Protein AF-0000000084510730 (afdb_homodimer)

Structure (mmCIF, N/CA/C/O backbone):
data_AF-0000000084510730-model_v1
#
loop_
_entity.id
_entity.type
_entity.pdbx_description
1 polymer 'Putative mitochondrial nitrilase'
#
loop_
_atom_site.group_PDB
_atom_site.id
_atom_site.type_symbol
_atom_site.label_atom_id
_atom_site.label_alt_id
_atom_site.label_comp_id
_atom_site.label_asym_id
_atom_site.label_entity_id
_atom_site.label_seq_id
_atom_site.pdbx_PDB_ins_code
_atom_site.Cartn_x
_atom_site.Cartn_y
_atom_site.Cartn_z
_atom_site.occupancy
_atom_site.B_iso_or_equiv
_atom_site.auth_seq_id
_atom_site.auth_comp_id
_atom_site.auth_asym_id
_atom_site.auth_atom_id
_atom_site.pdbx_PDB_model_num
ATOM 1 N N . MET A 1 1 ? 28.609 -7.25 -8.336 1 43.44 1 MET A N 1
ATOM 2 C CA . MET A 1 1 ? 28.125 -7.68 -9.648 1 43.44 1 MET A CA 1
ATOM 3 C C . MET A 1 1 ? 26.609 -7.602 -9.719 1 43.44 1 MET A C 1
ATOM 5 O O . MET A 1 1 ? 25.906 -8.07 -8.812 1 43.44 1 MET A O 1
ATOM 9 N N . THR A 1 2 ? 26.078 -6.68 -10.492 1 58.53 2 THR A N 1
ATOM 10 C CA . THR A 1 2 ? 24.641 -6.422 -10.516 1 58.53 2 THR A CA 1
ATOM 11 C C . THR A 1 2 ? 23.891 -7.648 -11.023 1 58.53 2 THR A C 1
ATOM 13 O O . THR A 1 2 ? 24.25 -8.234 -12.047 1 58.53 2 THR A O 1
ATOM 16 N N . SER A 1 3 ? 23.156 -8.383 -10.117 1 87.19 3 SER A N 1
ATOM 17 C CA . SER A 1 3 ? 22.484 -9.625 -10.469 1 87.19 3 SER A CA 1
ATOM 18 C C . SER A 1 3 ? 21.219 -9.359 -11.281 1 87.19 3 SER A C 1
ATOM 20 O O . SER A 1 3 ? 20.359 -8.594 -10.859 1 87.19 3 SER A O 1
ATOM 22 N N . VAL A 1 4 ? 21.391 -9.555 -12.695 1 95.62 4 VAL A N 1
ATOM 23 C CA . VAL A 1 4 ? 20.234 -9.469 -13.594 1 95.62 4 VAL A CA 1
ATOM 24 C C . VAL A 1 4 ? 19.531 -10.828 -13.664 1 95.62 4 VAL A C 1
ATOM 26 O O . VAL A 1 4 ? 20.188 -11.859 -13.844 1 95.62 4 VAL A O 1
ATOM 29 N N . LEU A 1 5 ? 18.297 -10.82 -13.438 1 97.94 5 LEU A N 1
ATOM 30 C CA . LEU A 1 5 ? 17.453 -12.016 -13.508 1 97.94 5 LEU A CA 1
ATOM 31 C C . LEU A 1 5 ? 16.531 -11.969 -14.711 1 97.94 5 LEU A C 1
ATOM 33 O O . LEU A 1 5 ? 15.719 -11.055 -14.844 1 97.94 5 LEU A O 1
ATOM 37 N N . ASN A 1 6 ? 16.703 -12.867 -15.633 1 98.44 6 ASN A N 1
ATOM 38 C CA . ASN A 1 6 ? 15.766 -13 -16.734 1 98.44 6 ASN A CA 1
ATOM 39 C C . ASN A 1 6 ? 14.523 -13.781 -16.328 1 98.44 6 ASN A C 1
ATOM 41 O O . ASN A 1 6 ? 14.609 -14.961 -15.984 1 98.44 6 ASN A O 1
ATOM 45 N N . VAL A 1 7 ? 13.375 -13.125 -16.438 1 98.75 7 VAL A N 1
ATOM 46 C CA . VAL A 1 7 ? 12.133 -13.734 -15.984 1 98.75 7 VAL A CA 1
ATOM 47 C C . VAL A 1 7 ? 11.109 -13.734 -17.109 1 98.75 7 VAL A C 1
ATOM 49 O O . VAL A 1 7 ? 11.141 -12.859 -17.984 1 98.75 7 VAL A O 1
ATOM 52 N N . THR A 1 8 ? 10.281 -14.727 -17.125 1 98.94 8 THR A N 1
ATOM 53 C CA . THR A 1 8 ? 9.141 -14.758 -18.047 1 98.94 8 THR A CA 1
ATOM 54 C C . THR A 1 8 ? 7.844 -15.008 -17.281 1 98.94 8 THR A C 1
ATOM 56 O O . THR A 1 8 ? 7.73 -15.984 -16.547 1 98.94 8 THR A O 1
ATOM 59 N N . LEU A 1 9 ? 6.938 -14.094 -17.391 1 99 9 LEU A N 1
ATOM 60 C CA . LEU A 1 9 ? 5.562 -14.344 -16.953 1 99 9 LEU A CA 1
ATOM 61 C C . LEU A 1 9 ? 4.746 -14.953 -18.094 1 99 9 LEU A C 1
ATOM 63 O O . LEU A 1 9 ? 4.664 -14.375 -19.188 1 99 9 LEU A O 1
ATOM 67 N N . CYS A 1 10 ? 4.203 -16.125 -17.812 1 99 10 CYS A N 1
ATOM 68 C CA . CYS A 1 10 ? 3.396 -16.828 -18.797 1 99 10 CYS A CA 1
ATOM 69 C C . CYS A 1 10 ? 1.914 -16.531 -18.609 1 99 10 CYS A C 1
ATOM 71 O O . CYS A 1 10 ? 1.238 -17.172 -17.812 1 99 10 CYS A O 1
ATOM 73 N N . GLN A 1 11 ? 1.428 -15.539 -19.344 1 98.94 11 GLN A N 1
ATOM 74 C CA . GLN A 1 11 ? -0.011 -15.297 -19.344 1 98.94 11 GLN A CA 1
ATOM 75 C C . GLN A 1 11 ? -0.747 -16.328 -20.188 1 98.94 11 GLN A C 1
ATOM 77 O O . GLN A 1 11 ? -0.931 -16.156 -21.391 1 98.94 11 GLN A O 1
ATOM 82 N N . MET A 1 12 ? -1.243 -17.312 -19.516 1 98.81 12 MET A N 1
ATOM 83 C CA . MET A 1 12 ? -1.745 -18.531 -20.141 1 98.81 12 MET A CA 1
ATOM 84 C C . MET A 1 12 ? -3.268 -18.516 -20.234 1 98.81 12 MET A C 1
ATOM 86 O O . MET A 1 12 ? -3.947 -18.172 -19.266 1 98.81 12 MET A O 1
ATOM 90 N N . ALA A 1 13 ? -3.764 -18.875 -21.422 1 98.62 13 ALA A N 1
ATOM 91 C CA . ALA A 1 13 ? -5.188 -19.188 -21.531 1 98.62 13 ALA A CA 1
ATOM 92 C C . ALA A 1 13 ? -5.504 -20.531 -20.875 1 98.62 13 ALA A C 1
ATOM 94 O O . ALA A 1 13 ? -4.785 -21.516 -21.078 1 98.62 13 ALA A O 1
ATOM 95 N N . VAL A 1 14 ? -6.539 -20.578 -20.109 1 98.38 14 VAL A N 1
ATOM 96 C CA . VAL A 1 14 ? -6.895 -21.781 -19.359 1 98.38 14 VAL A CA 1
ATOM 97 C C . VAL A 1 14 ? -8.195 -22.359 -19.922 1 98.38 14 VAL A C 1
ATOM 99 O O . VAL A 1 14 ? -9.188 -21.641 -20.062 1 98.38 14 VAL A O 1
ATOM 102 N N . ALA A 1 15 ? -8.156 -23.656 -20.234 1 96.38 15 ALA A N 1
ATOM 103 C CA . ALA A 1 15 ? -9.328 -24.359 -20.766 1 96.38 15 ALA A CA 1
ATOM 104 C C . ALA A 1 15 ? -9.93 -25.297 -19.719 1 96.38 15 ALA A C 1
ATOM 106 O O . ALA A 1 15 ? -9.477 -25.328 -18.562 1 96.38 15 ALA A O 1
ATOM 107 N N . ARG A 1 16 ? -10.977 -25.969 -20.125 1 96.62 16 ARG A N 1
ATOM 108 C CA . ARG A 1 16 ? -11.664 -26.891 -19.219 1 96.62 16 ARG A CA 1
ATOM 109 C C . ARG A 1 16 ? -10.852 -28.156 -19.016 1 96.62 16 ARG A C 1
ATOM 111 O O . ARG A 1 16 ? -10.898 -28.781 -17.953 1 96.62 16 ARG A O 1
ATOM 118 N N . GLU A 1 17 ? -10.148 -28.594 -19.984 1 97.5 17 GLU A N 1
ATOM 119 C CA . GLU A 1 17 ? -9.43 -29.859 -19.938 1 97.5 17 GLU A CA 1
ATOM 120 C C . GLU A 1 17 ? -8.102 -29.703 -19.203 1 97.5 17 GLU A C 1
ATOM 122 O O . GLU A 1 17 ? -7.176 -29.062 -19.719 1 97.5 17 GLU A O 1
ATOM 127 N N . LYS A 1 18 ? -7.961 -30.375 -18.109 1 98.31 18 LYS A N 1
ATOM 128 C CA . LYS A 1 18 ? -6.789 -30.266 -17.234 1 98.31 18 LYS A CA 1
ATOM 129 C C . LYS A 1 18 ? -5.52 -30.656 -18 1 98.31 18 LYS A C 1
ATOM 131 O O . LYS A 1 18 ? -4.512 -29.953 -17.922 1 98.31 18 LYS A O 1
ATOM 136 N N . ALA A 1 19 ? -5.582 -31.734 -18.703 1 98.44 19 ALA A N 1
ATOM 137 C CA . ALA A 1 19 ? -4.406 -32.219 -19.406 1 98.44 19 ALA A CA 1
ATOM 138 C C . ALA A 1 19 ? -3.926 -31.219 -20.438 1 98.44 19 ALA A C 1
ATOM 140 O O . ALA A 1 19 ? -2.721 -31.047 -20.641 1 98.44 19 ALA A O 1
ATOM 141 N N . ALA A 1 20 ? -4.863 -30.609 -21.109 1 98.62 20 ALA A N 1
ATOM 142 C CA . ALA A 1 20 ? -4.52 -29.594 -22.109 1 98.62 20 ALA A CA 1
ATOM 143 C C . ALA A 1 20 ? -3.832 -28.391 -21.438 1 98.62 20 ALA A C 1
ATOM 145 O O . ALA A 1 20 ? -2.893 -27.828 -22 1 98.62 20 ALA A O 1
ATOM 146 N N . ASN A 1 21 ? -4.344 -27.984 -20.344 1 98.81 21 ASN A N 1
ATOM 147 C CA . ASN A 1 21 ? -3.746 -26.875 -19.594 1 98.81 21 ASN A CA 1
ATOM 148 C C . ASN A 1 21 ? -2.318 -27.203 -19.172 1 98.81 21 ASN A C 1
ATOM 150 O O . ASN A 1 21 ? -1.423 -26.375 -19.281 1 98.81 21 ASN A O 1
ATOM 154 N N . ILE A 1 22 ? -2.109 -28.406 -18.641 1 98.88 22 ILE A N 1
ATOM 155 C CA . ILE A 1 22 ? -0.785 -28.828 -18.203 1 98.88 22 ILE A CA 1
ATOM 156 C C . ILE A 1 22 ? 0.175 -28.828 -19.391 1 98.88 22 ILE A C 1
ATOM 158 O O . ILE A 1 22 ? 1.295 -28.328 -19.297 1 98.88 22 ILE A O 1
ATOM 162 N N . THR A 1 23 ? -0.277 -29.375 -20.484 1 98.88 23 THR A N 1
ATOM 163 C CA . THR A 1 23 ? 0.538 -29.422 -21.688 1 98.88 23 THR A CA 1
ATOM 164 C C . THR A 1 23 ? 0.933 -28.016 -22.125 1 98.88 23 THR A C 1
ATOM 166 O O . THR A 1 23 ? 2.09 -27.766 -22.484 1 98.88 23 THR A O 1
ATOM 169 N N . LYS A 1 24 ? 0.007 -27.109 -22.172 1 98.88 24 LYS A N 1
ATOM 170 C CA . LYS A 1 24 ? 0.28 -25.734 -22.562 1 98.88 24 LYS A CA 1
ATOM 171 C C . LYS A 1 24 ? 1.272 -25.078 -21.609 1 98.88 24 LYS A C 1
ATOM 173 O O . LYS A 1 24 ? 2.178 -24.359 -22.031 1 98.88 24 LYS A O 1
ATOM 178 N N . ALA A 1 25 ? 1.06 -25.266 -20.312 1 98.94 25 ALA A N 1
ATOM 179 C CA . ALA A 1 25 ? 1.98 -24.719 -19.328 1 98.94 25 ALA A CA 1
ATOM 180 C C . ALA A 1 25 ? 3.412 -25.172 -19.594 1 98.94 25 ALA A C 1
ATOM 182 O O . ALA A 1 25 ? 4.34 -24.359 -19.594 1 98.94 25 ALA A O 1
ATOM 183 N N . ILE A 1 26 ? 3.568 -26.484 -19.812 1 98.94 26 ILE A N 1
ATOM 184 C CA . ILE A 1 26 ? 4.883 -27.062 -20.062 1 98.94 26 ILE A CA 1
ATOM 185 C C . ILE A 1 26 ? 5.488 -26.438 -21.312 1 98.94 26 ILE A C 1
ATOM 187 O O . ILE A 1 26 ? 6.676 -26.094 -21.344 1 98.94 26 ILE A O 1
ATOM 191 N N . ARG A 1 27 ? 4.668 -26.344 -22.297 1 98.88 27 ARG A N 1
ATOM 192 C CA . ARG A 1 27 ? 5.133 -25.703 -23.516 1 98.88 27 ARG A CA 1
ATOM 193 C C . ARG A 1 27 ? 5.605 -24.281 -23.25 1 98.88 27 ARG A C 1
ATOM 195 O O . ARG A 1 27 ? 6.656 -23.859 -23.75 1 98.88 27 ARG A O 1
ATOM 202 N N . MET A 1 28 ? 4.887 -23.5 -22.547 1 98.94 28 MET A N 1
ATOM 203 C CA . MET A 1 28 ? 5.219 -22.094 -22.297 1 98.94 28 MET A CA 1
ATOM 204 C C . MET A 1 28 ? 6.48 -21.984 -21.453 1 98.94 28 MET A C 1
ATOM 206 O O . MET A 1 28 ? 7.336 -21.141 -21.719 1 98.94 28 MET A O 1
ATOM 210 N N . ILE A 1 29 ? 6.629 -22.828 -20.453 1 98.94 29 ILE A N 1
ATOM 211 C CA . ILE A 1 29 ? 7.84 -22.828 -19.641 1 98.94 29 ILE A CA 1
ATOM 212 C C . ILE A 1 29 ? 9.047 -23.172 -20.516 1 98.94 29 ILE A C 1
ATOM 214 O O . ILE A 1 29 ? 10.086 -22.516 -20.422 1 98.94 29 ILE A O 1
ATOM 218 N N . THR A 1 30 ? 8.859 -24.188 -21.281 1 98.94 30 THR A N 1
ATOM 219 C CA . THR A 1 30 ? 9.945 -24.625 -22.156 1 98.94 30 THR A CA 1
ATOM 220 C C . THR A 1 30 ? 10.367 -23.516 -23.094 1 98.94 30 THR A C 1
ATOM 222 O O . THR A 1 30 ? 11.562 -23.281 -23.297 1 98.94 30 THR A O 1
ATOM 225 N N . GLU A 1 31 ? 9.375 -22.859 -23.703 1 98.88 31 GLU A N 1
ATOM 226 C CA . GLU A 1 31 ? 9.664 -21.734 -24.609 1 98.88 31 GLU A CA 1
ATOM 227 C C . GLU A 1 31 ? 10.391 -20.609 -23.875 1 98.88 31 GLU A C 1
ATOM 229 O O . GLU A 1 31 ? 11.297 -19.984 -24.422 1 98.88 31 GLU A O 1
ATOM 234 N N . ALA A 1 32 ? 9.953 -20.297 -22.688 1 98.88 32 ALA A N 1
ATOM 235 C CA . ALA A 1 32 ? 10.617 -19.281 -21.875 1 98.88 32 ALA A CA 1
ATOM 236 C C . ALA A 1 32 ? 12.086 -19.625 -21.641 1 98.88 32 ALA A C 1
ATOM 238 O O . ALA A 1 32 ? 12.969 -18.781 -21.797 1 98.88 32 ALA A O 1
ATOM 239 N N . ALA A 1 33 ? 12.352 -20.859 -21.281 1 98.81 33 ALA A N 1
ATOM 240 C CA . ALA A 1 33 ? 13.719 -21.328 -21.031 1 98.81 33 ALA A CA 1
ATOM 241 C C . ALA A 1 33 ? 14.57 -21.188 -22.297 1 98.81 33 ALA A C 1
ATOM 243 O O . ALA A 1 33 ? 15.734 -20.781 -22.219 1 98.81 33 ALA A O 1
ATOM 244 N N . LYS A 1 34 ? 13.977 -21.531 -23.359 1 98.62 34 LYS A N 1
ATOM 245 C CA . LYS A 1 34 ? 14.695 -21.438 -24.641 1 98.62 34 LYS A CA 1
ATOM 246 C C . LYS A 1 34 ? 15.094 -20 -24.938 1 98.62 34 LYS A C 1
ATOM 248 O O . LYS A 1 34 ? 16.109 -19.75 -25.594 1 98.62 34 LYS A O 1
ATOM 253 N N . ARG A 1 35 ? 14.312 -19.078 -24.438 1 98.25 35 ARG A N 1
ATOM 254 C CA . ARG A 1 35 ? 14.594 -17.656 -24.672 1 98.25 35 ARG A CA 1
ATOM 255 C C . ARG A 1 35 ? 15.508 -17.094 -23.594 1 98.25 35 ARG A C 1
ATOM 257 O O . ARG A 1 35 ? 15.742 -15.883 -23.547 1 98.25 35 ARG A O 1
ATOM 264 N N . GLY A 1 36 ? 15.898 -17.938 -22.719 1 98.12 36 GLY A N 1
ATOM 265 C CA . GLY A 1 36 ? 16.938 -17.547 -21.797 1 98.12 36 GLY A CA 1
ATOM 266 C C . GLY A 1 36 ? 16.422 -17.203 -20.406 1 98.12 36 GLY A C 1
ATOM 267 O O . GLY A 1 36 ? 17.172 -16.75 -19.547 1 98.12 36 GLY A O 1
ATOM 268 N N . SER A 1 37 ? 15.188 -17.406 -20.188 1 98.69 37 SER A N 1
ATOM 269 C CA . SER A 1 37 ? 14.617 -17.109 -18.875 1 98.69 37 SER A CA 1
ATOM 270 C C . SER A 1 37 ? 15.195 -18.047 -17.797 1 98.69 37 SER A C 1
ATOM 272 O O . SER A 1 37 ? 15.422 -19.219 -18.062 1 98.69 37 SER A O 1
ATOM 274 N N . LYS A 1 38 ? 15.398 -17.5 -16.625 1 98.38 38 LYS A N 1
ATOM 275 C CA . LYS A 1 38 ? 15.875 -18.281 -15.477 1 98.38 38 LYS A CA 1
ATOM 276 C C . LYS A 1 38 ? 14.734 -18.562 -14.5 1 98.38 38 LYS A C 1
ATOM 278 O O . LYS A 1 38 ? 14.859 -19.422 -13.625 1 98.38 38 LYS A O 1
ATOM 283 N N . LEU A 1 39 ? 13.633 -17.891 -14.664 1 98.88 39 LEU A N 1
ATOM 284 C CA . LEU A 1 39 ? 12.422 -18.047 -13.859 1 98.88 39 LEU A CA 1
ATOM 285 C C . LEU A 1 39 ? 11.172 -17.922 -14.727 1 98.88 39 LEU A C 1
ATOM 287 O O . LEU A 1 39 ? 11.008 -16.922 -15.43 1 98.88 39 LEU A O 1
ATOM 291 N N . ALA A 1 40 ? 10.375 -18.891 -14.75 1 98.94 40 ALA A N 1
ATOM 292 C CA . ALA A 1 40 ? 9.062 -18.828 -15.391 1 98.94 40 ALA A CA 1
ATOM 293 C C . ALA A 1 40 ? 7.945 -18.828 -14.344 1 98.94 40 ALA A C 1
ATOM 295 O O . ALA A 1 40 ? 8.016 -19.547 -13.352 1 98.94 40 ALA A O 1
ATOM 296 N N . VAL A 1 41 ? 6.961 -18.016 -14.547 1 99 41 VAL A N 1
ATOM 297 C CA . VAL A 1 41 ? 5.832 -17.891 -13.633 1 99 41 VAL A CA 1
ATOM 298 C C . VAL A 1 41 ? 4.535 -18.219 -14.367 1 99 41 VAL A C 1
ATOM 300 O O . VAL A 1 41 ? 4.293 -17.703 -15.469 1 99 41 VAL A O 1
ATOM 303 N N . LEU A 1 42 ? 3.76 -19.109 -13.82 1 99 42 LEU A N 1
ATOM 304 C CA . LEU A 1 42 ? 2.436 -19.422 -14.344 1 99 42 LEU A CA 1
ATOM 305 C C . LEU A 1 42 ? 1.353 -18.688 -13.562 1 99 42 LEU A C 1
ATOM 307 O O . LEU A 1 42 ? 1.611 -18.172 -12.477 1 99 42 LEU A O 1
ATOM 311 N N . PRO A 1 43 ? 0.133 -18.578 -14.109 1 98.94 43 PRO A N 1
ATOM 312 C CA . PRO A 1 43 ? -0.926 -17.812 -13.445 1 98.94 43 PRO A CA 1
ATOM 313 C C . PRO A 1 43 ? -1.677 -18.641 -12.398 1 98.94 43 PRO A C 1
ATOM 315 O O . PRO A 1 43 ? -1.407 -19.828 -12.234 1 98.94 43 PRO A O 1
ATOM 318 N N . GLU A 1 44 ? -2.576 -17.953 -11.68 1 98.88 44 GLU A N 1
ATOM 319 C CA . GLU A 1 44 ? -3.447 -18.609 -10.711 1 98.88 44 GLU A CA 1
ATOM 320 C C . GLU A 1 44 ? -4.355 -19.625 -11.375 1 98.88 44 GLU A C 1
ATOM 322 O O . GLU A 1 44 ? -4.969 -19.344 -12.406 1 98.88 44 GLU A O 1
ATOM 327 N N . CYS A 1 45 ? -4.422 -20.828 -10.75 1 98.62 45 CYS A N 1
ATOM 328 C CA . CYS A 1 45 ? -5.285 -21.922 -11.211 1 98.62 45 CYS A CA 1
ATOM 329 C C . CYS A 1 45 ? -5.051 -22.219 -12.688 1 98.62 45 CYS A C 1
ATOM 331 O O . CYS A 1 45 ? -5.996 -22.25 -13.477 1 98.62 45 CYS A O 1
ATOM 333 N N . PHE A 1 46 ? -3.824 -22.438 -12.977 1 98.81 46 PHE A N 1
ATOM 334 C CA . PHE A 1 46 ? -3.461 -22.562 -14.383 1 98.81 46 PHE A CA 1
ATOM 335 C C . PHE A 1 46 ? -3.93 -23.906 -14.945 1 98.81 46 PHE A C 1
ATOM 337 O O . PHE A 1 46 ? -3.969 -24.094 -16.156 1 98.81 46 PHE A O 1
ATOM 344 N N . ASN A 1 47 ? -4.312 -24.891 -14.07 1 98.44 47 ASN A N 1
ATOM 345 C CA . ASN A 1 47 ? -4.652 -26.203 -14.578 1 98.44 47 ASN A CA 1
ATOM 346 C C . ASN A 1 47 ? -6.16 -26.453 -14.562 1 98.44 47 ASN A C 1
ATOM 348 O O . ASN A 1 47 ? -6.617 -27.578 -14.719 1 98.44 47 ASN A O 1
ATOM 352 N N . CYS A 1 48 ? -6.941 -25.422 -14.266 1 97.81 48 CYS A N 1
ATOM 353 C CA . CYS A 1 48 ? -8.391 -25.594 -14.219 1 97.81 48 CYS A CA 1
ATOM 354 C C . CYS A 1 48 ? -9.102 -24.266 -14.406 1 97.81 48 CYS A C 1
ATOM 356 O O . CYS A 1 48 ? -8.508 -23.203 -14.195 1 97.81 48 CYS A O 1
ATOM 358 N N . PRO A 1 49 ? -10.406 -24.359 -14.812 1 96 49 PRO A N 1
ATOM 359 C CA . PRO A 1 49 ? -11.188 -23.125 -14.742 1 96 49 PRO A CA 1
ATOM 360 C C . PRO A 1 49 ? -11.297 -22.562 -13.328 1 96 49 PRO A C 1
ATOM 362 O O . PRO A 1 49 ? -11.227 -23.312 -12.359 1 96 49 PRO A O 1
ATOM 365 N N . TYR A 1 50 ? -11.453 -21.297 -13.273 1 94.81 50 TYR A N 1
ATOM 366 C CA . TYR A 1 50 ? -11.562 -20.656 -11.969 1 94.81 50 TYR A CA 1
ATOM 367 C C . TYR A 1 50 ? -13.016 -20.609 -11.508 1 94.81 50 TYR A C 1
ATOM 369 O O . TYR A 1 50 ? -13.883 -20.078 -12.211 1 94.81 50 TYR A O 1
ATOM 377 N N . GLY A 1 51 ? -13.281 -21.172 -10.398 1 93.06 51 GLY A N 1
ATOM 378 C CA . GLY A 1 51 ? -14.609 -21.219 -9.805 1 93.06 51 GLY A CA 1
ATOM 379 C C . GLY A 1 51 ? -14.734 -22.266 -8.711 1 93.06 51 GLY A C 1
ATOM 380 O O . GLY A 1 51 ? -14.086 -23.312 -8.773 1 93.06 51 GLY A O 1
ATOM 381 N N . THR A 1 52 ? -15.625 -22.031 -7.781 1 93.12 52 THR A N 1
ATOM 382 C CA . THR A 1 52 ? -15.758 -22.891 -6.609 1 93.12 52 THR A CA 1
ATOM 383 C C . THR A 1 52 ? -16.219 -24.281 -7.012 1 93.12 52 THR A C 1
ATOM 385 O O . THR A 1 52 ? -15.875 -25.266 -6.359 1 93.12 52 THR A O 1
ATOM 388 N N . LYS A 1 53 ? -16.906 -24.375 -8.062 1 93.81 53 LYS A N 1
ATOM 389 C CA . LYS A 1 53 ? -17.438 -25.672 -8.469 1 93.81 53 LYS A CA 1
ATOM 390 C C . LYS A 1 53 ? -16.359 -26.547 -9.102 1 93.81 53 LYS A C 1
ATOM 392 O O . LYS A 1 53 ? -16.531 -27.75 -9.273 1 93.81 53 LYS A O 1
ATOM 397 N N . TYR A 1 54 ? -15.273 -25.922 -9.422 1 95.12 54 TYR A N 1
ATOM 398 C CA . TYR A 1 54 ? -14.234 -26.641 -10.156 1 95.12 54 TYR A CA 1
ATOM 399 C C . TYR A 1 54 ? -13.133 -27.109 -9.219 1 95.12 54 TYR A C 1
ATOM 401 O O . TYR A 1 54 ? -12.406 -28.062 -9.531 1 95.12 54 TYR A O 1
ATOM 409 N N . PHE A 1 55 ? -12.945 -26.578 -8.07 1 96.75 55 PHE A N 1
ATOM 410 C CA . PHE A 1 55 ? -11.758 -26.75 -7.25 1 96.75 55 PHE A CA 1
ATOM 411 C C . PHE A 1 55 ? -11.617 -28.203 -6.801 1 96.75 55 PHE A C 1
ATOM 413 O O . PHE A 1 55 ? -10.539 -28.781 -6.898 1 96.75 55 PHE A O 1
ATOM 420 N N . ASP A 1 56 ? -12.664 -28.719 -6.367 1 97 56 ASP A N 1
ATOM 421 C CA . ASP A 1 56 ? -12.586 -30.094 -5.895 1 97 56 ASP A CA 1
ATOM 422 C C . ASP A 1 56 ? -12.281 -31.062 -7.043 1 97 56 ASP A C 1
ATOM 424 O O . ASP A 1 56 ? -11.375 -31.891 -6.945 1 97 56 ASP A O 1
ATOM 428 N N . GLU A 1 57 ? -12.984 -30.891 -8.117 1 97.06 57 GLU A N 1
ATOM 429 C CA . GLU A 1 57 ? -12.867 -31.766 -9.281 1 97.06 57 GLU A CA 1
ATOM 430 C C . GLU A 1 57 ? -11.445 -31.75 -9.844 1 97.06 57 GLU A C 1
ATOM 432 O O . GLU A 1 57 ? -10.93 -32.781 -10.281 1 97.06 57 GLU A O 1
ATOM 437 N N . TYR A 1 58 ? -10.781 -30.672 -9.82 1 98.12 58 TYR A N 1
ATOM 438 C CA . TYR A 1 58 ? -9.5 -30.516 -10.5 1 98.12 58 TYR A CA 1
ATOM 439 C C . TYR A 1 58 ? -8.344 -30.609 -9.508 1 98.12 58 TYR A C 1
ATOM 441 O O . TYR A 1 58 ? -7.18 -30.547 -9.906 1 98.12 58 TYR A O 1
ATOM 449 N N . SER A 1 59 ? -8.625 -30.766 -8.266 1 98.56 59 SER A N 1
ATOM 450 C CA . SER A 1 59 ? -7.594 -30.75 -7.238 1 98.56 59 SER A CA 1
ATOM 451 C C . SER A 1 59 ? -6.656 -31.938 -7.367 1 98.56 59 SER A C 1
ATOM 453 O O . SER A 1 59 ? -7.039 -32.969 -7.902 1 98.56 59 SER A O 1
ATOM 455 N N . GLU A 1 60 ? -5.453 -31.703 -7 1 98.56 60 GLU A N 1
ATOM 456 C CA . GLU A 1 60 ? -4.418 -32.75 -6.922 1 98.56 60 GLU A CA 1
ATOM 457 C C . GLU A 1 60 ? -3.662 -32.656 -5.598 1 98.56 60 GLU A C 1
ATOM 459 O O . GLU A 1 60 ? -3.562 -31.594 -4.996 1 98.56 60 GLU A O 1
ATOM 464 N N . SER A 1 61 ? -3.145 -33.812 -5.164 1 98.5 61 SER A N 1
ATOM 465 C CA . SER A 1 61 ? -2.115 -33.75 -4.129 1 98.5 61 SER A CA 1
ATOM 466 C C . SER A 1 61 ? -0.82 -33.156 -4.676 1 98.5 61 SER A C 1
ATOM 468 O O . SER A 1 61 ? -0.495 -33.344 -5.852 1 98.5 61 SER A O 1
ATOM 470 N N . LEU A 1 62 ? -0.081 -32.469 -3.875 1 98.62 62 LEU A N 1
ATOM 471 C CA . LEU A 1 62 ? 1.17 -31.844 -4.312 1 98.62 62 LEU A CA 1
ATOM 472 C C . LEU A 1 62 ? 2.352 -32.781 -4.031 1 98.62 62 LEU A C 1
ATOM 474 O O . LEU A 1 62 ? 3.207 -32.469 -3.201 1 98.62 62 LEU A O 1
ATOM 478 N N . ALA A 1 63 ? 2.379 -33.844 -4.75 1 98.19 63 ALA A N 1
ATOM 479 C CA . ALA A 1 63 ? 3.41 -34.844 -4.559 1 98.19 63 ALA A CA 1
ATOM 480 C C . ALA A 1 63 ? 3.676 -35.625 -5.852 1 98.19 63 ALA A C 1
ATOM 482 O O . ALA A 1 63 ? 2.844 -35.625 -6.762 1 98.19 63 ALA A O 1
ATOM 483 N N . PRO A 1 64 ? 4.883 -36.219 -5.867 1 98.31 64 PRO A N 1
ATOM 484 C CA . PRO A 1 64 ? 5.141 -37.062 -7.027 1 98.31 64 PRO A CA 1
ATOM 485 C C . PRO A 1 64 ? 4.023 -38.062 -7.281 1 98.31 64 PRO A C 1
ATOM 487 O O . PRO A 1 64 ? 3.453 -38.625 -6.332 1 98.31 64 PRO A O 1
ATOM 490 N N . GLY A 1 65 ? 3.779 -38.344 -8.461 1 98.25 65 GLY A N 1
ATOM 491 C CA . GLY A 1 65 ? 2.711 -39.25 -8.828 1 98.25 65 GLY A CA 1
ATOM 492 C C . GLY A 1 65 ? 1.459 -38.531 -9.312 1 98.25 65 GLY A C 1
ATOM 493 O O . GLY A 1 65 ? 0.549 -39.188 -9.852 1 98.25 65 GLY A O 1
ATOM 494 N N . ASN A 1 66 ? 1.415 -37.312 -9.172 1 98.5 66 ASN A N 1
ATOM 495 C CA . ASN A 1 66 ? 0.297 -36.5 -9.656 1 98.5 66 ASN A CA 1
ATOM 496 C C . ASN A 1 66 ? 0.664 -35.75 -10.93 1 98.5 66 ASN A C 1
ATOM 498 O O . ASN A 1 66 ? 1.792 -35.281 -11.062 1 98.5 66 ASN A O 1
ATOM 502 N N . PRO A 1 67 ? -0.247 -35.594 -11.844 1 98.56 67 PRO A N 1
ATOM 503 C CA . PRO A 1 67 ? 0.067 -35.125 -13.195 1 98.56 67 PRO A CA 1
ATOM 504 C C . PRO A 1 67 ? 0.712 -33.75 -13.203 1 98.56 67 PRO A C 1
ATOM 506 O O . PRO A 1 67 ? 1.737 -33.531 -13.852 1 98.56 67 PRO A O 1
ATOM 509 N N . THR A 1 68 ? 0.129 -32.781 -12.523 1 98.88 68 THR A N 1
ATOM 510 C CA . THR A 1 68 ? 0.654 -31.422 -12.57 1 98.88 68 THR A CA 1
ATOM 511 C C . THR A 1 68 ? 2.029 -31.359 -11.906 1 98.88 68 THR A C 1
ATOM 513 O O . THR A 1 68 ? 2.949 -30.734 -12.445 1 98.88 68 THR A O 1
ATOM 516 N N . TYR A 1 69 ? 2.193 -31.969 -10.719 1 98.88 69 TYR A N 1
ATOM 517 C CA . TYR A 1 69 ? 3.473 -32 -10.016 1 98.88 69 TYR A CA 1
ATOM 518 C C . TYR A 1 69 ? 4.57 -32.562 -10.914 1 98.88 69 TYR A C 1
ATOM 520 O O . TYR A 1 69 ? 5.598 -31.922 -11.125 1 98.88 69 TYR A O 1
ATOM 528 N N . ASP A 1 70 ? 4.289 -33.75 -11.438 1 98.94 70 ASP A N 1
ATOM 529 C CA . ASP A 1 70 ? 5.297 -34.469 -12.234 1 98.94 70 ASP A CA 1
ATOM 530 C C . ASP A 1 70 ? 5.66 -33.656 -13.484 1 98.94 70 ASP A C 1
ATOM 532 O O . ASP A 1 70 ? 6.836 -33.531 -13.836 1 98.94 70 ASP A O 1
ATOM 536 N N . ALA A 1 71 ? 4.641 -33.125 -14.141 1 98.94 71 ALA A N 1
ATOM 537 C CA . ALA A 1 71 ? 4.875 -32.406 -15.383 1 98.94 71 ALA A CA 1
ATOM 538 C C . ALA A 1 71 ? 5.75 -31.172 -15.133 1 98.94 71 ALA A C 1
ATOM 540 O O . ALA A 1 71 ? 6.73 -30.938 -15.852 1 98.94 71 ALA A O 1
ATOM 541 N N . VAL A 1 72 ? 5.449 -30.391 -14.164 1 98.94 72 VAL A N 1
ATOM 542 C CA . VAL A 1 72 ? 6.168 -29.141 -13.922 1 98.94 72 VAL A CA 1
ATOM 543 C C . VAL A 1 72 ? 7.559 -29.438 -13.367 1 98.94 72 VAL A C 1
ATOM 545 O O . VAL A 1 72 ? 8.539 -28.797 -13.75 1 98.94 72 VAL A O 1
ATOM 548 N N . SER A 1 73 ? 7.664 -30.375 -12.414 1 98.94 73 SER A N 1
ATOM 549 C CA . SER A 1 73 ? 8.953 -30.781 -11.867 1 98.94 73 SER A CA 1
ATOM 550 C C . SER A 1 73 ? 9.906 -31.219 -12.969 1 98.94 73 SER A C 1
ATOM 552 O O . SER A 1 73 ? 11.039 -30.734 -13.047 1 98.94 73 SER A O 1
ATOM 554 N N . ASN A 1 74 ? 9.422 -32.125 -13.805 1 98.94 74 ASN A N 1
ATOM 555 C CA . ASN A 1 74 ? 10.242 -32.625 -14.906 1 98.94 74 ASN A CA 1
ATOM 556 C C . ASN A 1 74 ? 10.625 -31.5 -15.867 1 98.94 74 ASN A C 1
ATOM 558 O O . ASN A 1 74 ? 11.75 -31.453 -16.359 1 98.94 74 ASN A O 1
ATOM 562 N N . CYS A 1 75 ? 9.672 -30.656 -16.141 1 98.94 75 CYS A N 1
ATOM 563 C CA . CYS A 1 75 ? 9.914 -29.547 -17.047 1 98.94 75 CYS A CA 1
ATOM 564 C C . CYS A 1 75 ? 10.992 -28.609 -16.5 1 98.94 75 CYS A C 1
ATOM 566 O O . CYS A 1 75 ? 11.883 -28.188 -17.234 1 98.94 75 CYS A O 1
ATOM 568 N N . ALA A 1 76 ? 10.867 -28.266 -15.203 1 98.94 76 ALA A N 1
ATOM 569 C CA . ALA A 1 76 ? 11.875 -27.422 -14.555 1 98.94 76 ALA A CA 1
ATOM 570 C C . ALA A 1 76 ? 13.266 -28.031 -14.68 1 98.94 76 ALA A C 1
ATOM 572 O O . ALA A 1 76 ? 14.219 -27.344 -15.062 1 98.94 76 ALA A O 1
ATOM 573 N N . LYS A 1 77 ? 13.367 -29.297 -14.406 1 98.88 77 LYS A N 1
ATOM 574 C CA . LYS A 1 77 ? 14.641 -30.016 -14.445 1 98.88 77 LYS A CA 1
ATOM 575 C C . LYS A 1 77 ? 15.203 -30.047 -15.859 1 98.88 77 LYS A C 1
ATOM 577 O O . LYS A 1 77 ? 16.375 -29.734 -16.078 1 98.88 77 LYS A O 1
ATOM 582 N N . SER A 1 78 ? 14.383 -30.438 -16.766 1 98.81 78 SER A N 1
ATOM 583 C CA . SER A 1 78 ? 14.82 -30.609 -18.141 1 98.81 78 SER A CA 1
ATOM 584 C C . SER A 1 78 ? 15.32 -29.297 -18.734 1 98.81 78 SER A C 1
ATOM 586 O O . SER A 1 78 ? 16.219 -29.297 -19.578 1 98.81 78 SER A O 1
ATOM 588 N N . ASN A 1 79 ? 14.734 -28.172 -18.297 1 98.88 79 ASN A N 1
ATOM 589 C CA . ASN A 1 79 ? 15.07 -26.875 -18.875 1 98.88 79 ASN A CA 1
ATOM 590 C C . ASN A 1 79 ? 16 -26.078 -17.953 1 98.88 79 ASN A C 1
ATOM 592 O O . ASN A 1 79 ? 16.391 -24.953 -18.281 1 98.88 79 ASN A O 1
ATOM 596 N N . ASN A 1 80 ? 16.391 -26.656 -16.781 1 98.75 80 ASN A N 1
ATOM 597 C CA . ASN A 1 80 ? 17.25 -25.984 -15.82 1 98.75 80 ASN A CA 1
ATOM 598 C C . ASN A 1 80 ? 16.734 -24.578 -15.492 1 98.75 80 ASN A C 1
ATOM 600 O O . ASN A 1 80 ? 17.453 -23.594 -15.641 1 98.75 80 ASN A O 1
ATOM 604 N N . ILE A 1 81 ? 15.531 -24.516 -15.109 1 98.88 81 ILE A N 1
ATOM 605 C CA . ILE A 1 81 ? 14.859 -23.234 -14.891 1 98.88 81 ILE A CA 1
ATOM 606 C C . ILE A 1 81 ? 14.062 -23.281 -13.586 1 98.88 81 ILE A C 1
ATOM 608 O O . ILE A 1 81 ? 13.523 -24.328 -13.219 1 98.88 81 ILE A O 1
ATOM 612 N N . TRP A 1 82 ? 14.008 -22.156 -12.812 1 98.94 82 TRP A N 1
ATOM 613 C CA . TRP A 1 82 ? 13.055 -22 -11.719 1 98.94 82 TRP A CA 1
ATOM 614 C C . TRP A 1 82 ? 11.633 -21.875 -12.25 1 98.94 82 TRP A C 1
ATOM 616 O O . TRP A 1 82 ? 11.398 -21.188 -13.258 1 98.94 82 TRP A O 1
ATOM 626 N N . VAL A 1 83 ? 10.664 -22.516 -11.578 1 99 83 VAL A N 1
ATOM 627 C CA . VAL A 1 83 ? 9.266 -22.375 -11.969 1 99 83 VAL A CA 1
ATOM 628 C C . VAL A 1 83 ? 8.414 -22.047 -10.742 1 99 83 VAL A C 1
ATOM 630 O O . VAL A 1 83 ? 8.422 -22.797 -9.766 1 99 83 VAL A O 1
ATOM 633 N N . ILE A 1 84 ? 7.797 -20.938 -10.711 1 98.94 84 ILE A N 1
ATOM 634 C CA . ILE A 1 84 ? 6.648 -20.703 -9.844 1 98.94 84 ILE A CA 1
ATOM 635 C C . ILE A 1 84 ? 5.367 -21.109 -10.562 1 98.94 84 ILE A C 1
ATOM 637 O O . ILE A 1 84 ? 4.902 -20.406 -11.469 1 98.94 84 ILE A O 1
ATOM 641 N N . ALA A 1 85 ? 4.867 -22.188 -10.18 1 98.88 85 ALA A N 1
ATOM 642 C CA . ALA A 1 85 ? 3.779 -22.844 -10.906 1 98.88 85 ALA A CA 1
ATOM 643 C C . ALA A 1 85 ? 2.43 -22.219 -10.547 1 98.88 85 ALA A C 1
ATOM 645 O O . ALA A 1 85 ? 1.505 -22.938 -10.148 1 98.88 85 ALA A O 1
ATOM 646 N N . GLY A 1 86 ? 2.359 -20.844 -10.773 1 98.81 86 GLY A N 1
ATOM 647 C CA . GLY A 1 86 ? 1.085 -20.234 -10.438 1 98.81 86 GLY A CA 1
ATOM 648 C C . GLY A 1 86 ? 0.445 -20.828 -9.195 1 98.81 86 GLY A C 1
ATOM 649 O O . GLY A 1 86 ? 0.994 -20.734 -8.102 1 98.81 86 GLY A O 1
ATOM 650 N N . SER A 1 87 ? -0.731 -21.359 -9.516 1 98.88 87 SER A N 1
ATOM 651 C CA . SER A 1 87 ? -1.337 -22.156 -8.453 1 98.88 87 SER A CA 1
ATOM 652 C C . SER A 1 87 ? -2.289 -23.203 -9.031 1 98.88 87 SER A C 1
ATOM 654 O O . SER A 1 87 ? -2.605 -23.188 -10.219 1 98.88 87 SER A O 1
ATOM 656 N N . ILE A 1 88 ? -2.621 -24.188 -8.258 1 98.88 88 ILE A N 1
ATOM 657 C CA . ILE A 1 88 ? -3.645 -25.188 -8.57 1 98.88 88 ILE A CA 1
ATOM 658 C C . ILE A 1 88 ? -4.48 -25.469 -7.328 1 98.88 88 ILE A C 1
ATOM 660 O O . ILE A 1 88 ? -4.039 -25.234 -6.203 1 98.88 88 ILE A O 1
ATOM 664 N N . PRO A 1 89 ? -5.715 -26 -7.57 1 98.81 89 PRO A N 1
ATOM 665 C CA . PRO A 1 89 ? -6.391 -26.578 -6.41 1 98.81 89 PRO A CA 1
ATOM 666 C C . PRO A 1 89 ? -5.66 -27.812 -5.859 1 98.81 89 PRO A C 1
ATOM 668 O O . PRO A 1 89 ? -5.34 -28.734 -6.609 1 98.81 89 PRO A O 1
ATOM 671 N N . GLU A 1 90 ? -5.336 -27.75 -4.633 1 98.88 90 GLU A N 1
ATOM 672 C CA . GLU A 1 90 ? -4.664 -28.812 -3.91 1 98.88 90 GLU A CA 1
ATOM 673 C C . GLU A 1 90 ? -5.652 -29.625 -3.072 1 98.88 90 GLU A C 1
ATOM 675 O O . GLU A 1 90 ? -6.488 -29.047 -2.371 1 98.88 90 GLU A O 1
ATOM 680 N N . LYS A 1 91 ? -5.535 -30.875 -3.131 1 98.56 91 LYS A N 1
ATOM 681 C CA . LYS A 1 91 ? -6.191 -31.75 -2.168 1 98.56 91 LYS A CA 1
ATOM 682 C C . LYS A 1 91 ? -5.195 -32.312 -1.152 1 98.56 91 LYS A C 1
ATOM 684 O O . LYS A 1 91 ? -4.418 -33.219 -1.465 1 98.56 91 LYS A O 1
ATOM 689 N N . ALA A 1 92 ? -5.328 -31.844 0.053 1 97.81 92 ALA A N 1
ATOM 690 C CA . ALA A 1 92 ? -4.418 -32.281 1.109 1 97.81 92 ALA A CA 1
ATOM 691 C C . ALA A 1 92 ? -4.793 -33.688 1.608 1 97.81 92 ALA A C 1
ATOM 693 O O . ALA A 1 92 ? -5.852 -34.219 1.26 1 97.81 92 ALA A O 1
ATOM 694 N N . ALA A 1 93 ? -3.926 -34.219 2.408 1 96 93 ALA A N 1
ATOM 695 C CA . ALA A 1 93 ? -4.094 -35.594 2.887 1 96 93 ALA A CA 1
ATOM 696 C C . ALA A 1 93 ? -5.355 -35.719 3.734 1 96 93 ALA A C 1
ATOM 698 O O . ALA A 1 93 ? -6.016 -36.75 3.721 1 96 93 ALA A O 1
ATOM 699 N N . ASP A 1 94 ? -5.707 -34.656 4.438 1 96.81 94 ASP A N 1
ATOM 700 C CA . ASP A 1 94 ? -6.867 -34.719 5.32 1 96.81 94 ASP A CA 1
ATOM 701 C C . ASP A 1 94 ? -8.148 -34.375 4.566 1 96.81 94 ASP A C 1
ATOM 703 O O . ASP A 1 94 ? -9.219 -34.25 5.168 1 96.81 94 ASP A O 1
ATOM 707 N N . GLY A 1 95 ? -8 -34.094 3.303 1 96.62 95 GLY A N 1
ATOM 708 C CA . GLY A 1 95 ? -9.172 -33.844 2.479 1 96.62 95 GLY A CA 1
ATOM 709 C C . GLY A 1 95 ? -9.453 -32.375 2.252 1 96.62 95 GLY A C 1
ATOM 710 O O . GLY A 1 95 ? -10.258 -32.031 1.395 1 96.62 95 GLY A O 1
ATOM 711 N N . LYS A 1 96 ? -8.75 -31.547 2.939 1 98.12 96 LYS A N 1
ATOM 712 C CA . LYS A 1 96 ? -8.938 -30.109 2.758 1 98.12 96 LYS A CA 1
ATOM 713 C C . LYS A 1 96 ? -8.43 -29.656 1.394 1 98.12 96 LYS A C 1
ATOM 715 O O . LYS A 1 96 ? -7.445 -30.203 0.88 1 98.12 96 LYS A O 1
ATOM 720 N N . LEU A 1 97 ? -9.117 -28.688 0.883 1 98.75 97 LEU A N 1
ATOM 721 C CA . LEU A 1 97 ? -8.719 -28.094 -0.39 1 98.75 97 LEU A CA 1
ATOM 722 C C . LEU A 1 97 ? -8.047 -26.75 -0.175 1 98.75 97 LEU A C 1
ATOM 724 O O . LEU A 1 97 ? -8.477 -25.953 0.668 1 98.75 97 LEU A O 1
ATOM 728 N N . PHE A 1 98 ? -7 -26.5 -0.866 1 98.81 98 PHE A N 1
ATOM 729 C CA . PHE A 1 98 ? -6.277 -25.234 -0.846 1 98.81 98 PHE A CA 1
ATOM 730 C C . PHE A 1 98 ? -6.043 -24.719 -2.262 1 98.81 98 PHE A C 1
ATOM 732 O O . PHE A 1 98 ? -6.16 -25.484 -3.229 1 98.81 98 PHE A O 1
ATOM 739 N N . ASN A 1 99 ? -5.902 -23.453 -2.447 1 98.81 99 ASN A N 1
ATOM 740 C CA . ASN A 1 99 ? -5.238 -22.859 -3.604 1 98.81 99 ASN A CA 1
ATOM 741 C C . ASN A 1 99 ? -3.74 -22.688 -3.367 1 98.81 99 ASN A C 1
ATOM 743 O O . ASN A 1 99 ? -3.322 -21.828 -2.578 1 98.81 99 ASN A O 1
ATOM 747 N N . SER A 1 100 ? -2.955 -23.5 -4.062 1 98.88 100 SER A N 1
ATOM 748 C CA . SER A 1 100 ? -1.556 -23.625 -3.662 1 98.88 100 SER A CA 1
ATOM 749 C C . SER A 1 100 ? -0.624 -23.406 -4.852 1 98.88 100 SER A C 1
ATOM 751 O O . SER A 1 100 ? -0.916 -23.844 -5.965 1 98.88 100 SER A O 1
ATOM 753 N N . SER A 1 101 ? 0.403 -22.734 -4.59 1 98.94 101 SER A N 1
ATOM 754 C CA . SER A 1 101 ? 1.469 -22.484 -5.555 1 98.94 101 SER A CA 1
ATOM 755 C C . SER A 1 101 ? 2.697 -23.344 -5.25 1 98.94 101 SER A C 1
ATOM 757 O O . SER A 1 101 ? 3.275 -23.234 -4.164 1 98.94 101 SER A O 1
ATOM 759 N N . MET A 1 102 ? 3.127 -24.141 -6.168 1 98.88 102 MET A N 1
ATOM 760 C CA . MET A 1 102 ? 4.367 -24.891 -6.051 1 98.88 102 MET A CA 1
ATOM 761 C C . MET A 1 102 ? 5.527 -24.141 -6.699 1 98.88 102 MET A C 1
ATOM 763 O O . MET A 1 102 ? 5.379 -23.594 -7.789 1 98.88 102 MET A O 1
ATOM 767 N N . THR A 1 103 ? 6.594 -24.094 -6.004 1 98.94 103 THR A N 1
ATOM 768 C CA . THR A 1 103 ? 7.84 -23.578 -6.559 1 98.94 103 THR A CA 1
ATOM 769 C C . THR A 1 103 ? 8.852 -24.703 -6.766 1 98.94 103 THR A C 1
ATOM 771 O O . THR A 1 103 ? 9.188 -25.422 -5.82 1 98.94 103 THR A O 1
ATOM 774 N N . PHE A 1 104 ? 9.328 -24.828 -8.023 1 98.94 104 PHE A N 1
ATOM 775 C CA . PHE A 1 104 ? 10.336 -25.828 -8.344 1 98.94 104 PHE A CA 1
ATOM 776 C C . PHE A 1 104 ? 11.664 -25.172 -8.695 1 98.94 104 PHE A C 1
ATOM 778 O O . PHE A 1 104 ? 11.703 -24.156 -9.383 1 98.94 104 PHE A O 1
ATOM 785 N N . GLY A 1 105 ? 12.742 -25.766 -8.195 1 98.81 105 GLY A N 1
ATOM 786 C CA . GLY A 1 105 ? 14.062 -25.328 -8.609 1 98.81 105 GLY A CA 1
ATOM 787 C C . GLY A 1 105 ? 14.5 -25.938 -9.938 1 98.81 105 GLY A C 1
ATOM 788 O O . GLY A 1 105 ? 13.812 -26.797 -10.484 1 98.81 105 GLY A O 1
ATOM 789 N N . PRO A 1 106 ? 15.672 -25.453 -10.414 1 98.69 106 PRO A N 1
ATOM 790 C CA . PRO A 1 106 ? 16.172 -25.969 -11.688 1 98.69 106 PRO A CA 1
ATOM 791 C C . PRO A 1 106 ? 16.516 -27.453 -11.633 1 98.69 106 PRO A C 1
ATOM 793 O O . PRO A 1 106 ? 16.672 -28.094 -12.672 1 98.69 106 PRO A O 1
ATOM 796 N N . ASP A 1 107 ? 16.609 -28.016 -10.461 1 98.69 107 ASP A N 1
ATOM 797 C CA . ASP A 1 107 ? 16.875 -29.453 -10.297 1 98.69 107 ASP A CA 1
ATOM 798 C C . ASP A 1 107 ? 15.57 -30.25 -10.305 1 98.69 107 ASP A C 1
ATOM 800 O O . ASP A 1 107 ? 15.594 -31.469 -10.172 1 98.69 107 ASP A O 1
ATOM 804 N N . GLY A 1 108 ? 14.43 -29.547 -10.406 1 98.75 108 GLY A N 1
ATOM 805 C CA . GLY A 1 108 ? 13.133 -30.203 -10.43 1 98.75 108 GLY A CA 1
ATOM 806 C C . GLY A 1 108 ? 12.562 -30.453 -9.047 1 98.75 108 GLY A C 1
ATOM 807 O O . GLY A 1 108 ? 11.438 -30.938 -8.914 1 98.75 108 GLY A O 1
ATOM 808 N N . ALA A 1 109 ? 13.352 -30.141 -7.996 1 98.75 109 ALA A N 1
ATOM 809 C CA . ALA A 1 109 ? 12.875 -30.359 -6.633 1 98.75 109 ALA A CA 1
ATOM 810 C C . ALA A 1 109 ? 11.844 -29.312 -6.227 1 98.75 109 ALA A C 1
ATOM 812 O O . ALA A 1 109 ? 11.977 -28.141 -6.578 1 98.75 109 ALA A O 1
ATOM 813 N N . LEU A 1 110 ? 10.852 -29.734 -5.48 1 98.81 110 LEU A N 1
ATOM 814 C CA . LEU A 1 110 ? 9.906 -28.812 -4.855 1 98.81 110 LEU A CA 1
ATOM 815 C C . LEU A 1 110 ? 10.57 -28.031 -3.729 1 98.81 110 LEU A C 1
ATOM 817 O O . LEU A 1 110 ? 10.969 -28.609 -2.715 1 98.81 110 LEU A O 1
ATOM 821 N N . LYS A 1 111 ? 10.68 -26.75 -3.914 1 98.69 111 LYS A N 1
ATOM 822 C CA . LYS A 1 111 ? 11.414 -25.922 -2.961 1 98.69 111 LYS A CA 1
ATOM 823 C C . LYS A 1 111 ? 10.477 -25.297 -1.939 1 98.69 111 LYS A C 1
ATOM 825 O O . LYS A 1 111 ? 10.891 -24.953 -0.83 1 98.69 111 LYS A O 1
ATOM 830 N N . HIS A 1 112 ? 9.219 -25.094 -2.326 1 98.56 112 HIS A N 1
ATOM 831 C CA . HIS A 1 112 ? 8.266 -24.422 -1.448 1 98.56 112 HIS A CA 1
ATOM 832 C C . HIS A 1 112 ? 6.836 -24.594 -1.944 1 98.56 112 HIS A C 1
ATOM 834 O O . HIS A 1 112 ? 6.605 -24.734 -3.146 1 98.56 112 HIS A O 1
ATOM 840 N N . VAL A 1 113 ? 5.945 -24.672 -1.039 1 98.75 113 VAL A N 1
ATOM 841 C CA . VAL A 1 113 ? 4.516 -24.562 -1.324 1 98.75 113 VAL A CA 1
ATOM 842 C C . VAL A 1 113 ? 3.922 -23.375 -0.578 1 98.75 113 VAL A C 1
ATOM 844 O O . VAL A 1 113 ? 4.047 -23.281 0.646 1 98.75 113 VAL A O 1
ATOM 847 N N . HIS A 1 114 ? 3.355 -22.484 -1.288 1 98.75 114 HIS A N 1
ATOM 848 C CA . HIS A 1 114 ? 2.566 -21.406 -0.687 1 98.75 114 HIS A CA 1
ATOM 849 C C . HIS A 1 114 ? 1.072 -21.672 -0.852 1 98.75 114 HIS A C 1
ATOM 851 O O . HIS A 1 114 ? 0.577 -21.781 -1.977 1 98.75 114 HIS A O 1
ATOM 857 N N . ARG A 1 115 ? 0.367 -21.828 0.203 1 98.81 115 ARG A N 1
ATOM 858 C CA . ARG A 1 115 ? -1.091 -21.906 0.194 1 98.81 115 ARG A CA 1
ATOM 859 C C . ARG A 1 115 ? -1.702 -20.516 0.395 1 98.81 115 ARG A C 1
ATOM 861 O O . ARG A 1 115 ? -1.299 -19.781 1.295 1 98.81 115 ARG A O 1
ATOM 868 N N . LYS A 1 116 ? -2.654 -20.188 -0.462 1 98.75 116 LYS A N 1
ATOM 869 C CA . LYS A 1 116 ? -3.305 -18.891 -0.384 1 98.75 116 LYS A CA 1
ATOM 870 C C . LYS A 1 116 ? -3.75 -18.578 1.043 1 98.75 116 LYS A C 1
ATOM 872 O O . LYS A 1 116 ? -4.5 -19.359 1.645 1 98.75 116 LYS A O 1
ATOM 877 N N . VAL A 1 117 ? -3.275 -17.438 1.491 1 98.5 117 VAL A N 1
ATOM 878 C CA . VAL A 1 117 ? -3.494 -17.109 2.896 1 98.5 117 VAL A CA 1
ATOM 879 C C . VAL A 1 117 ? -4.832 -16.391 3.059 1 98.5 117 VAL A C 1
ATOM 881 O O . VAL A 1 117 ? -5.578 -16.672 4 1 98.5 117 VAL A O 1
ATOM 884 N N . HIS A 1 118 ? -5.082 -15.438 2.238 1 98.69 118 HIS A N 1
ATOM 885 C CA . HIS A 1 118 ? -6.309 -14.648 2.258 1 98.69 118 HIS A CA 1
ATOM 886 C C . HIS A 1 118 ? -7.254 -15.07 1.135 1 98.69 118 HIS A C 1
ATOM 888 O O . HIS A 1 118 ? -6.996 -14.781 -0.037 1 98.69 118 HIS A O 1
ATOM 894 N N . LEU A 1 119 ? -8.328 -15.609 1.521 1 98.38 119 LEU A N 1
ATOM 895 C CA . LEU A 1 119 ? -9.258 -16.141 0.53 1 98.38 119 LEU A CA 1
ATOM 896 C C . LEU A 1 119 ? -10.117 -15.031 -0.07 1 98.38 119 LEU A C 1
ATOM 898 O O . LEU A 1 119 ? -10.516 -14.109 0.634 1 98.38 119 LEU A O 1
ATOM 902 N N . PHE A 1 120 ? -10.328 -15.172 -1.314 1 97.12 120 PHE A N 1
ATOM 903 C CA . PHE A 1 120 ? -11.023 -14.164 -2.105 1 97.12 120 PHE A CA 1
ATOM 904 C C . PHE A 1 120 ? -12.523 -14.219 -1.857 1 97.12 120 PHE A C 1
ATOM 906 O O . PHE A 1 120 ? -13.125 -15.289 -1.898 1 97.12 120 PHE A O 1
ATOM 913 N N . ARG A 1 121 ? -13.078 -13.117 -1.569 1 95.38 121 ARG A N 1
ATOM 914 C CA . ARG A 1 121 ? -14.523 -12.898 -1.48 1 95.38 121 ARG A CA 1
ATOM 915 C C . ARG A 1 121 ? -14.914 -11.586 -2.139 1 95.38 121 ARG A C 1
ATOM 917 O O . ARG A 1 121 ? -14.242 -10.57 -1.966 1 95.38 121 ARG A O 1
ATOM 924 N N . ILE A 1 122 ? -15.914 -11.617 -2.928 1 94.62 122 ILE A N 1
ATOM 925 C CA . ILE A 1 122 ? -16.469 -10.414 -3.529 1 94.62 122 ILE A CA 1
ATOM 926 C C . ILE A 1 122 ? -18 -10.531 -3.605 1 94.62 122 ILE A C 1
ATOM 928 O O . ILE A 1 122 ? -18.531 -11.609 -3.867 1 94.62 122 ILE A O 1
ATOM 932 N N . ASN A 1 123 ? -18.641 -9.523 -3.252 1 94.19 123 ASN A N 1
ATOM 933 C CA . ASN A 1 123 ? -20.094 -9.438 -3.281 1 94.19 123 ASN A CA 1
ATOM 934 C C . ASN A 1 123 ? -20.562 -8.148 -3.932 1 94.19 123 ASN A C 1
ATOM 936 O O . ASN A 1 123 ? -20.844 -7.16 -3.24 1 94.19 123 ASN A O 1
ATOM 940 N N . THR A 1 124 ? -20.609 -8.164 -5.199 1 91.06 124 THR A N 1
ATOM 941 C CA . THR A 1 124 ? -21.156 -7.043 -5.957 1 91.06 124 THR A CA 1
ATOM 942 C C . THR A 1 124 ? -22.453 -7.449 -6.664 1 91.06 124 THR A C 1
ATOM 944 O O . THR A 1 124 ? -22.844 -8.617 -6.621 1 91.06 124 THR A O 1
ATOM 947 N N . LYS A 1 125 ? -23.156 -6.48 -7.297 1 85.62 125 LYS A N 1
ATOM 948 C CA . LYS A 1 125 ? -24.391 -6.75 -8.023 1 85.62 125 LYS A CA 1
ATOM 949 C C . LYS A 1 125 ? -24.141 -7.707 -9.188 1 85.62 125 LYS A C 1
ATOM 951 O O . LYS A 1 125 ? -25 -8.516 -9.531 1 85.62 125 LYS A O 1
ATOM 956 N N . THR A 1 126 ? -22.859 -7.73 -9.68 1 81.12 126 THR A N 1
ATOM 957 C CA . THR A 1 126 ? -22.578 -8.461 -10.906 1 81.12 126 THR A CA 1
ATOM 958 C C . THR A 1 126 ? -21.766 -9.727 -10.609 1 81.12 126 THR A C 1
ATOM 960 O O . THR A 1 126 ? -21.781 -10.68 -11.391 1 81.12 126 THR A O 1
ATOM 963 N N . VAL A 1 127 ? -21.062 -9.688 -9.555 1 84.12 127 VAL A N 1
ATOM 964 C CA . VAL A 1 127 ? -20.172 -10.812 -9.273 1 84.12 127 VAL A CA 1
ATOM 965 C C . VAL A 1 127 ? -20.266 -11.203 -7.805 1 84.12 127 VAL A C 1
ATOM 967 O O . VAL A 1 127 ? -20.141 -10.359 -6.918 1 84.12 127 VAL A O 1
ATOM 970 N N . ARG A 1 128 ? -20.594 -12.383 -7.535 1 89.19 128 ARG A N 1
ATOM 971 C CA . ARG A 1 128 ? -20.516 -12.977 -6.203 1 89.19 128 ARG A CA 1
ATOM 972 C C . ARG A 1 128 ? -19.609 -14.211 -6.207 1 89.19 128 ARG A C 1
ATOM 974 O O . ARG A 1 128 ? -19.797 -15.117 -7.02 1 89.19 128 ARG A O 1
ATOM 981 N N . PHE A 1 129 ? -18.672 -14.18 -5.438 1 91.94 129 PHE A N 1
ATOM 982 C CA . PHE A 1 129 ? -17.703 -15.25 -5.336 1 91.94 129 PHE A CA 1
ATOM 983 C C . PHE A 1 129 ? -17.141 -15.336 -3.922 1 91.94 129 PHE A C 1
ATOM 985 O O . PHE A 1 129 ? -16.844 -14.312 -3.301 1 91.94 129 PHE A O 1
ATOM 992 N N . ASP A 1 130 ? -17.109 -16.5 -3.365 1 95.62 130 ASP A N 1
ATOM 993 C CA . ASP A 1 130 ? -16.547 -16.75 -2.037 1 95.62 130 ASP A CA 1
ATOM 994 C C . ASP A 1 130 ? -15.734 -18.031 -2.008 1 95.62 130 ASP A C 1
ATOM 996 O O . ASP A 1 130 ? -16.297 -19.125 -1.879 1 95.62 130 ASP A O 1
ATOM 1000 N N . GLU A 1 131 ? -14.383 -17.922 -2.004 1 96.62 131 GLU A N 1
ATOM 1001 C CA . GLU A 1 131 ? -13.477 -19.062 -2.031 1 96.62 131 GLU A CA 1
ATOM 1002 C C . GLU A 1 131 ? -13.625 -19.922 -0.775 1 96.62 131 GLU A C 1
ATOM 1004 O O . GLU A 1 131 ? -13.406 -21.125 -0.811 1 96.62 131 GLU A O 1
ATOM 1009 N N . SER A 1 132 ? -14.008 -19.297 0.313 1 95.75 132 SER A N 1
ATOM 1010 C CA . SER A 1 132 ? -14.039 -19.984 1.601 1 95.75 132 SER A CA 1
ATOM 1011 C C . SER A 1 132 ? -15.148 -21.031 1.637 1 95.75 132 SER A C 1
ATOM 1013 O O . SER A 1 132 ? -15.172 -21.875 2.531 1 95.75 132 SER A O 1
ATOM 1015 N N . GLU A 1 133 ? -15.992 -20.984 0.686 1 95.62 133 GLU A N 1
ATOM 1016 C CA . GLU A 1 133 ? -17.031 -22.016 0.579 1 95.62 133 GLU A CA 1
ATOM 1017 C C . GLU A 1 133 ? -16.406 -23.391 0.327 1 95.62 133 GLU A C 1
ATOM 1019 O O . GLU A 1 133 ? -17 -24.422 0.664 1 95.62 133 GLU A O 1
ATOM 1024 N N . VAL A 1 134 ? -15.172 -23.391 -0.258 1 97.62 134 VAL A N 1
ATOM 1025 C CA . VAL A 1 134 ? -14.617 -24.672 -0.69 1 97.62 134 VAL A CA 1
ATOM 1026 C C . VAL A 1 134 ? -13.156 -24.766 -0.257 1 97.62 134 VAL A C 1
ATOM 1028 O O . VAL A 1 134 ? -12.688 -25.844 0.134 1 97.62 134 VAL A O 1
ATOM 1031 N N . LEU A 1 135 ? -12.469 -23.688 -0.288 1 98.62 135 LEU A N 1
ATOM 1032 C CA . LEU A 1 135 ? -11.031 -23.703 -0.036 1 98.62 135 LEU A CA 1
ATOM 1033 C C . LEU A 1 135 ? -10.727 -23.391 1.426 1 98.62 135 LEU A C 1
ATOM 1035 O O . LEU A 1 135 ? -11.477 -22.656 2.074 1 98.62 135 LEU A O 1
ATOM 1039 N N . SER A 1 136 ? -9.656 -23.969 1.861 1 98.44 136 SER A N 1
ATOM 1040 C CA . SER A 1 136 ? -9.07 -23.609 3.15 1 98.44 136 SER A CA 1
ATOM 1041 C C . SER A 1 136 ? -7.941 -22.594 2.982 1 98.44 136 SER A C 1
ATOM 1043 O O . SER A 1 136 ? -7.312 -22.531 1.924 1 98.44 136 SER A O 1
ATOM 1045 N N . ALA A 1 137 ? -7.738 -21.812 4 1 98.25 137 ALA A N 1
ATOM 1046 C CA . ALA A 1 137 ? -6.699 -20.797 3.959 1 98.25 137 ALA A CA 1
ATOM 1047 C C . ALA A 1 137 ? -5.348 -21.359 4.379 1 98.25 137 ALA A C 1
ATOM 1049 O O . ALA A 1 137 ? -5.27 -22.188 5.289 1 98.25 137 ALA A O 1
ATOM 1050 N N . GLY A 1 138 ? -4.332 -20.922 3.678 1 97.94 138 GLY A N 1
ATOM 1051 C CA . GLY A 1 138 ? -2.98 -21.219 4.129 1 97.94 138 GLY A CA 1
ATOM 1052 C C . GLY A 1 138 ? -2.568 -20.406 5.344 1 97.94 138 GLY A C 1
ATOM 1053 O O . GLY A 1 138 ? -3.309 -19.531 5.797 1 97.94 138 GLY A O 1
ATOM 1054 N N . ASP A 1 139 ? -1.36 -20.703 5.867 1 96.25 139 ASP A N 1
ATOM 1055 C CA . ASP A 1 139 ? -0.924 -20.047 7.098 1 96.25 139 ASP A CA 1
ATOM 1056 C C . ASP A 1 139 ? 0.568 -19.734 7.051 1 96.25 139 ASP A C 1
ATOM 1058 O O . ASP A 1 139 ? 1.183 -19.453 8.078 1 96.25 139 ASP A O 1
ATOM 1062 N N . ASP A 1 140 ? 1.088 -19.797 5.867 1 92.12 140 ASP A N 1
ATOM 1063 C CA . ASP A 1 140 ? 2.529 -19.609 5.719 1 92.12 140 ASP A CA 1
ATOM 1064 C C . ASP A 1 140 ? 2.85 -18.391 4.863 1 92.12 140 ASP A C 1
ATOM 1066 O O . ASP A 1 140 ? 2.098 -18.062 3.943 1 92.12 140 ASP A O 1
ATOM 1070 N N . ALA A 1 141 ? 3.893 -17.656 5.234 1 92.5 141 ALA A N 1
ATOM 1071 C CA . ALA A 1 141 ? 4.445 -16.531 4.488 1 92.5 141 ALA A CA 1
ATOM 1072 C C . ALA A 1 141 ? 5.973 -16.547 4.527 1 92.5 141 ALA A C 1
ATOM 1074 O O . ALA A 1 141 ? 6.594 -15.602 5.008 1 92.5 141 ALA A O 1
ATOM 1075 N N . THR A 1 142 ? 6.547 -17.547 3.986 1 96.56 142 THR A N 1
ATOM 1076 C CA . THR A 1 142 ? 7.988 -17.75 4.043 1 96.56 142 THR A CA 1
ATOM 1077 C C . THR A 1 142 ? 8.633 -17.422 2.701 1 96.56 142 THR A C 1
ATOM 1079 O O . THR A 1 142 ? 8.133 -17.828 1.648 1 96.56 142 THR A O 1
ATOM 1082 N N . ALA A 1 143 ? 9.742 -16.703 2.836 1 98.31 143 ALA A N 1
ATOM 1083 C CA . ALA A 1 143 ? 10.508 -16.406 1.633 1 98.31 143 ALA A CA 1
ATOM 1084 C C . ALA A 1 143 ? 11.266 -17.625 1.139 1 98.31 143 ALA A C 1
ATOM 1086 O O . ALA A 1 143 ? 11.688 -18.469 1.938 1 98.31 143 ALA A O 1
ATOM 1087 N N . VAL A 1 144 ? 11.43 -17.734 -0.146 1 98.62 144 VAL A N 1
ATOM 1088 C CA . VAL A 1 144 ? 12.18 -18.812 -0.787 1 98.62 144 VAL A CA 1
ATOM 1089 C C . VAL A 1 144 ? 13.562 -18.312 -1.186 1 98.62 144 VAL A C 1
ATOM 1091 O O . VAL A 1 144 ? 13.703 -17.234 -1.771 1 98.62 144 VAL A O 1
ATOM 1094 N N . THR A 1 145 ? 14.609 -19.094 -0.89 1 98.5 145 THR A N 1
ATOM 1095 C CA . THR A 1 145 ? 15.969 -18.75 -1.282 1 98.5 145 THR A CA 1
ATOM 1096 C C . THR A 1 145 ? 16.281 -19.266 -2.682 1 98.5 145 THR A C 1
ATOM 1098 O O . THR A 1 145 ? 16.25 -20.469 -2.918 1 98.5 145 THR A O 1
ATOM 1101 N N . MET A 1 146 ? 16.5 -18.406 -3.566 1 97.88 146 MET A N 1
ATOM 1102 C CA . MET A 1 146 ? 16.844 -18.781 -4.938 1 97.88 146 MET A CA 1
ATOM 1103 C C . MET A 1 146 ? 18.344 -19.016 -5.07 1 97.88 146 MET A C 1
ATOM 1105 O O . MET A 1 146 ? 18.766 -20 -5.688 1 97.88 146 MET A O 1
ATOM 1109 N N . ASP A 1 147 ? 19.125 -18.172 -4.512 1 95.5 147 ASP A N 1
ATOM 1110 C CA . ASP A 1 147 ? 20.578 -18.281 -4.398 1 95.5 147 ASP A CA 1
ATOM 1111 C C . ASP A 1 147 ? 21.094 -17.438 -3.238 1 95.5 147 ASP A C 1
ATOM 1113 O O . ASP A 1 147 ? 20.328 -16.969 -2.398 1 95.5 147 ASP A O 1
ATOM 1117 N N . GLU A 1 148 ? 22.328 -17.281 -3.129 1 93.75 148 GLU A N 1
ATOM 1118 C CA . GLU A 1 148 ? 22.969 -16.625 -1.989 1 93.75 148 GLU A CA 1
ATOM 1119 C C . GLU A 1 148 ? 22.5 -15.18 -1.845 1 93.75 148 GLU A C 1
ATOM 1121 O O . GLU A 1 148 ? 22.469 -14.641 -0.737 1 93.75 148 GLU A O 1
ATOM 1126 N N . HIS A 1 149 ? 22.031 -14.586 -2.898 1 93.81 149 HIS A N 1
ATOM 1127 C CA . HIS A 1 149 ? 21.766 -13.156 -2.855 1 93.81 149 HIS A CA 1
ATOM 1128 C C . HIS A 1 149 ? 20.312 -12.844 -3.195 1 93.81 149 HIS A C 1
ATOM 1130 O O . HIS A 1 149 ? 19.891 -11.688 -3.158 1 93.81 149 HIS A O 1
ATOM 1136 N N . THR A 1 150 ? 19.578 -13.859 -3.543 1 97.56 150 THR A N 1
ATOM 1137 C CA . THR A 1 150 ? 18.234 -13.609 -4.059 1 97.56 150 THR A CA 1
ATOM 1138 C C . THR A 1 150 ? 17.203 -14.469 -3.336 1 97.56 150 THR A C 1
ATOM 1140 O O . THR A 1 150 ? 17.312 -15.695 -3.32 1 97.56 150 THR A O 1
ATOM 1143 N N . LYS A 1 151 ? 16.312 -13.82 -2.682 1 98.5 151 LYS A N 1
ATOM 1144 C CA . LYS A 1 151 ? 15.125 -14.453 -2.111 1 98.5 151 LYS A CA 1
ATOM 1145 C C . LYS A 1 151 ? 13.844 -13.883 -2.717 1 98.5 151 LYS A C 1
ATOM 1147 O O . LYS A 1 151 ? 13.844 -12.766 -3.236 1 98.5 151 LYS A O 1
ATOM 1152 N N . PHE A 1 152 ? 12.812 -14.648 -2.697 1 98.81 152 PHE A N 1
ATOM 1153 C CA . PHE A 1 152 ? 11.539 -14.133 -3.193 1 98.81 152 PHE A CA 1
ATOM 1154 C C . PHE A 1 152 ? 10.375 -14.695 -2.385 1 98.81 152 PHE A C 1
ATOM 1156 O O . PHE A 1 152 ? 10.531 -15.68 -1.66 1 98.81 152 PHE A O 1
ATOM 1163 N N . GLY A 1 153 ? 9.281 -13.945 -2.383 1 98.81 153 GLY A N 1
ATOM 1164 C CA . GLY A 1 153 ? 8.023 -14.398 -1.8 1 98.81 153 GLY A CA 1
ATOM 1165 C C . GLY A 1 153 ? 6.965 -14.711 -2.838 1 98.81 153 GLY A C 1
ATOM 1166 O O . GLY A 1 153 ? 7.074 -14.289 -3.99 1 98.81 153 GLY A O 1
ATOM 1167 N N . VAL A 1 154 ? 6.008 -15.492 -2.43 1 98.88 154 VAL A N 1
ATOM 1168 C CA . VAL A 1 154 ? 4.852 -15.797 -3.264 1 98.88 154 VAL A CA 1
ATOM 1169 C C . VAL A 1 154 ? 3.566 -15.445 -2.516 1 98.88 154 VAL A C 1
ATOM 1171 O O . VAL A 1 154 ? 3.434 -15.734 -1.325 1 98.88 154 VAL A O 1
ATOM 1174 N N . GLY A 1 155 ? 2.695 -14.719 -3.057 1 98.88 155 GLY A N 1
ATOM 1175 C CA . GLY A 1 155 ? 1.303 -14.516 -2.691 1 98.88 155 GLY A CA 1
ATOM 1176 C C . GLY A 1 155 ? 0.342 -14.789 -3.832 1 98.88 155 GLY A C 1
ATOM 1177 O O . GLY A 1 155 ? 0.637 -14.484 -4.988 1 98.88 155 GLY A O 1
ATOM 1178 N N . ILE A 1 156 ? -0.795 -15.328 -3.531 1 98.88 156 ILE A N 1
ATOM 1179 C CA . ILE A 1 156 ? -1.716 -15.688 -4.602 1 98.88 156 ILE A CA 1
ATOM 1180 C C . ILE A 1 156 ? -2.887 -14.711 -4.633 1 98.88 156 ILE A C 1
ATOM 1182 O O . ILE A 1 156 ? -3.652 -14.617 -3.668 1 98.88 156 ILE A O 1
ATOM 1186 N N . CYS A 1 157 ? -3.025 -13.992 -5.688 1 98.69 157 CYS A N 1
ATOM 1187 C CA . CYS A 1 157 ? -4.188 -13.195 -6.059 1 98.69 157 CYS A CA 1
ATOM 1188 C C . CYS A 1 157 ? -4.598 -12.266 -4.918 1 98.69 157 CYS A C 1
ATOM 1190 O O . CYS A 1 157 ? -3.902 -11.297 -4.617 1 98.69 157 CYS A O 1
ATOM 1192 N N . PHE A 1 158 ? -5.609 -12.664 -4.117 1 98.75 158 PHE A N 1
ATOM 1193 C CA . PHE A 1 158 ? -6.18 -11.82 -3.07 1 98.75 158 PHE A CA 1
ATOM 1194 C C . PHE A 1 158 ? -5.137 -11.508 -2.004 1 98.75 158 PHE A C 1
ATOM 1196 O O . PHE A 1 158 ? -5.27 -10.523 -1.273 1 98.75 158 PHE A O 1
ATOM 1203 N N . ASP A 1 159 ? -4.062 -12.258 -1.89 1 98.81 159 ASP A N 1
ATOM 1204 C CA . ASP A 1 159 ? -2.971 -12.023 -0.951 1 98.81 159 ASP A CA 1
ATOM 1205 C C . ASP A 1 159 ? -2.348 -10.648 -1.162 1 98.81 159 ASP A C 1
ATOM 1207 O O . ASP A 1 159 ? -1.842 -10.039 -0.217 1 98.81 159 ASP A O 1
ATOM 1211 N N . ILE A 1 160 ? -2.449 -10.125 -2.406 1 98.88 160 ILE A N 1
ATOM 1212 C CA . ILE A 1 160 ? -1.757 -8.883 -2.723 1 98.88 160 ILE A CA 1
ATOM 1213 C C . ILE A 1 160 ? -2.439 -7.715 -2.012 1 98.88 160 ILE A C 1
ATOM 1215 O O . ILE A 1 160 ? -1.852 -6.641 -1.859 1 98.88 160 ILE A O 1
ATOM 1219 N N . ARG A 1 161 ? -3.684 -7.926 -1.604 1 98.81 161 ARG A N 1
ATOM 1220 C CA . ARG A 1 161 ? -4.453 -6.859 -0.972 1 98.81 161 ARG A CA 1
ATOM 1221 C C . ARG A 1 161 ? -4.031 -6.668 0.481 1 98.81 161 ARG A C 1
ATOM 1223 O O . ARG A 1 161 ? -4.504 -5.75 1.152 1 98.81 161 ARG A O 1
ATOM 1230 N N . TYR A 1 162 ? -3.141 -7.438 0.975 1 98.5 162 TYR A N 1
ATOM 1231 C CA . TYR A 1 162 ? -2.746 -7.383 2.377 1 98.5 162 TYR A CA 1
ATOM 1232 C C . TYR A 1 162 ? -1.288 -6.961 2.518 1 98.5 162 TYR A C 1
ATOM 1234 O O . TYR A 1 162 ? -0.387 -7.805 2.5 1 98.5 162 TYR A O 1
ATOM 1242 N N . PRO A 1 163 ? -1.064 -5.648 2.773 1 98.06 163 PRO A N 1
ATOM 1243 C CA . PRO A 1 163 ? 0.296 -5.109 2.842 1 98.06 163 PRO A CA 1
ATOM 1244 C C . PRO A 1 163 ? 1.135 -5.766 3.936 1 98.06 163 PRO A C 1
ATOM 1246 O O . PRO A 1 163 ? 2.359 -5.848 3.814 1 98.06 163 PRO A O 1
ATOM 1249 N N . LEU A 1 164 ? 0.551 -6.312 4.992 1 97.12 164 LEU A N 1
ATOM 1250 C CA . LEU A 1 164 ? 1.295 -6.922 6.09 1 97.12 164 LEU A CA 1
ATOM 1251 C C . LEU A 1 164 ? 1.969 -8.211 5.641 1 97.12 164 LEU A C 1
ATOM 1253 O O . LEU A 1 164 ? 3.049 -8.555 6.125 1 97.12 164 LEU A O 1
ATOM 1257 N N . LEU A 1 165 ? 1.282 -8.922 4.742 1 97.88 165 LEU A N 1
ATOM 1258 C CA . LEU A 1 165 ? 1.906 -10.117 4.188 1 97.88 165 LEU A CA 1
ATOM 1259 C C . LEU A 1 165 ? 3.146 -9.758 3.377 1 97.88 165 LEU A C 1
ATOM 1261 O O . LEU A 1 165 ? 4.195 -10.383 3.529 1 97.88 165 LEU A O 1
ATOM 1265 N N . ALA A 1 166 ? 3.025 -8.75 2.52 1 98.25 166 ALA A N 1
ATOM 1266 C CA . ALA A 1 166 ? 4.156 -8.297 1.712 1 98.25 166 ALA A CA 1
ATOM 1267 C C . ALA A 1 166 ? 5.293 -7.797 2.594 1 98.25 166 ALA A C 1
ATOM 1269 O O . ALA A 1 166 ? 6.465 -8.086 2.332 1 98.25 166 ALA A O 1
ATOM 1270 N N . TRP A 1 167 ? 4.922 -7.043 3.594 1 97.19 167 TRP A N 1
ATOM 1271 C CA . TRP A 1 167 ? 5.918 -6.508 4.52 1 97.19 167 TRP A CA 1
ATOM 1272 C C . TRP A 1 167 ? 6.668 -7.637 5.215 1 97.19 167 TRP A C 1
ATOM 1274 O O . TRP A 1 167 ? 7.895 -7.59 5.344 1 97.19 167 TRP A O 1
ATOM 1284 N N . ASN A 1 168 ? 5.934 -8.625 5.684 1 96.88 168 ASN A N 1
ATOM 1285 C CA . ASN A 1 168 ? 6.555 -9.766 6.336 1 96.88 168 ASN A CA 1
ATOM 1286 C C . ASN A 1 168 ? 7.578 -10.445 5.426 1 96.88 168 ASN A C 1
ATOM 1288 O O . ASN A 1 168 ? 8.68 -10.773 5.863 1 96.88 168 ASN A O 1
ATOM 1292 N N . LEU A 1 169 ? 7.246 -10.648 4.195 1 97.88 169 LEU A N 1
ATOM 1293 C CA . LEU A 1 169 ? 8.148 -11.242 3.223 1 97.88 169 LEU A CA 1
ATOM 1294 C C . LEU A 1 169 ? 9.359 -10.352 2.984 1 97.88 169 LEU A C 1
ATOM 1296 O O . LEU A 1 169 ? 10.5 -10.828 2.955 1 97.88 169 LEU A O 1
ATOM 1300 N N . ALA A 1 170 ? 9.125 -9.07 2.869 1 97.19 170 ALA A N 1
ATOM 1301 C CA . ALA A 1 170 ? 10.211 -8.125 2.621 1 97.19 170 ALA A CA 1
ATOM 1302 C C . ALA A 1 170 ? 11.219 -8.133 3.768 1 97.19 170 ALA A C 1
ATOM 1304 O O . ALA A 1 170 ? 12.43 -8.023 3.543 1 97.19 170 ALA A O 1
ATOM 1305 N N . THR A 1 171 ? 10.75 -8.258 4.992 1 95.69 171 THR A N 1
ATOM 1306 C CA . THR A 1 171 ? 11.617 -8.242 6.16 1 95.69 171 THR A CA 1
ATOM 1307 C C . THR A 1 171 ? 12.508 -9.484 6.184 1 95.69 171 THR A C 1
ATOM 1309 O O . THR A 1 171 ? 13.492 -9.531 6.922 1 95.69 171 THR A O 1
ATOM 1312 N N . GLN A 1 172 ? 12.141 -10.492 5.41 1 96.94 172 GLN A N 1
ATOM 1313 C CA . GLN A 1 172 ? 12.953 -11.703 5.305 1 96.94 172 GLN A CA 1
ATOM 1314 C C . GLN A 1 172 ? 14.031 -11.547 4.238 1 96.94 172 GLN A C 1
ATOM 1316 O O . GLN A 1 172 ? 14.805 -12.469 3.986 1 96.94 172 GLN A O 1
ATOM 1321 N N . GLY A 1 173 ? 14.016 -10.414 3.52 1 97.5 173 GLY A N 1
ATOM 1322 C CA . GLY A 1 173 ? 15.102 -10.109 2.598 1 97.5 173 GLY A CA 1
ATOM 1323 C C . GLY A 1 173 ? 14.758 -10.422 1.153 1 97.5 173 GLY A C 1
ATOM 1324 O O . GLY A 1 173 ? 15.648 -10.656 0.335 1 97.5 173 GLY A O 1
ATOM 1325 N N . THR A 1 174 ? 13.508 -10.391 0.847 1 98.56 174 THR A N 1
ATOM 1326 C CA . THR A 1 174 ? 13.117 -10.727 -0.52 1 98.56 174 THR A CA 1
ATOM 1327 C C . THR A 1 174 ? 13.539 -9.625 -1.486 1 98.56 174 THR A C 1
ATOM 1329 O O . THR A 1 174 ? 13.5 -8.438 -1.142 1 98.56 174 THR A O 1
ATOM 1332 N N . SER A 1 175 ? 13.883 -10.086 -2.697 1 98.69 175 SER A N 1
ATOM 1333 C CA . SER A 1 175 ? 14.195 -9.188 -3.803 1 98.69 175 SER A CA 1
ATOM 1334 C C . SER A 1 175 ? 12.953 -8.906 -4.648 1 98.69 175 SER A C 1
ATOM 1336 O O . SER A 1 175 ? 12.891 -7.883 -5.34 1 98.69 175 SER A O 1
ATOM 1338 N N . PHE A 1 176 ? 12.023 -9.82 -4.676 1 98.88 176 PHE A N 1
ATOM 1339 C CA . PHE A 1 176 ? 10.766 -9.641 -5.387 1 98.88 176 PHE A CA 1
ATOM 1340 C C . PHE A 1 176 ? 9.68 -10.523 -4.785 1 98.88 176 PHE A C 1
ATOM 1342 O O . PHE A 1 176 ? 9.969 -11.484 -4.074 1 98.88 176 PHE A O 1
ATOM 1349 N N . ILE A 1 177 ? 8.492 -10.133 -4.949 1 98.94 177 ILE A N 1
ATOM 1350 C CA . ILE A 1 177 ? 7.324 -10.945 -4.633 1 98.94 177 ILE A CA 1
ATOM 1351 C C . ILE A 1 177 ? 6.543 -11.25 -5.906 1 98.94 177 ILE A C 1
ATOM 1353 O O . ILE A 1 177 ? 6.367 -10.375 -6.758 1 98.94 177 ILE A O 1
ATOM 1357 N N . VAL A 1 178 ? 6.148 -12.453 -6.078 1 98.94 178 VAL A N 1
ATOM 1358 C CA . VAL A 1 178 ? 5.375 -12.898 -7.23 1 98.94 178 VAL A CA 1
ATOM 1359 C C . VAL A 1 178 ? 3.922 -13.141 -6.82 1 98.94 178 VAL A C 1
ATOM 1361 O O . VAL A 1 178 ? 3.658 -13.766 -5.789 1 98.94 178 VAL A O 1
ATOM 1364 N N . TYR A 1 179 ? 3.016 -12.594 -7.641 1 98.94 179 TYR A N 1
ATOM 1365 C CA . TYR A 1 179 ? 1.592 -12.797 -7.402 1 98.94 179 TYR A CA 1
ATOM 1366 C C . TYR A 1 179 ? 0.921 -13.422 -8.617 1 98.94 179 TYR A C 1
ATOM 1368 O O . TYR A 1 179 ? 0.443 -12.711 -9.508 1 98.94 179 TYR A O 1
ATOM 1376 N N . PRO A 1 180 ? 0.879 -14.773 -8.695 1 98.94 180 PRO A N 1
ATOM 1377 C CA . PRO A 1 180 ? -0.141 -15.312 -9.594 1 98.94 180 PRO A CA 1
ATOM 1378 C C . PRO A 1 180 ? -1.557 -14.906 -9.203 1 98.94 180 PRO A C 1
ATOM 1380 O O . PRO A 1 180 ? -1.953 -15.07 -8.047 1 98.94 180 PRO A O 1
ATOM 1383 N N . GLY A 1 181 ? -2.25 -14.258 -10.117 1 98.81 181 GLY A N 1
ATOM 1384 C CA . GLY A 1 181 ? -3.561 -13.766 -9.727 1 98.81 181 GLY A CA 1
ATOM 1385 C C . GLY A 1 181 ? -4.516 -13.617 -10.891 1 98.81 181 GLY A C 1
ATOM 1386 O O . GLY A 1 181 ? -4.133 -13.117 -11.953 1 98.81 181 GLY A O 1
ATOM 1387 N N . ALA A 1 182 ? -5.727 -14 -10.703 1 98.25 182 ALA A N 1
ATOM 1388 C CA . ALA A 1 182 ? -6.809 -13.836 -11.672 1 98.25 182 ALA A CA 1
ATOM 1389 C C . ALA A 1 182 ? -7.805 -12.781 -11.211 1 98.25 182 ALA A C 1
ATOM 1391 O O . ALA A 1 182 ? -8.961 -13.094 -10.914 1 98.25 182 ALA A O 1
ATOM 1392 N N . PHE A 1 183 ? -7.383 -11.516 -11.25 1 98.12 183 PHE A N 1
ATOM 1393 C CA . PHE A 1 183 ? -8.336 -10.453 -10.961 1 98.12 183 PHE A CA 1
ATOM 1394 C C . PHE A 1 183 ? -9.453 -10.422 -12 1 98.12 183 PHE A C 1
ATOM 1396 O O . PHE A 1 183 ? -9.203 -10.641 -13.188 1 98.12 183 PHE A O 1
ATOM 1403 N N . ASN A 1 184 ? -10.617 -10.133 -11.555 1 96.31 184 ASN A N 1
ATOM 1404 C CA . ASN A 1 184 ? -11.758 -10.07 -12.469 1 96.31 184 ASN A CA 1
ATOM 1405 C C . ASN A 1 184 ? -11.883 -8.688 -13.109 1 96.31 184 ASN A C 1
ATOM 1407 O O . ASN A 1 184 ? -11.039 -7.82 -12.891 1 96.31 184 ASN A O 1
ATOM 1411 N N . MET A 1 185 ? -12.961 -8.508 -13.82 1 96 185 MET A N 1
ATOM 1412 C CA . MET A 1 185 ? -13.141 -7.305 -14.625 1 96 185 MET A CA 1
ATOM 1413 C C . MET A 1 185 ? -13.617 -6.141 -13.758 1 96 185 MET A C 1
ATOM 1415 O O . MET A 1 185 ? -13.602 -4.992 -14.203 1 96 185 MET A O 1
ATOM 1419 N N . VAL A 1 186 ? -13.992 -6.434 -12.555 1 94.31 186 VAL A N 1
ATOM 1420 C CA . VAL A 1 186 ? -14.422 -5.371 -11.648 1 94.31 186 VAL A CA 1
ATOM 1421 C C . VAL A 1 186 ? -13.195 -4.738 -10.992 1 94.31 186 VAL A C 1
ATOM 1423 O O . VAL A 1 186 ? -13.008 -3.521 -11.062 1 94.31 186 VAL A O 1
ATOM 1426 N N . THR A 1 187 ? -12.344 -5.531 -10.414 1 96.38 187 THR A N 1
ATOM 1427 C CA . THR A 1 187 ? -11.227 -4.996 -9.648 1 96.38 187 THR A CA 1
ATOM 1428 C C . THR A 1 187 ? -9.953 -4.953 -10.5 1 96.38 187 THR A C 1
ATOM 1430 O O . THR A 1 187 ? -9.023 -4.207 -10.195 1 96.38 187 THR A O 1
ATOM 1433 N N . GLY A 1 188 ? -9.922 -5.727 -11.531 1 97.69 188 GLY A N 1
ATOM 1434 C CA . GLY A 1 188 ? -8.766 -5.719 -12.414 1 97.69 188 GLY A CA 1
ATOM 1435 C C . GLY A 1 188 ? -8.398 -4.328 -12.898 1 97.69 188 GLY A C 1
ATOM 1436 O O . GLY A 1 188 ? -7.305 -3.832 -12.602 1 97.69 188 GLY A O 1
ATOM 1437 N N . PRO A 1 189 ? -9.328 -3.631 -13.531 1 97.56 189 PRO A N 1
ATOM 1438 C CA . PRO A 1 189 ? -9.016 -2.318 -14.102 1 97.56 189 PRO A CA 1
ATOM 1439 C C . PRO A 1 189 ? -8.594 -1.3 -13.047 1 97.56 189 PRO A C 1
ATOM 1441 O O . PRO A 1 189 ? -7.773 -0.423 -13.32 1 97.56 189 PRO A O 1
ATOM 1444 N N . THR A 1 190 ? -9.07 -1.428 -11.82 1 97.06 190 THR A N 1
ATOM 1445 C CA . THR A 1 190 ? -8.883 -0.355 -10.852 1 97.06 190 THR A CA 1
ATOM 1446 C C . THR A 1 190 ? -7.77 -0.707 -9.867 1 97.06 190 THR A C 1
ATOM 1448 O O . THR A 1 190 ? -7.062 0.178 -9.375 1 97.06 190 THR A O 1
ATOM 1451 N N . HIS A 1 191 ? -7.559 -2.051 -9.633 1 98.75 191 HIS A N 1
ATOM 1452 C CA . HIS A 1 191 ? -6.727 -2.352 -8.469 1 98.75 191 HIS A CA 1
ATOM 1453 C C . HIS A 1 191 ? -5.531 -3.213 -8.859 1 98.75 191 HIS A C 1
ATOM 1455 O O . HIS A 1 191 ? -4.559 -3.312 -8.109 1 98.75 191 HIS A O 1
ATOM 1461 N N . TRP A 1 192 ? -5.543 -3.869 -10.047 1 98.88 192 TRP A N 1
ATOM 1462 C CA . TRP A 1 192 ? -4.473 -4.785 -10.43 1 98.88 192 TRP A CA 1
ATOM 1463 C C . TRP A 1 192 ? -3.129 -4.066 -10.461 1 98.88 192 TRP A C 1
ATOM 1465 O O . TRP A 1 192 ? -2.24 -4.371 -9.656 1 98.88 192 TRP A O 1
ATOM 1475 N N . GLU A 1 193 ? -3.045 -3.053 -11.234 1 98.94 193 GLU A N 1
ATOM 1476 C CA . GLU A 1 193 ? -1.815 -2.271 -11.336 1 98.94 193 GLU A CA 1
ATOM 1477 C C . GLU A 1 193 ? -1.533 -1.507 -10.047 1 98.94 193 GLU A C 1
ATOM 1479 O O . GLU A 1 193 ? -0.394 -1.472 -9.578 1 98.94 193 GLU A O 1
ATOM 1484 N N . LEU A 1 194 ? -2.531 -0.902 -9.469 1 98.94 194 LEU A N 1
ATOM 1485 C CA . LEU A 1 194 ? -2.387 -0.118 -8.242 1 98.94 194 LEU A CA 1
ATOM 1486 C C . LEU A 1 194 ? -1.764 -0.956 -7.133 1 98.94 194 LEU A C 1
ATOM 1488 O O . LEU A 1 194 ? -0.808 -0.523 -6.484 1 98.94 194 LEU A O 1
ATOM 1492 N N . ASN A 1 195 ? -2.312 -2.156 -6.945 1 98.94 195 ASN A N 1
ATOM 1493 C CA . ASN A 1 195 ? -1.804 -3.021 -5.887 1 98.94 195 ASN A CA 1
ATOM 1494 C C . ASN A 1 195 ? -0.349 -3.412 -6.133 1 98.94 195 ASN A C 1
ATOM 1496 O O . ASN A 1 195 ? 0.467 -3.395 -5.207 1 98.94 195 ASN A O 1
ATOM 1500 N N . GLY A 1 196 ? -0.073 -3.795 -7.367 1 98.94 196 GLY A N 1
ATOM 1501 C CA . GLY A 1 196 ? 1.296 -4.168 -7.688 1 98.94 196 GLY A CA 1
ATOM 1502 C C . GLY A 1 196 ? 2.293 -3.053 -7.438 1 98.94 196 GLY A C 1
ATOM 1503 O O . GLY A 1 196 ? 3.328 -3.271 -6.801 1 98.94 196 GLY A O 1
ATOM 1504 N N . ARG A 1 197 ? 1.951 -1.873 -7.91 1 98.94 197 ARG A N 1
ATOM 1505 C CA . ARG A 1 197 ? 2.838 -0.727 -7.734 1 98.94 197 ARG A CA 1
ATOM 1506 C C . ARG A 1 197 ? 2.986 -0.373 -6.258 1 98.94 197 ARG A C 1
ATOM 1508 O O . ARG A 1 197 ? 4.082 -0.045 -5.801 1 98.94 197 ARG A O 1
ATOM 1515 N N . ALA A 1 198 ? 1.917 -0.418 -5.535 1 98.94 198 ALA A N 1
ATOM 1516 C CA . ALA A 1 198 ? 1.951 -0.105 -4.109 1 98.94 198 ALA A CA 1
ATOM 1517 C C . ALA A 1 198 ? 2.863 -1.069 -3.355 1 98.94 198 ALA A C 1
ATOM 1519 O O . ALA A 1 198 ? 3.67 -0.65 -2.523 1 98.94 198 ALA A O 1
ATOM 1520 N N . ARG A 1 199 ? 2.711 -2.398 -3.662 1 98.94 199 ARG A N 1
ATOM 1521 C CA . ARG A 1 199 ? 3.547 -3.389 -2.992 1 98.94 199 ARG A CA 1
ATOM 1522 C C . ARG A 1 199 ? 5.02 -3.182 -3.33 1 98.94 199 ARG A C 1
ATOM 1524 O O . ARG A 1 199 ? 5.891 -3.357 -2.473 1 98.94 199 ARG A O 1
ATOM 1531 N N . ALA A 1 200 ? 5.277 -2.82 -4.555 1 98.94 200 ALA A N 1
ATOM 1532 C CA . ALA A 1 200 ? 6.66 -2.58 -4.965 1 98.94 200 ALA A CA 1
ATOM 1533 C C . ALA A 1 200 ? 7.258 -1.392 -4.219 1 98.94 200 ALA A C 1
ATOM 1535 O O . ALA A 1 200 ? 8.367 -1.479 -3.684 1 98.94 200 ALA A O 1
ATOM 1536 N N . VAL A 1 201 ? 6.523 -0.314 -4.117 1 98.81 201 VAL A N 1
ATOM 1537 C CA . VAL A 1 201 ? 7.012 0.932 -3.535 1 98.81 201 VAL A CA 1
ATOM 1538 C C . VAL A 1 201 ? 7.113 0.789 -2.018 1 98.81 201 VAL A C 1
ATOM 1540 O O . VAL A 1 201 ? 8.117 1.176 -1.419 1 98.81 201 VAL A O 1
ATOM 1543 N N . ASP A 1 202 ? 6.133 0.168 -1.372 1 98.69 202 ASP A N 1
ATOM 1544 C CA . ASP A 1 202 ? 6.098 0.033 0.081 1 98.69 202 ASP A CA 1
ATOM 1545 C C . ASP A 1 202 ? 7.293 -0.773 0.588 1 98.69 202 ASP A C 1
ATOM 1547 O O . ASP A 1 202 ? 7.801 -0.517 1.681 1 98.69 202 ASP A O 1
ATOM 1551 N N . ASN A 1 203 ? 7.668 -1.722 -0.249 1 98.38 203 ASN A N 1
ATOM 1552 C CA . ASN A 1 203 ? 8.711 -2.637 0.214 1 98.38 203 ASN A CA 1
ATOM 1553 C C . ASN A 1 203 ? 9.992 -2.477 -0.591 1 98.38 203 ASN A C 1
ATOM 1555 O O . ASN A 1 203 ? 10.953 -3.227 -0.394 1 98.38 203 ASN A O 1
ATOM 1559 N N . GLN A 1 204 ? 9.992 -1.558 -1.525 1 98.56 204 GLN A N 1
ATOM 1560 C CA . GLN A 1 204 ? 11.125 -1.204 -2.377 1 98.56 204 GLN A CA 1
ATOM 1561 C C . GLN A 1 204 ? 11.789 -2.449 -2.949 1 98.56 204 GLN A C 1
ATOM 1563 O O . GLN A 1 204 ? 13.008 -2.627 -2.818 1 98.56 204 GLN A O 1
ATOM 1568 N N . GLN A 1 205 ? 11.016 -3.252 -3.617 1 98.81 205 GLN A N 1
ATOM 1569 C CA . GLN A 1 205 ? 11.43 -4.473 -4.305 1 98.81 205 GLN A CA 1
ATOM 1570 C C . GLN A 1 205 ? 10.578 -4.723 -5.543 1 98.81 205 GLN A C 1
ATOM 1572 O O . GLN A 1 205 ? 9.586 -4.027 -5.77 1 98.81 205 GLN A O 1
ATOM 1577 N N . PHE A 1 206 ? 10.992 -5.652 -6.406 1 98.94 206 PHE A N 1
ATOM 1578 C CA . PHE A 1 206 ? 10.227 -5.949 -7.613 1 98.94 206 PHE A CA 1
ATOM 1579 C C . PHE A 1 206 ? 8.945 -6.707 -7.27 1 98.94 206 PHE A C 1
ATOM 1581 O O . PHE A 1 206 ? 8.891 -7.422 -6.27 1 98.94 206 PHE A O 1
ATOM 1588 N N . VAL A 1 207 ? 7.969 -6.527 -8.102 1 98.94 207 VAL A N 1
ATOM 1589 C CA . VAL A 1 207 ? 6.723 -7.285 -8.016 1 98.94 207 VAL A CA 1
ATOM 1590 C C . VAL A 1 207 ? 6.363 -7.844 -9.391 1 98.94 207 VAL A C 1
ATOM 1592 O O . VAL A 1 207 ? 6.43 -7.129 -10.398 1 98.94 207 VAL A O 1
ATOM 1595 N N . PHE A 1 208 ? 6.102 -9.141 -9.453 1 99 208 PHE A N 1
ATOM 1596 C CA . PHE A 1 208 ? 5.629 -9.812 -10.656 1 99 208 PHE A CA 1
ATOM 1597 C C . PHE A 1 208 ? 4.164 -10.211 -10.516 1 99 208 PHE A C 1
ATOM 1599 O O . PHE A 1 208 ? 3.797 -10.938 -9.594 1 99 208 PHE A O 1
ATOM 1606 N N . LEU A 1 209 ? 3.348 -9.68 -11.375 1 99 209 LEU A N 1
ATOM 1607 C CA . LEU A 1 209 ? 1.944 -10.07 -11.438 1 99 209 LEU A CA 1
ATOM 1608 C C . LEU A 1 209 ? 1.678 -10.953 -12.656 1 99 209 LEU A C 1
ATOM 1610 O O . LEU A 1 209 ? 1.864 -10.516 -13.789 1 99 209 LEU A O 1
ATOM 1614 N N . CYS A 1 210 ? 1.25 -12.172 -12.43 1 99 210 CYS A N 1
ATOM 1615 C CA . CYS A 1 210 ? 1.012 -13.094 -13.531 1 99 210 CYS A CA 1
ATOM 1616 C C . CYS A 1 210 ? -0.446 -13.539 -13.57 1 99 210 CYS A C 1
ATOM 1618 O O . CYS A 1 210 ? -0.901 -14.273 -12.695 1 99 210 CYS A O 1
ATOM 1620 N N . SER A 1 211 ? -1.139 -13.102 -14.555 1 98.94 211 SER A N 1
ATOM 1621 C CA . SER A 1 211 ? -2.557 -13.391 -14.734 1 98.94 211 SER A CA 1
ATOM 1622 C C . SER A 1 211 ? -2.777 -14.422 -15.844 1 98.94 211 SER A C 1
ATOM 1624 O O . SER A 1 211 ? -1.953 -14.547 -16.75 1 98.94 211 SER A O 1
ATOM 1626 N N . PRO A 1 212 ? -3.863 -15.211 -15.742 1 98.88 212 PRO A N 1
ATOM 1627 C CA . PRO A 1 212 ? -4.289 -15.898 -16.969 1 98.88 212 PRO A CA 1
ATOM 1628 C C . PRO A 1 212 ? -4.727 -14.922 -18.062 1 98.88 212 PRO A C 1
ATOM 1630 O O . PRO A 1 212 ? -4.992 -13.75 -17.781 1 98.88 212 PRO A O 1
ATOM 1633 N N . ALA A 1 213 ? -4.688 -15.453 -19.266 1 98.88 213 ALA A N 1
ATOM 1634 C CA . ALA A 1 213 ? -5.262 -14.672 -20.359 1 98.88 213 ALA A CA 1
ATOM 1635 C C . ALA A 1 213 ? -6.77 -14.531 -20.188 1 98.88 213 ALA A C 1
ATOM 1637 O O . ALA A 1 213 ? -7.418 -15.367 -19.562 1 98.88 213 ALA A O 1
ATOM 1638 N N . ARG A 1 214 ? -7.328 -13.461 -20.719 1 98.62 214 ARG A N 1
ATOM 1639 C CA . ARG A 1 214 ? -8.766 -13.227 -20.609 1 98.62 214 ARG A CA 1
ATOM 1640 C C . ARG A 1 214 ? -9.539 -14.148 -21.547 1 98.62 214 ARG A C 1
ATOM 1642 O O . ARG A 1 214 ? -9.156 -14.336 -22.703 1 98.62 214 ARG A O 1
ATOM 1649 N N . ASP A 1 215 ? -10.484 -14.781 -21.047 1 98 215 ASP A N 1
ATOM 1650 C CA . ASP A 1 215 ? -11.484 -15.531 -21.797 1 98 215 ASP A CA 1
ATOM 1651 C C . ASP A 1 215 ? -12.891 -15.016 -21.5 1 98 215 ASP A C 1
ATOM 1653 O O . ASP A 1 215 ? -13.477 -15.344 -20.469 1 98 215 ASP A O 1
ATOM 1657 N N . THR A 1 216 ? -13.477 -14.328 -22.453 1 96.62 216 THR A N 1
ATOM 1658 C CA . THR A 1 216 ? -14.766 -13.68 -22.234 1 96.62 216 THR A CA 1
ATOM 1659 C C . THR A 1 216 ? -15.891 -14.711 -22.219 1 96.62 216 THR A C 1
ATOM 1661 O O . THR A 1 216 ? -17.016 -14.398 -21.812 1 96.62 216 THR A O 1
ATOM 1664 N N . SER A 1 217 ? -15.578 -15.914 -22.609 1 95.75 217 SER A N 1
ATOM 1665 C CA . SER A 1 217 ? -16.594 -16.969 -22.609 1 95.75 217 SER A CA 1
ATOM 1666 C C . SER A 1 217 ? -16.594 -17.734 -21.297 1 95.75 217 SER A C 1
ATOM 1668 O O . SER A 1 217 ? -17.484 -18.547 -21.047 1 95.75 217 SER A O 1
ATOM 1670 N N . ALA A 1 218 ? -15.586 -17.531 -20.484 1 93.88 218 ALA A N 1
ATOM 1671 C CA . ALA A 1 218 ? -15.484 -18.219 -19.203 1 93.88 218 ALA A CA 1
ATOM 1672 C C . ALA A 1 218 ? -16.484 -17.656 -18.203 1 93.88 218 ALA A C 1
ATOM 1674 O O . ALA A 1 218 ? -16.938 -16.516 -18.328 1 93.88 218 ALA A O 1
ATOM 1675 N N . GLU A 1 219 ? -16.859 -18.453 -17.234 1 90.62 219 GLU A N 1
ATOM 1676 C CA . GLU A 1 219 ? -17.719 -18 -16.156 1 90.62 219 GLU A CA 1
ATOM 1677 C C . GLU A 1 219 ? -17.047 -16.922 -15.312 1 90.62 219 GLU A C 1
ATOM 1679 O O . GLU A 1 219 ? -17.703 -15.969 -14.867 1 90.62 219 GLU A O 1
ATOM 1684 N N . TYR A 1 220 ? -15.844 -17.172 -15.062 1 93.19 220 TYR A N 1
ATOM 1685 C CA . TYR A 1 220 ? -14.992 -16.188 -14.43 1 93.19 220 TYR A CA 1
ATOM 1686 C C . TYR A 1 220 ? -14.055 -15.547 -15.453 1 93.19 220 TYR A C 1
ATOM 1688 O O . TYR A 1 220 ? -13.195 -16.219 -16.016 1 93.19 220 TYR A O 1
ATOM 1696 N N . VAL A 1 221 ? -14.211 -14.234 -15.656 1 96.25 221 VAL A N 1
ATOM 1697 C CA . VAL A 1 221 ? -13.438 -13.547 -16.688 1 96.25 221 VAL A CA 1
ATOM 1698 C C . VAL A 1 221 ? -12.289 -12.773 -16.047 1 96.25 221 VAL A C 1
ATOM 1700 O O . VAL A 1 221 ? -12.516 -11.836 -15.273 1 96.25 221 VAL A O 1
ATOM 1703 N N . ALA A 1 222 ? -11.086 -13.109 -16.359 1 97.38 222 ALA A N 1
ATOM 1704 C CA . ALA A 1 222 ? -9.883 -12.5 -15.789 1 97.38 222 ALA A CA 1
ATOM 1705 C C . ALA A 1 222 ? -9.531 -11.203 -16.516 1 97.38 222 ALA A C 1
ATOM 1707 O O . ALA A 1 222 ? -9.844 -11.039 -17.703 1 97.38 222 ALA A O 1
ATOM 1708 N N . TRP A 1 223 ? -8.867 -10.367 -15.891 1 98.38 223 TRP A N 1
ATOM 1709 C CA . TRP A 1 223 ? -8.43 -9.055 -16.375 1 98.38 223 TRP A CA 1
ATOM 1710 C C . TRP A 1 223 ? -7.289 -9.195 -17.375 1 98.38 223 TRP A C 1
ATOM 1712 O O . TRP A 1 223 ? -7.301 -8.562 -18.438 1 98.38 223 TRP A O 1
ATOM 1722 N N . GLY A 1 224 ? -6.344 -10.148 -17.094 1 98.75 224 GLY A N 1
ATOM 1723 C CA . GLY A 1 224 ? -5.098 -10.227 -17.844 1 98.75 224 GLY A CA 1
ATOM 1724 C C . GLY A 1 224 ? -4.043 -9.25 -17.344 1 98.75 224 GLY A C 1
ATOM 1725 O O . GLY A 1 224 ? -3.816 -9.141 -16.141 1 98.75 224 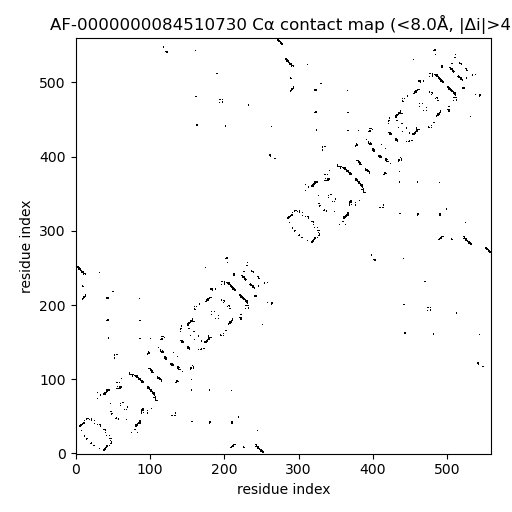GLY A O 1
ATOM 1726 N N . HIS A 1 225 ? -3.223 -8.789 -18.219 1 98.94 225 HIS A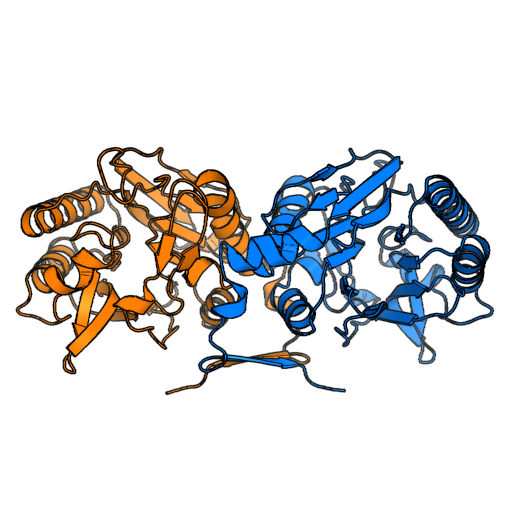 N 1
ATOM 1727 C CA . HIS A 1 225 ? -2.289 -7.695 -17.969 1 98.94 225 HIS A CA 1
ATOM 1728 C C . HIS A 1 225 ? -1.193 -8.117 -17 1 98.94 225 HIS A C 1
ATOM 1730 O O . HIS A 1 225 ? -0.868 -7.379 -16.062 1 98.94 225 HIS A O 1
ATOM 1736 N N . SER A 1 226 ? -0.638 -9.273 -17.172 1 98.94 226 SER A N 1
ATOM 1737 C CA . SER A 1 226 ? 0.568 -9.602 -16.406 1 98.94 226 SER A CA 1
ATOM 1738 C C . SER A 1 226 ? 1.601 -8.477 -16.516 1 98.94 226 SER A C 1
ATOM 1740 O O . SER A 1 226 ? 1.749 -7.859 -17.562 1 98.94 226 SER A O 1
ATOM 1742 N N . MET A 1 227 ? 2.291 -8.219 -15.406 1 98.94 227 MET A N 1
ATOM 1743 C CA . MET A 1 227 ? 3.207 -7.086 -15.453 1 98.94 227 MET A CA 1
ATOM 1744 C C . MET A 1 227 ? 4.359 -7.273 -14.469 1 98.94 227 MET A C 1
ATOM 1746 O O . MET A 1 227 ? 4.258 -8.078 -13.539 1 98.94 227 MET A O 1
ATOM 1750 N N . VAL A 1 228 ? 5.449 -6.602 -14.719 1 98.94 228 VAL A N 1
ATOM 1751 C CA . VAL A 1 228 ? 6.621 -6.504 -13.852 1 98.94 228 VAL A CA 1
ATOM 1752 C C . VAL A 1 228 ? 6.805 -5.062 -13.391 1 98.94 228 VAL A C 1
ATOM 1754 O O . VAL A 1 228 ? 6.777 -4.133 -14.203 1 98.94 228 VAL A O 1
ATOM 1757 N N . ILE A 1 229 ? 6.953 -4.863 -12.117 1 98.94 229 ILE A N 1
ATOM 1758 C CA . ILE A 1 229 ? 7.039 -3.535 -11.523 1 98.94 229 ILE A CA 1
ATOM 1759 C C . ILE A 1 229 ? 8.352 -3.398 -10.758 1 98.94 229 ILE A C 1
ATOM 1761 O O . ILE A 1 229 ? 8.742 -4.305 -10.016 1 98.94 229 ILE A O 1
ATOM 1765 N N . ASP A 1 230 ? 9.031 -2.293 -10.922 1 98.88 230 ASP A N 1
ATOM 1766 C CA . ASP A 1 230 ? 10.32 -2.105 -10.258 1 98.88 230 ASP A CA 1
ATOM 1767 C C . ASP A 1 230 ? 10.133 -1.48 -8.875 1 98.88 230 ASP A C 1
ATOM 1769 O O . ASP A 1 230 ? 9.016 -1.172 -8.469 1 98.88 230 ASP A O 1
ATOM 1773 N N . PRO A 1 231 ? 11.211 -1.317 -8.109 1 98.75 231 PRO A N 1
ATOM 1774 C CA . PRO A 1 231 ? 11.117 -0.873 -6.715 1 98.75 231 PRO A CA 1
ATOM 1775 C C . PRO A 1 231 ? 10.602 0.561 -6.59 1 98.75 231 PRO A C 1
ATOM 1777 O O . PRO A 1 231 ? 10.227 0.99 -5.496 1 98.75 231 PRO A O 1
ATOM 1780 N N . MET A 1 232 ? 10.547 1.33 -7.648 1 98.38 232 MET A N 1
ATOM 1781 C CA . MET A 1 232 ? 10.047 2.701 -7.625 1 98.38 232 MET A CA 1
ATOM 1782 C C . MET A 1 232 ? 8.586 2.754 -8.07 1 98.38 232 MET A C 1
ATOM 1784 O O . MET A 1 232 ? 7.992 3.83 -8.125 1 98.38 232 MET A O 1
ATOM 1788 N N . GLY A 1 233 ? 8.078 1.57 -8.398 1 98.75 233 GLY A N 1
ATOM 1789 C CA . GLY A 1 233 ? 6.676 1.498 -8.781 1 98.75 233 GLY A CA 1
ATOM 1790 C C . GLY A 1 233 ? 6.457 1.652 -10.273 1 98.75 233 GLY A C 1
ATOM 1791 O O . GLY A 1 233 ? 5.316 1.749 -10.734 1 98.75 233 GLY A O 1
ATOM 1792 N N . ASN A 1 234 ? 7.523 1.703 -11.062 1 98.62 234 ASN A N 1
ATOM 1793 C CA . ASN A 1 234 ? 7.363 1.767 -12.508 1 98.62 234 ASN A CA 1
ATOM 1794 C C . ASN A 1 234 ? 7.004 0.404 -13.094 1 98.62 234 ASN A C 1
ATOM 1796 O O . ASN A 1 234 ? 7.629 -0.604 -12.758 1 98.62 234 ASN A O 1
ATOM 1800 N N . VAL A 1 235 ? 5.977 0.399 -13.938 1 98.81 235 VAL A N 1
ATOM 1801 C CA . VAL A 1 235 ? 5.699 -0.794 -14.727 1 98.81 235 VAL A CA 1
ATOM 1802 C C . VAL A 1 235 ? 6.715 -0.908 -15.859 1 98.81 235 VAL A C 1
ATOM 1804 O O . VAL A 1 235 ? 6.676 -0.129 -16.812 1 98.81 235 VAL A O 1
ATOM 1807 N N . ILE A 1 236 ? 7.59 -1.89 -15.773 1 98.56 236 ILE A N 1
ATOM 1808 C CA . ILE A 1 236 ? 8.68 -1.943 -16.734 1 98.56 236 ILE A CA 1
ATOM 1809 C C . ILE A 1 236 ? 8.359 -2.975 -17.828 1 98.56 236 ILE A C 1
ATOM 1811 O O . ILE A 1 236 ? 9.109 -3.121 -18.797 1 98.56 236 ILE A O 1
ATOM 1815 N N . GLY A 1 237 ? 7.246 -3.744 -17.734 1 98.81 237 GLY A N 1
ATOM 1816 C CA . GLY A 1 237 ? 6.676 -4.66 -18.703 1 98.81 237 GLY A CA 1
ATOM 1817 C C . GLY A 1 237 ? 5.219 -4.992 -18.422 1 98.81 237 GLY A C 1
ATOM 1818 O O . GLY A 1 237 ? 4.824 -5.152 -17.266 1 98.81 237 GLY A O 1
ATOM 1819 N N . GLU A 1 238 ? 4.473 -5.09 -19.438 1 98.88 238 GLU A N 1
ATOM 1820 C CA . GLU A 1 238 ? 3.057 -5.418 -19.312 1 98.88 238 GLU A CA 1
ATOM 1821 C C . GLU A 1 238 ? 2.525 -6.082 -20.578 1 98.88 238 GLU A C 1
ATOM 1823 O O . GLU A 1 238 ? 2.881 -5.684 -21.688 1 98.88 238 GLU A O 1
ATOM 1828 N N . LEU A 1 239 ? 1.718 -7.051 -20.406 1 98.94 239 LEU A N 1
ATOM 1829 C CA . LEU A 1 239 ? 0.947 -7.613 -21.5 1 98.94 239 LEU A CA 1
ATOM 1830 C C . LEU A 1 239 ? -0.451 -7.008 -21.547 1 98.94 239 LEU A C 1
ATOM 1832 O O . LEU A 1 239 ? -0.915 -6.422 -20.578 1 98.94 239 LEU A O 1
ATOM 1836 N N . ASP A 1 240 ? -1.082 -7.109 -22.75 1 98.62 240 ASP A N 1
ATOM 1837 C CA . ASP A 1 240 ? -2.527 -6.902 -22.781 1 98.62 240 ASP A CA 1
ATOM 1838 C C . ASP A 1 240 ? -3.268 -8.133 -22.25 1 98.62 240 ASP A C 1
ATOM 1840 O O . ASP A 1 240 ? -2.738 -8.867 -21.422 1 98.62 240 ASP A O 1
ATOM 1844 N N . GLU A 1 241 ? -4.492 -8.383 -22.594 1 98.75 241 GLU A N 1
ATOM 1845 C CA . GLU A 1 241 ? -5.332 -9.406 -21.984 1 98.75 241 GLU A CA 1
ATOM 1846 C C . GLU A 1 241 ? -5.152 -10.758 -22.688 1 98.75 241 GLU A C 1
ATOM 1848 O O . GLU A 1 241 ? -5.602 -11.781 -22.172 1 98.75 241 GLU A O 1
ATOM 1853 N N . LYS A 1 242 ? -4.422 -10.789 -23.781 1 98.81 242 LYS A N 1
ATOM 1854 C CA . LYS A 1 242 ? -4.32 -12 -24.594 1 98.81 242 LYS A CA 1
ATOM 1855 C C . LYS A 1 242 ? -3.205 -12.914 -24.078 1 98.81 242 LYS A C 1
ATOM 1857 O O . LYS A 1 242 ? -2.318 -12.469 -23.344 1 98.81 242 LYS A O 1
ATOM 1862 N N . GLU A 1 243 ? -3.305 -14.18 -24.469 1 98.88 243 GLU A N 1
ATOM 1863 C CA . GLU A 1 243 ? -2.236 -15.117 -24.141 1 98.88 243 GLU A CA 1
ATOM 1864 C C . GLU A 1 243 ? -0.89 -14.625 -24.656 1 98.88 243 GLU A C 1
ATOM 1866 O O . GLU A 1 243 ? -0.806 -14.094 -25.766 1 98.88 243 GLU A O 1
ATOM 1871 N N . GLY A 1 244 ? 0.125 -14.82 -23.875 1 98.81 244 GLY A N 1
ATOM 1872 C CA . GLY A 1 244 ? 1.44 -14.375 -24.297 1 98.81 244 GLY A CA 1
ATOM 1873 C C . GLY A 1 244 ? 2.498 -14.508 -23.219 1 98.81 244 GLY A C 1
ATOM 1874 O O . GLY A 1 244 ? 2.25 -15.102 -22.172 1 98.81 244 GLY A O 1
ATOM 1875 N N . PHE A 1 245 ? 3.682 -14.086 -23.594 1 98.81 245 PHE A N 1
ATOM 1876 C CA . PHE A 1 245 ? 4.84 -14.086 -22.719 1 98.81 245 PHE A CA 1
ATOM 1877 C C . PHE A 1 245 ? 5.273 -12.664 -22.391 1 98.81 245 PHE A C 1
ATOM 1879 O O . PHE A 1 245 ? 5.312 -11.805 -23.281 1 98.81 245 PHE A O 1
ATOM 1886 N N . LEU A 1 246 ? 5.492 -12.398 -21.172 1 98.94 246 LEU A N 1
ATOM 1887 C CA . LEU A 1 246 ? 6.223 -11.188 -20.797 1 98.94 246 LEU A CA 1
ATOM 1888 C C . LEU A 1 246 ? 7.648 -11.523 -20.375 1 98.94 246 LEU A C 1
ATOM 1890 O O . LEU A 1 246 ? 7.871 -12.016 -19.266 1 98.94 246 LEU A O 1
ATOM 1894 N N . ASP A 1 247 ? 8.594 -11.305 -21.25 1 98.81 247 ASP A N 1
ATOM 1895 C CA . ASP A 1 247 ? 10.016 -11.461 -20.953 1 98.81 247 ASP A CA 1
ATOM 1896 C C . ASP A 1 247 ? 10.594 -10.172 -20.375 1 98.81 247 ASP A C 1
ATOM 1898 O O . ASP A 1 247 ? 10.43 -9.102 -20.953 1 98.81 247 ASP A O 1
ATOM 1902 N N . CYS A 1 248 ? 11.219 -10.289 -19.25 1 98.5 248 CYS A N 1
ATOM 1903 C CA . CYS A 1 248 ? 11.773 -9.102 -18.609 1 98.5 248 CYS A CA 1
ATOM 1904 C C . CYS A 1 248 ? 13.156 -9.391 -18.047 1 98.5 248 CYS A C 1
ATOM 1906 O O . CYS A 1 248 ? 13.367 -10.438 -17.422 1 98.5 248 CYS A O 1
ATOM 1908 N N . LYS A 1 249 ? 14.094 -8.523 -18.328 1 97.75 249 LYS A N 1
ATOM 1909 C CA . LYS A 1 249 ? 15.375 -8.508 -17.641 1 97.75 249 LYS A CA 1
ATOM 1910 C C . LYS A 1 249 ? 15.328 -7.621 -16.406 1 97.75 249 LYS A C 1
ATOM 1912 O O . LYS A 1 249 ? 15.203 -6.398 -16.516 1 97.75 249 LYS A O 1
ATOM 1917 N N . VAL A 1 250 ? 15.422 -8.25 -15.281 1 97.56 250 VAL A N 1
ATOM 1918 C CA . VAL A 1 250 ? 15.25 -7.543 -14.016 1 97.56 250 VAL A CA 1
ATOM 1919 C C . VAL A 1 250 ? 16.609 -7.309 -13.367 1 97.56 250 VAL A C 1
ATOM 1921 O O . VAL A 1 250 ? 17.266 -8.25 -12.93 1 97.56 250 VAL A O 1
ATOM 1924 N N . ASP A 1 251 ? 17.047 -6.047 -13.266 1 97.69 251 ASP A N 1
ATOM 1925 C CA . ASP A 1 251 ? 18.281 -5.68 -12.586 1 97.69 251 ASP A CA 1
ATOM 1926 C C . ASP A 1 251 ? 18.062 -5.543 -11.086 1 97.69 251 ASP A C 1
ATOM 1928 O O . ASP A 1 251 ? 17.625 -4.492 -10.609 1 97.69 251 ASP A O 1
ATOM 1932 N N . LEU A 1 252 ? 18.469 -6.566 -10.359 1 97.56 252 LEU A N 1
ATOM 1933 C CA . LEU A 1 252 ? 18.188 -6.598 -8.93 1 97.56 252 LEU A CA 1
ATOM 1934 C C . LEU A 1 252 ? 19 -5.539 -8.195 1 97.56 252 LEU A C 1
ATOM 1936 O O . LEU A 1 252 ? 18.703 -5.203 -7.047 1 97.56 252 LEU A O 1
ATOM 1940 N N . GLY A 1 253 ? 20.016 -4.98 -8.797 1 96.25 253 GLY A N 1
ATOM 1941 C CA . GLY A 1 253 ? 20.797 -3.904 -8.211 1 96.25 253 GLY A CA 1
ATOM 1942 C C . GLY A 1 253 ? 19.984 -2.641 -7.973 1 96.25 253 GLY A C 1
ATOM 1943 O O . GLY A 1 253 ? 20.359 -1.81 -7.141 1 96.25 253 GLY A O 1
ATOM 1944 N N . VAL A 1 254 ? 18.906 -2.494 -8.711 1 97.31 254 VAL A N 1
ATOM 1945 C CA . VAL A 1 254 ? 18.047 -1.319 -8.609 1 97.31 254 VAL A CA 1
ATOM 1946 C C . VAL A 1 254 ? 17.469 -1.233 -7.203 1 97.31 254 VAL A C 1
ATOM 1948 O O . VAL A 1 254 ? 17.156 -0.142 -6.715 1 97.31 254 VAL A O 1
ATOM 1951 N N . ILE A 1 255 ? 17.359 -2.377 -6.555 1 98.06 255 ILE A N 1
ATOM 1952 C CA . ILE A 1 255 ? 16.766 -2.422 -5.219 1 98.06 255 ILE A CA 1
ATOM 1953 C C . ILE A 1 255 ? 17.641 -1.625 -4.246 1 98.06 255 ILE A C 1
ATOM 1955 O O . ILE A 1 255 ? 17.141 -0.715 -3.572 1 98.06 255 ILE A O 1
ATOM 1959 N N . ALA A 1 256 ? 18.922 -1.991 -4.168 1 96.75 256 ALA A N 1
ATOM 1960 C CA . ALA A 1 256 ? 19.828 -1.294 -3.262 1 96.75 256 ALA A CA 1
ATOM 1961 C C . ALA A 1 256 ? 19.875 0.199 -3.572 1 96.75 256 ALA A C 1
ATOM 1963 O O . ALA A 1 256 ? 19.906 1.028 -2.658 1 96.75 256 ALA A O 1
ATOM 1964 N N . ASP A 1 257 ? 19.875 0.512 -4.836 1 96.56 257 ASP A N 1
ATOM 1965 C CA . ASP A 1 257 ? 19.891 1.908 -5.262 1 96.56 257 ASP A CA 1
ATOM 1966 C C . ASP A 1 257 ? 18.656 2.652 -4.766 1 96.56 257 ASP A C 1
ATOM 1968 O O . ASP A 1 257 ? 18.766 3.758 -4.23 1 96.56 257 ASP A O 1
ATOM 1972 N N . THR A 1 258 ? 17.5 2.07 -4.961 1 97.75 258 THR A N 1
ATOM 1973 C CA . THR A 1 258 ? 16.234 2.666 -4.531 1 97.75 258 THR A CA 1
ATOM 1974 C C . THR A 1 258 ? 16.219 2.869 -3.02 1 97.75 258 THR A C 1
ATOM 1976 O O . THR A 1 258 ? 15.859 3.943 -2.537 1 97.75 258 THR A O 1
ATOM 1979 N N . ARG A 1 259 ? 16.672 1.88 -2.273 1 97.69 259 ARG A N 1
ATOM 1980 C CA . ARG A 1 259 ? 16.656 1.913 -0.814 1 97.69 259 ARG A CA 1
ATOM 1981 C C . ARG A 1 259 ? 17.625 2.957 -0.284 1 97.69 259 ARG A C 1
ATOM 1983 O O . ARG A 1 259 ? 17.406 3.531 0.785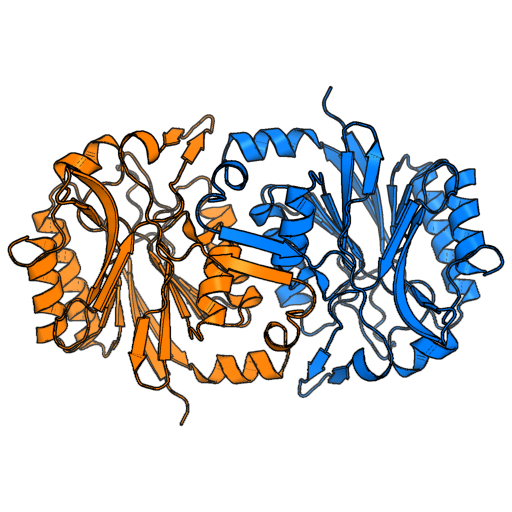 1 97.69 259 ARG A O 1
ATOM 1990 N N . ASN A 1 260 ? 18.656 3.203 -1.022 1 96.31 260 ASN A N 1
ATOM 1991 C CA . ASN A 1 260 ? 19.609 4.242 -0.636 1 96.31 260 ASN A CA 1
ATOM 1992 C C . ASN A 1 260 ? 19.062 5.637 -0.921 1 96.31 260 ASN A C 1
ATOM 1994 O O . ASN A 1 260 ? 19.297 6.57 -0.151 1 96.31 260 ASN A O 1
ATOM 1998 N N . ARG A 1 261 ? 18.344 5.75 -1.985 1 96.5 261 ARG A N 1
ATOM 1999 C CA . ARG A 1 261 ? 17.812 7.047 -2.395 1 96.5 261 ARG A CA 1
ATOM 2000 C C . ARG A 1 261 ? 16.656 7.477 -1.497 1 96.5 261 ARG A C 1
ATOM 2002 O O . ARG A 1 261 ? 16.562 8.641 -1.116 1 96.5 261 ARG A O 1
ATOM 2009 N N . ILE A 1 262 ? 15.766 6.633 -1.248 1 97.44 262 ILE A N 1
ATOM 2010 C CA . ILE A 1 262 ? 14.617 6.855 -0.371 1 97.44 262 ILE A CA 1
ATOM 2011 C C . ILE A 1 262 ? 14.562 5.75 0.684 1 97.44 262 ILE A C 1
ATOM 2013 O O . ILE A 1 262 ? 13.922 4.719 0.473 1 97.44 262 ILE A O 1
AT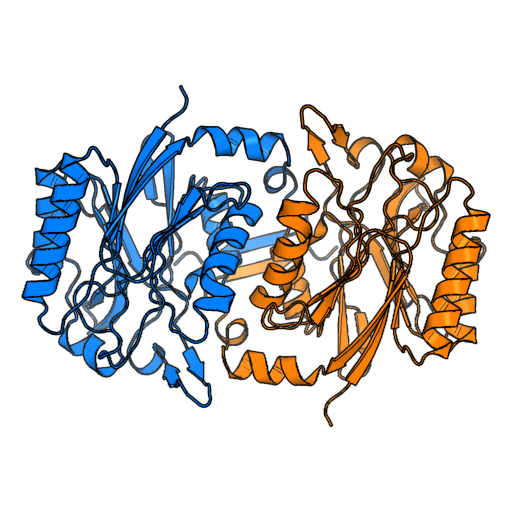OM 2017 N N . PRO A 1 263 ? 15.148 5.926 1.83 1 96.88 263 PRO A N 1
ATOM 2018 C CA . PRO A 1 263 ? 15.352 4.828 2.779 1 96.88 263 PRO A CA 1
ATOM 2019 C C . PRO A 1 263 ? 14.094 4.523 3.594 1 96.88 263 PRO A C 1
ATOM 2021 O O . PRO A 1 263 ? 14.094 4.672 4.82 1 96.88 263 PRO A O 1
ATOM 2024 N N . ILE A 1 264 ? 13.07 4.012 2.943 1 97.5 264 ILE A N 1
ATOM 2025 C CA . ILE A 1 264 ? 11.812 3.641 3.58 1 97.5 264 ILE A CA 1
ATOM 2026 C C . ILE A 1 264 ? 12.039 2.457 4.516 1 97.5 264 ILE A C 1
ATOM 2028 O O . ILE A 1 264 ? 11.625 2.488 5.676 1 97.5 264 ILE A O 1
ATOM 2032 N N . MET A 1 265 ? 12.75 1.425 4.07 1 95.81 265 MET A N 1
ATOM 2033 C CA . MET A 1 265 ? 12.945 0.203 4.844 1 95.81 265 MET A CA 1
ATOM 2034 C C . MET A 1 265 ? 13.797 0.472 6.078 1 95.81 265 MET A C 1
ATOM 2036 O O . MET A 1 265 ? 13.523 -0.055 7.16 1 95.81 265 MET A O 1
ATOM 2040 N N . LYS A 1 266 ? 14.82 1.312 5.898 1 94.19 266 LYS A N 1
ATOM 2041 C CA . LYS A 1 266 ? 15.688 1.662 7.02 1 94.19 266 LYS A CA 1
ATOM 2042 C C . LYS A 1 266 ? 14.945 2.527 8.039 1 94.19 266 LYS A C 1
ATOM 2044 O O . LYS A 1 266 ? 15.305 2.557 9.219 1 94.19 266 LYS A O 1
ATOM 2049 N N . GLY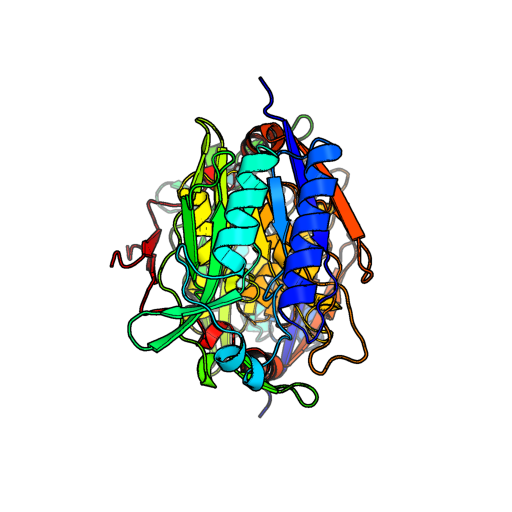 A 1 267 ? 13.898 3.244 7.578 1 95.75 267 GLY A N 1
ATOM 2050 C CA . GLY A 1 267 ? 13.164 4.176 8.422 1 95.75 267 GLY A CA 1
ATOM 2051 C C . GLY A 1 267 ? 12.062 3.51 9.227 1 95.75 267 GLY A C 1
ATOM 2052 O O . GLY A 1 267 ? 11.359 4.172 10 1 95.75 267 GLY A O 1
ATOM 2053 N N . VAL A 1 268 ? 11.875 2.211 9.07 1 96.31 268 VAL A N 1
ATOM 2054 C CA . VAL A 1 268 ? 10.867 1.49 9.844 1 96.31 268 VAL A CA 1
ATOM 2055 C C . VAL A 1 268 ? 11.156 1.625 11.336 1 96.31 268 VAL A C 1
ATOM 2057 O O . VAL A 1 268 ? 12.305 1.509 11.758 1 96.31 268 VAL A O 1
ATOM 2060 N N . ARG A 1 269 ? 10.141 1.864 12.109 1 96.81 269 ARG A N 1
ATOM 2061 C CA . ARG A 1 269 ? 10.281 2.105 13.539 1 96.81 269 ARG A CA 1
ATOM 2062 C C . ARG A 1 269 ? 10.102 0.814 14.336 1 96.81 269 ARG A C 1
ATOM 2064 O O . ARG A 1 269 ? 9.117 0.648 15.055 1 96.81 269 ARG A O 1
ATOM 2071 N N . ASN A 1 270 ? 11.117 -0.006 14.289 1 94.56 270 ASN A N 1
ATOM 2072 C CA . ASN A 1 270 ? 11.109 -1.279 15.008 1 94.56 270 ASN A CA 1
ATOM 2073 C C . ASN A 1 270 ? 11.047 -1.075 16.516 1 94.56 270 ASN A C 1
ATOM 2075 O O . ASN A 1 270 ? 10.688 -1.994 17.25 1 94.56 270 ASN A O 1
ATOM 2079 N N . ASP A 1 271 ? 11.391 0.126 16.922 1 95.25 271 ASP A N 1
ATOM 2080 C CA . ASP A 1 271 ? 11.305 0.456 18.344 1 95.25 271 ASP A CA 1
ATOM 2081 C C . ASP A 1 271 ? 9.852 0.712 18.75 1 95.25 271 ASP A C 1
ATOM 2083 O O . ASP A 1 271 ? 9.531 0.681 19.953 1 95.25 271 ASP A O 1
ATOM 2087 N N . LEU A 1 272 ? 9.008 0.979 17.781 1 96.06 272 LEU A N 1
ATOM 2088 C CA . LEU A 1 272 ? 7.652 1.414 18.078 1 96.06 272 LEU A CA 1
ATOM 2089 C C . LEU A 1 272 ? 6.648 0.302 17.797 1 96.06 272 LEU A C 1
ATOM 2091 O O . LEU A 1 272 ? 5.668 0.14 18.531 1 96.06 272 LEU A O 1
ATOM 2095 N N . TYR A 1 273 ? 6.875 -0.431 16.672 1 95.44 273 TYR A N 1
ATOM 2096 C CA . TYR A 1 273 ? 5.922 -1.478 16.328 1 95.44 273 TYR A CA 1
ATOM 2097 C C . TYR A 1 273 ? 6.629 -2.67 15.688 1 95.44 273 TYR A C 1
ATOM 2099 O O . TYR A 1 273 ? 7.727 -2.531 15.148 1 95.44 273 TYR A O 1
ATOM 2107 N N . HIS A 1 274 ? 5.984 -3.822 15.789 1 94.19 274 HIS A N 1
ATOM 2108 C CA . HIS A 1 274 ? 6.457 -5.062 15.188 1 94.19 274 HIS A CA 1
ATOM 2109 C C . HIS A 1 274 ? 5.289 -5.953 14.773 1 94.19 274 HIS A C 1
ATOM 2111 O O . HIS A 1 274 ? 4.273 -6.016 15.477 1 94.19 274 HIS A O 1
ATOM 2117 N N . LEU A 1 275 ? 5.441 -6.527 13.57 1 94.06 275 LEU A N 1
ATOM 2118 C CA . LEU A 1 275 ? 4.461 -7.508 13.109 1 94.06 275 LEU A CA 1
ATOM 2119 C C . LEU A 1 275 ? 4.805 -8.898 13.625 1 94.06 275 LEU A C 1
ATOM 2121 O O . LEU A 1 275 ? 5.852 -9.453 13.273 1 94.06 275 LEU A O 1
ATOM 2125 N N . ASP A 1 276 ? 3.922 -9.445 14.391 1 92.62 276 ASP A N 1
ATOM 2126 C CA . ASP A 1 276 ? 4.117 -10.797 14.914 1 92.62 276 ASP A CA 1
ATOM 2127 C C . ASP A 1 276 ? 3.346 -11.82 14.086 1 92.62 276 ASP A C 1
ATOM 2129 O O . ASP A 1 276 ? 2.115 -11.781 14.023 1 92.62 276 ASP A O 1
ATOM 2133 N N . TRP A 1 277 ? 4.039 -12.703 13.414 1 90.38 277 TRP A N 1
ATOM 2134 C CA . TRP A 1 277 ? 3.432 -13.812 12.695 1 90.38 277 TRP A CA 1
ATOM 2135 C C . TRP A 1 277 ? 3.451 -15.086 13.539 1 90.38 277 TRP A C 1
ATOM 2137 O O . TRP A 1 277 ? 4.488 -15.445 14.102 1 90.38 277 TRP A O 1
ATOM 2147 N N . ARG A 1 278 ? 2.234 -15.617 13.852 1 79.88 278 ARG A N 1
ATOM 2148 C CA . ARG A 1 278 ? 2.137 -16.812 14.68 1 79.88 278 ARG A CA 1
ATOM 2149 C C . ARG A 1 278 ? 2.822 -18 14.008 1 79.88 278 ARG A C 1
ATOM 2151 O O . ARG A 1 278 ? 2.629 -18.25 12.812 1 79.88 278 ARG A O 1
ATOM 2158 N N . LYS A 1 279 ? 4.047 -18.281 14.57 1 62.66 279 LYS A N 1
ATOM 2159 C CA . LYS A 1 279 ? 4.77 -19.469 14.117 1 62.66 279 LYS A CA 1
ATOM 2160 C C . LYS A 1 279 ? 3.963 -20.734 14.375 1 62.66 279 LYS A C 1
ATOM 2162 O O . LYS A 1 279 ? 3.363 -20.891 15.445 1 62.66 279 LYS A O 1
ATOM 2167 N N . GLN A 1 280 ? 3.256 -21.391 13.258 1 47.66 280 GLN A N 1
ATOM 2168 C CA . GLN A 1 280 ? 2.867 -22.75 13.609 1 47.66 280 GLN A CA 1
ATOM 2169 C C . GLN A 1 280 ? 4.086 -23.594 13.961 1 47.66 280 GLN A C 1
ATOM 2171 O O . GLN A 1 280 ? 5.188 -23.344 13.461 1 47.66 280 GLN A O 1
ATOM 2176 N N . MET B 1 1 ? -28.438 6.852 8.359 1 43.16 1 MET B N 1
ATOM 2177 C CA . MET B 1 1 ? -28.281 8.172 7.754 1 43.16 1 MET B CA 1
ATOM 2178 C C . MET B 1 1 ? -26.875 8.375 7.23 1 43.16 1 MET B C 1
ATOM 2180 O O . MET B 1 1 ? -25.891 8.102 7.938 1 43.16 1 MET B O 1
ATOM 2184 N N . THR B 1 2 ? -26.719 8.414 5.922 1 58.41 2 THR B N 1
ATOM 2185 C CA . THR B 1 2 ? -25.391 8.453 5.316 1 58.41 2 THR B CA 1
ATOM 2186 C C . THR B 1 2 ? -24.656 9.734 5.707 1 58.41 2 THR B C 1
ATOM 2188 O O . THR B 1 2 ? -25.203 10.828 5.605 1 58.41 2 THR B O 1
ATOM 2191 N N . SER B 1 3 ? -23.609 9.633 6.594 1 87.12 3 SER B N 1
ATOM 2192 C CA . SER B 1 3 ? -22.906 10.812 7.113 1 87.12 3 SER B CA 1
ATOM 2193 C C . SER B 1 3 ? -21.984 11.406 6.062 1 87.12 3 SER B C 1
ATOM 2195 O O . SER B 1 3 ? -21.141 10.711 5.504 1 87.12 3 SER B O 1
ATOM 2197 N N . VAL B 1 4 ? -22.516 12.547 5.375 1 95.62 4 VAL B N 1
ATOM 2198 C CA . VAL B 1 4 ? -21.703 13.32 4.438 1 95.62 4 VAL B CA 1
ATOM 2199 C C . VAL B 1 4 ? -20.875 14.352 5.199 1 95.62 4 VAL B C 1
ATOM 2201 O O . VAL B 1 4 ? -21.406 15.078 6.043 1 95.62 4 VAL B O 1
ATOM 2204 N N . LEU B 1 5 ? -19.625 14.344 4.969 1 97.94 5 LEU B N 1
ATOM 2205 C CA . LEU B 1 5 ? -18.703 15.289 5.582 1 97.94 5 LEU B CA 1
ATOM 2206 C C . LEU B 1 5 ? -18.172 16.281 4.547 1 97.94 5 LEU B C 1
ATOM 2208 O O . LEU B 1 5 ? -17.562 15.883 3.555 1 97.94 5 LEU B O 1
ATOM 2212 N N . ASN B 1 6 ? -18.469 17.516 4.703 1 98.44 6 ASN B N 1
ATOM 2213 C CA . ASN B 1 6 ? -17.891 18.562 3.857 1 98.44 6 ASN B CA 1
ATOM 2214 C C . ASN B 1 6 ? -16.484 18.938 4.32 1 98.44 6 ASN B C 1
ATOM 2216 O O . ASN B 1 6 ? -16.312 19.453 5.426 1 98.44 6 ASN B O 1
ATOM 2220 N N . VAL B 1 7 ? -15.523 18.734 3.441 1 98.75 7 VAL B N 1
ATOM 2221 C CA . VAL B 1 7 ? -14.125 18.953 3.809 1 98.75 7 VAL B CA 1
ATOM 2222 C C . VAL B 1 7 ? -13.484 19.938 2.826 1 98.75 7 VAL B C 1
ATOM 2224 O O . VAL B 1 7 ? -13.883 20 1.659 1 98.75 7 VAL B O 1
ATOM 2227 N N . THR B 1 8 ? -12.57 20.703 3.314 1 98.94 8 THR B N 1
ATOM 2228 C CA . THR B 1 8 ? -11.75 21.562 2.453 1 98.94 8 THR B CA 1
ATOM 2229 C C . THR B 1 8 ? -10.266 21.328 2.723 1 98.94 8 THR B C 1
ATOM 2231 O O . THR B 1 8 ? -9.812 21.453 3.863 1 98.94 8 THR B O 1
ATOM 2234 N N . LEU B 1 9 ? -9.555 20.922 1.722 1 99 9 LEU B N 1
ATOM 2235 C CA . LEU B 1 9 ? -8.102 20.953 1.765 1 99 9 LEU B CA 1
ATOM 2236 C C . LEU B 1 9 ? -7.57 22.312 1.293 1 99 9 LEU B C 1
ATOM 2238 O O . LEU B 1 9 ? -7.887 22.75 0.187 1 99 9 LEU B O 1
ATOM 2242 N N . CYS B 1 10 ? -6.816 22.953 2.176 1 99 10 CYS B N 1
ATOM 2243 C CA . CYS B 1 10 ? -6.242 24.25 1.86 1 99 10 CYS B CA 1
ATOM 2244 C C . CYS B 1 10 ? -4.824 24.109 1.322 1 99 10 CYS B C 1
ATOM 2246 O O . CYS B 1 10 ? -3.867 24.047 2.094 1 99 10 CYS B O 1
ATOM 2248 N N . GLN B 1 11 ? -4.703 24.062 0.008 1 98.94 11 GLN B N 1
ATOM 2249 C CA . GLN B 1 11 ? -3.373 24.094 -0.591 1 98.94 11 GLN B CA 1
ATOM 2250 C C . GLN B 1 11 ? -2.775 25.5 -0.542 1 98.94 11 GLN B C 1
ATOM 2252 O O . GLN B 1 11 ? -2.961 26.297 -1.469 1 98.94 11 GLN B O 1
ATOM 2257 N N . MET B 1 12 ? -1.989 25.719 0.462 1 98.81 12 MET B N 1
ATOM 2258 C CA . MET B 1 12 ? -1.534 27.047 0.833 1 98.81 12 MET B CA 1
ATOM 2259 C C . MET B 1 12 ? -0.122 27.312 0.317 1 98.81 12 MET B C 1
ATOM 2261 O O . MET B 1 12 ? 0.756 26.453 0.448 1 98.81 12 MET B O 1
ATOM 2265 N N . ALA B 1 13 ? 0.054 28.484 -0.273 1 98.62 13 ALA B N 1
ATOM 2266 C CA . ALA B 1 13 ? 1.418 28.953 -0.515 1 98.62 13 ALA B CA 1
ATOM 2267 C C . ALA B 1 13 ? 2.086 29.391 0.784 1 98.62 13 ALA B C 1
ATOM 2269 O O . ALA B 1 13 ? 1.479 30.094 1.59 1 98.62 13 ALA B O 1
ATOM 2270 N N . VAL B 1 14 ? 3.285 28.984 0.989 1 98.38 14 VAL B N 1
ATOM 2271 C CA . VAL B 1 14 ? 3.996 29.266 2.23 1 98.38 14 VAL B CA 1
ATOM 2272 C C . VAL B 1 14 ? 5.148 30.234 1.952 1 98.38 14 VAL B C 1
ATOM 2274 O O . VAL B 1 14 ? 5.965 29.984 1.058 1 98.38 14 VAL B O 1
ATOM 2277 N N . ALA B 1 15 ? 5.191 31.312 2.729 1 96.38 15 ALA B N 1
ATOM 2278 C CA . ALA B 1 15 ? 6.238 32.312 2.586 1 96.38 15 ALA B CA 1
ATOM 2279 C C . ALA B 1 15 ? 7.242 32.25 3.732 1 96.38 15 ALA B C 1
ATOM 2281 O O . ALA B 1 15 ? 7.145 31.359 4.59 1 96.38 15 ALA B O 1
ATOM 2282 N N . ARG B 1 16 ? 8.211 33.125 3.668 1 96.56 16 ARG B N 1
ATOM 2283 C CA . ARG B 1 16 ? 9.242 33.156 4.695 1 96.56 16 ARG B CA 1
ATOM 2284 C C . ARG B 1 16 ? 8.703 33.75 6 1 96.56 16 ARG B C 1
ATOM 2286 O O . ARG B 1 16 ? 9.133 33.344 7.086 1 96.56 16 ARG B O 1
ATOM 2293 N N . GLU B 1 17 ? 7.824 34.656 5.945 1 97.5 17 GLU B N 1
ATOM 2294 C CA . GLU B 1 17 ? 7.328 35.344 7.125 1 97.5 17 GLU B CA 1
ATOM 2295 C C . GLU B 1 17 ? 6.258 34.531 7.844 1 97.5 17 GLU B C 1
ATOM 2297 O O . GLU B 1 17 ? 5.148 34.375 7.328 1 97.5 17 GLU B O 1
ATOM 2302 N N . LYS B 1 18 ? 6.527 34.125 9.047 1 98.31 18 LYS B N 1
ATOM 2303 C CA . LYS B 1 18 ? 5.648 33.281 9.836 1 98.31 18 LYS B CA 1
ATOM 2304 C C . LYS B 1 18 ? 4.281 33.938 10.031 1 98.31 18 LYS B C 1
ATOM 2306 O O . LYS B 1 18 ? 3.248 33.281 9.852 1 98.31 18 LYS B O 1
ATOM 2311 N N . ALA B 1 19 ? 4.289 35.156 10.383 1 98.44 19 ALA B N 1
ATOM 2312 C CA . ALA B 1 19 ? 3.037 35.875 10.664 1 98.44 19 ALA B CA 1
ATOM 2313 C C . ALA B 1 19 ? 2.145 35.906 9.43 1 98.44 19 ALA B C 1
ATOM 2315 O O . ALA B 1 19 ? 0.922 35.781 9.531 1 98.44 19 ALA B O 1
ATOM 2316 N N . ALA B 1 20 ? 2.756 36.125 8.289 1 98.62 20 ALA B N 1
ATOM 2317 C CA . ALA B 1 20 ? 2.006 36.125 7.035 1 98.62 20 ALA B CA 1
ATOM 2318 C C . ALA B 1 20 ? 1.383 34.781 6.754 1 98.62 20 ALA B C 1
ATOM 2320 O O . ALA B 1 20 ? 0.254 34.688 6.262 1 98.62 20 ALA B O 1
ATOM 2321 N N . ASN B 1 21 ? 2.129 33.75 6.965 1 98.81 21 ASN B N 1
ATOM 2322 C CA . ASN B 1 21 ? 1.625 32.406 6.773 1 98.81 21 ASN B CA 1
ATOM 2323 C C . ASN B 1 21 ? 0.442 32.094 7.691 1 98.81 21 ASN B C 1
ATOM 2325 O O . ASN B 1 21 ? -0.556 31.516 7.258 1 98.81 21 ASN B O 1
ATOM 2329 N N . ILE B 1 22 ? 0.557 32.469 8.953 1 98.88 22 ILE B N 1
ATOM 2330 C CA . ILE B 1 22 ? -0.516 32.25 9.922 1 98.88 22 ILE B CA 1
ATOM 2331 C C . ILE B 1 22 ? -1.767 33 9.484 1 98.88 22 ILE B C 1
ATOM 2333 O O . ILE B 1 22 ? -2.869 32.469 9.492 1 98.88 22 ILE B O 1
ATOM 2337 N N . THR B 1 23 ? -1.579 34.25 9.094 1 98.88 23 THR B N 1
ATOM 2338 C CA . THR B 1 23 ? -2.693 35.062 8.633 1 98.88 23 THR B CA 1
ATOM 2339 C C . THR B 1 23 ? -3.385 34.406 7.434 1 98.88 23 THR B C 1
ATOM 2341 O O . THR B 1 23 ? -4.613 34.344 7.375 1 98.88 23 THR B O 1
ATOM 2344 N N . LYS B 1 24 ? -2.641 33.969 6.469 1 98.88 24 LYS B N 1
ATOM 2345 C CA . LYS B 1 24 ? -3.193 33.312 5.289 1 98.88 24 LYS B CA 1
ATOM 2346 C C . LYS B 1 24 ? -3.947 32.031 5.668 1 98.88 24 LYS B C 1
ATOM 2348 O O . LYS B 1 24 ? -5.027 31.766 5.137 1 98.88 24 LYS B O 1
ATOM 2353 N N . ALA B 1 25 ? -3.346 31.234 6.523 1 98.94 25 ALA B N 1
ATOM 2354 C CA . ALA B 1 25 ? -4.004 30.016 6.992 1 98.94 25 ALA B CA 1
ATOM 2355 C C . ALA B 1 25 ? -5.379 30.328 7.574 1 98.94 25 ALA B C 1
ATOM 2357 O O . ALA B 1 25 ? -6.363 29.656 7.242 1 98.94 25 ALA B O 1
ATOM 2358 N N . ILE B 1 26 ? -5.414 31.312 8.461 1 98.94 26 ILE B N 1
ATOM 2359 C CA . ILE B 1 26 ? -6.656 31.703 9.117 1 98.94 26 ILE B CA 1
ATOM 2360 C C . ILE B 1 26 ? -7.676 32.156 8.07 1 98.94 26 ILE B C 1
ATOM 2362 O O . ILE B 1 26 ? -8.852 31.797 8.141 1 98.94 26 ILE B O 1
ATOM 2366 N N . ARG B 1 27 ? -7.199 32.938 7.164 1 98.88 27 ARG B N 1
ATOM 2367 C CA . ARG B 1 27 ? -8.078 33.344 6.078 1 98.88 27 ARG B CA 1
ATOM 2368 C C . ARG B 1 27 ? -8.641 32.156 5.32 1 98.88 27 ARG B C 1
ATOM 2370 O O . ARG B 1 27 ? -9.836 32.125 5.02 1 98.88 27 ARG B O 1
ATOM 2377 N N . MET B 1 28 ? -7.852 31.219 4.969 1 98.94 28 MET B N 1
ATOM 2378 C CA . MET B 1 28 ? -8.281 30.078 4.176 1 98.94 28 MET B CA 1
ATOM 2379 C C . MET B 1 28 ? -9.25 29.203 4.965 1 98.94 28 MET B C 1
ATOM 2381 O O . MET B 1 28 ? -10.25 28.734 4.418 1 98.94 28 MET B O 1
ATOM 2385 N N . ILE B 1 29 ? -8.992 28.984 6.238 1 98.94 29 ILE B N 1
ATOM 2386 C CA . ILE B 1 29 ? -9.906 28.219 7.078 1 98.94 29 ILE B CA 1
ATOM 2387 C C . ILE B 1 29 ? -11.258 28.922 7.148 1 98.94 29 ILE B C 1
ATOM 2389 O O . ILE B 1 29 ? -12.305 28.297 7.016 1 98.94 29 ILE B O 1
ATOM 2393 N N . THR B 1 30 ? -11.172 30.203 7.387 1 98.94 30 THR B N 1
ATOM 2394 C CA . THR B 1 30 ? -12.391 31 7.504 1 98.94 30 THR B CA 1
ATOM 2395 C C . THR B 1 30 ? -13.211 30.906 6.223 1 98.94 30 THR B C 1
ATOM 2397 O O . THR B 1 30 ? -14.43 30.734 6.273 1 98.94 30 THR B O 1
ATOM 2400 N N . GLU B 1 31 ? -12.531 31.047 5.078 1 98.88 31 GLU B N 1
ATOM 2401 C CA . GLU B 1 31 ? -13.219 30.953 3.793 1 98.88 31 GLU B CA 1
ATOM 2402 C C . GLU B 1 31 ? -13.836 29.562 3.604 1 98.88 31 GLU B C 1
ATOM 2404 O O . GLU B 1 31 ? -14.945 29.453 3.078 1 98.88 31 GLU B O 1
ATOM 2409 N N . ALA B 1 32 ? -13.133 28.531 3.961 1 98.88 32 ALA B N 1
ATOM 2410 C CA . ALA B 1 32 ? -13.664 27.172 3.895 1 98.88 32 ALA B CA 1
ATOM 2411 C C . ALA B 1 32 ? -14.945 27.031 4.715 1 98.88 32 ALA B C 1
ATOM 2413 O O . ALA B 1 32 ? -15.93 26.469 4.25 1 98.88 32 ALA B O 1
ATOM 2414 N N . ALA B 1 33 ? -14.914 27.547 5.926 1 98.81 33 ALA B N 1
ATOM 2415 C CA . ALA B 1 33 ? -16.078 27.484 6.812 1 98.81 33 ALA B CA 1
ATOM 2416 C C . ALA B 1 33 ? -17.266 28.203 6.195 1 98.81 33 ALA B C 1
ATOM 2418 O O . ALA B 1 33 ? -18.406 27.734 6.281 1 98.81 33 ALA B O 1
ATOM 2419 N N . LYS B 1 34 ? -16.969 29.312 5.621 1 98.69 34 LYS B N 1
ATOM 2420 C CA . LYS B 1 34 ? -18.031 30.094 4.992 1 98.69 34 LYS B CA 1
ATOM 2421 C C . LYS B 1 34 ? -18.688 29.328 3.859 1 98.69 34 LYS B C 1
ATOM 2423 O O . LYS B 1 34 ? -19.875 29.516 3.578 1 98.69 34 LYS B O 1
ATOM 2428 N N . ARG B 1 35 ? -17.938 28.438 3.256 1 98.31 35 ARG B N 1
ATOM 2429 C CA . ARG B 1 35 ? -18.453 27.656 2.148 1 98.31 35 ARG B CA 1
ATOM 2430 C C . ARG B 1 35 ? -19.094 26.359 2.648 1 98.31 35 ARG B C 1
ATOM 2432 O O . ARG B 1 35 ? -19.484 25.5 1.852 1 98.31 35 ARG B O 1
ATOM 2439 N N . GLY B 1 36 ? -19.078 26.219 3.918 1 98.12 36 GLY B N 1
ATOM 2440 C CA . GLY B 1 36 ? -19.859 25.141 4.492 1 98.12 36 GLY B CA 1
ATOM 2441 C C . GLY B 1 36 ? -19 23.953 4.926 1 98.12 36 GLY B C 1
ATOM 2442 O O . GLY B 1 36 ? -19.531 22.922 5.344 1 98.12 36 GLY B O 1
ATOM 2443 N N . SER B 1 37 ? -17.734 24.078 4.863 1 98.69 37 SER B N 1
ATOM 2444 C CA . SER B 1 37 ? -16.859 23 5.281 1 98.69 37 SER B CA 1
ATOM 2445 C C . SER B 1 37 ? -16.969 22.734 6.781 1 98.69 37 SER B C 1
ATOM 2447 O O . SER B 1 37 ? -17.109 23.672 7.57 1 98.69 37 SER B O 1
ATOM 2449 N N . LYS B 1 38 ? -16.906 21.5 7.152 1 98.38 38 LYS B N 1
ATOM 2450 C CA . LYS B 1 38 ? -16.922 21.094 8.555 1 98.38 38 LYS B CA 1
ATOM 2451 C C . LYS B 1 38 ? -15.516 20.703 9.031 1 98.38 38 LYS B C 1
ATOM 2453 O O . LYS B 1 38 ? -15.273 20.609 10.234 1 98.38 38 LYS B O 1
ATOM 2458 N N . LEU B 1 39 ? -14.609 20.516 8.117 1 98.88 39 LEU B N 1
ATOM 2459 C CA . LEU B 1 39 ? -13.211 20.188 8.375 1 98.88 39 LEU B CA 1
ATOM 2460 C C . LEU B 1 39 ? -12.297 20.906 7.395 1 98.88 39 LEU B C 1
ATOM 2462 O O . LEU B 1 39 ? -12.477 20.797 6.18 1 98.88 39 LEU B O 1
ATOM 2466 N N . ALA B 1 40 ? -11.422 21.672 7.867 1 98.94 40 ALA B N 1
ATOM 2467 C CA . ALA B 1 40 ? -10.367 22.281 7.059 1 98.94 40 ALA B CA 1
ATOM 2468 C C . ALA B 1 40 ? -9.008 21.656 7.371 1 98.94 40 ALA B C 1
ATOM 2470 O O . ALA B 1 40 ? -8.695 21.391 8.531 1 98.94 40 ALA B O 1
ATOM 2471 N N . VAL B 1 41 ? -8.242 21.406 6.363 1 99 41 VAL B N 1
ATOM 2472 C CA . VAL B 1 41 ? -6.918 20.797 6.504 1 99 41 VAL B CA 1
ATOM 2473 C C . VAL B 1 41 ? -5.855 21.734 5.922 1 99 41 VAL B C 1
ATOM 2475 O O . VAL B 1 41 ? -6.012 22.234 4.809 1 99 41 VAL B O 1
ATOM 2478 N N . LEU B 1 42 ? -4.844 22.016 6.684 1 99 42 LEU B N 1
ATOM 2479 C CA . LEU B 1 42 ? -3.697 22.797 6.223 1 99 42 LEU B CA 1
ATOM 2480 C C . LEU B 1 42 ? -2.545 21.875 5.836 1 99 42 LEU B C 1
ATOM 2482 O O . LEU B 1 42 ? -2.549 20.688 6.176 1 99 42 LEU B O 1
ATOM 2486 N N . PRO B 1 43 ? -1.562 22.359 5.07 1 98.94 43 PRO B N 1
ATOM 2487 C CA . PRO B 1 43 ? -0.467 21.516 4.602 1 98.94 43 PRO B CA 1
ATOM 2488 C C . PRO B 1 43 ? 0.653 21.375 5.633 1 98.94 43 PRO B C 1
ATOM 2490 O O . PRO B 1 43 ? 0.6 22 6.695 1 98.94 43 PRO B O 1
ATOM 2493 N N . GLU B 1 44 ? 1.622 20.516 5.305 1 98.88 44 GLU B N 1
ATOM 2494 C CA . GLU B 1 44 ? 2.814 20.328 6.129 1 98.88 44 GLU B CA 1
ATOM 2495 C C . GLU B 1 44 ? 3.619 21.625 6.227 1 98.88 44 GLU B C 1
ATOM 2497 O O . GLU B 1 44 ? 3.867 22.281 5.219 1 98.88 44 GLU B O 1
ATOM 2502 N N . CYS B 1 45 ? 4.027 21.953 7.48 1 98.62 45 CYS B N 1
ATOM 2503 C CA . CYS B 1 45 ? 4.855 23.125 7.758 1 98.62 45 CYS B CA 1
ATOM 2504 C C . CYS B 1 45 ? 4.25 24.391 7.145 1 98.62 45 CYS B C 1
ATOM 2506 O O . CYS B 1 45 ? 4.926 25.125 6.422 1 98.62 45 CYS B O 1
ATOM 2508 N N . PHE B 1 46 ? 3.027 24.578 7.48 1 98.81 46 PHE B N 1
ATOM 2509 C CA . PHE B 1 46 ? 2.297 25.656 6.824 1 98.81 46 PHE B CA 1
ATOM 2510 C C . PHE B 1 46 ? 2.762 27.016 7.336 1 98.81 46 PHE B C 1
ATOM 2512 O O . PHE B 1 46 ? 2.477 28.047 6.719 1 98.81 46 PHE B O 1
ATOM 2519 N N . ASN B 1 47 ? 3.512 27.062 8.484 1 98.44 47 ASN B N 1
ATOM 2520 C CA . ASN B 1 47 ? 3.863 28.359 9.047 1 98.44 47 ASN B CA 1
ATOM 2521 C C . ASN B 1 47 ? 5.328 28.703 8.805 1 98.44 47 ASN B C 1
ATOM 2523 O O . ASN B 1 47 ? 5.867 29.625 9.414 1 98.44 47 ASN B O 1
ATOM 2527 N N . CYS B 1 48 ? 6.023 27.922 8 1 97.81 48 CYS B N 1
ATOM 2528 C CA . CYS B 1 48 ? 7.434 28.188 7.738 1 97.81 48 CYS B CA 1
ATOM 2529 C C . CYS B 1 48 ? 7.875 27.547 6.43 1 97.81 48 CYS B C 1
ATOM 2531 O O . CYS B 1 48 ? 7.23 26.609 5.945 1 97.81 48 CYS B O 1
ATOM 2533 N N . PRO B 1 49 ? 8.992 28.078 5.867 1 95.88 49 PRO B N 1
ATOM 2534 C CA . PRO B 1 49 ? 9.594 27.312 4.766 1 95.88 49 PRO B CA 1
ATOM 2535 C C . PRO B 1 49 ? 10.023 25.906 5.18 1 95.88 49 PRO B C 1
ATOM 2537 O O . PRO B 1 49 ? 10.344 25.672 6.344 1 95.88 49 PRO B O 1
ATOM 2540 N N . TYR B 1 50 ? 10.016 25.062 4.223 1 94.75 50 TYR B N 1
ATOM 2541 C CA . TYR B 1 50 ? 10.406 23.688 4.512 1 94.75 50 TYR B CA 1
ATOM 2542 C C . TYR B 1 50 ? 11.914 23.5 4.336 1 94.75 50 TYR B C 1
ATOM 2544 O O . TYR B 1 50 ? 12.461 23.781 3.268 1 94.75 50 TYR B O 1
ATOM 2552 N N . GLY B 1 51 ? 12.57 23.094 5.348 1 92.94 51 GLY B N 1
ATOM 2553 C CA . GLY B 1 51 ? 14.008 22.859 5.363 1 92.94 51 GLY B CA 1
ATOM 2554 C C . GLY B 1 51 ? 14.578 22.766 6.762 1 92.94 51 GLY B C 1
ATOM 2555 O O . GLY B 1 51 ? 14.094 23.422 7.684 1 92.94 51 GLY B O 1
ATOM 2556 N N . THR B 1 52 ? 15.656 22.031 6.902 1 93.12 52 THR B N 1
ATOM 2557 C CA . THR B 1 52 ? 16.234 21.734 8.211 1 93.12 52 THR B CA 1
ATOM 2558 C C . THR B 1 52 ? 16.734 23.016 8.867 1 93.12 52 THR B C 1
ATOM 2560 O O . THR B 1 52 ? 16.734 23.141 10.094 1 93.12 52 THR B O 1
ATOM 2563 N N . LYS B 1 53 ? 17.109 23.953 8.102 1 93.81 53 LYS B N 1
ATOM 2564 C CA . LYS B 1 53 ? 17.672 25.188 8.664 1 93.81 53 LYS B CA 1
ATOM 2565 C C . LYS B 1 53 ? 16.578 26.078 9.234 1 93.81 53 LYS B C 1
ATOM 2567 O O . LYS B 1 53 ? 16.859 27.016 9.977 1 93.81 53 LYS B O 1
ATOM 2572 N N . TYR B 1 54 ? 15.367 25.766 8.898 1 95 54 TYR B N 1
ATOM 2573 C CA . TYR B 1 54 ? 14.273 26.641 9.289 1 95 54 TYR B CA 1
ATOM 2574 C C . TYR B 1 54 ? 13.562 26.125 10.523 1 95 54 TYR B C 1
ATOM 2576 O O . TYR B 1 54 ? 12.906 26.875 11.242 1 95 54 TYR B O 1
ATOM 2584 N N . PHE B 1 55 ? 13.641 24.891 10.867 1 96.75 55 PHE B N 1
ATOM 2585 C CA . PHE B 1 55 ? 12.766 24.234 11.844 1 96.75 55 PHE B CA 1
ATOM 2586 C C . PHE B 1 55 ? 12.961 24.844 13.227 1 96.75 55 PHE B C 1
ATOM 2588 O O . PHE B 1 55 ? 11.984 25.156 13.914 1 96.75 55 PHE B O 1
ATOM 2595 N N . ASP B 1 56 ? 14.148 25.016 13.586 1 97 56 ASP B N 1
ATOM 2596 C CA . ASP B 1 56 ? 14.391 25.562 14.914 1 97 56 ASP B CA 1
ATOM 2597 C C . ASP B 1 56 ? 13.906 27 15.008 1 97 56 ASP B C 1
ATOM 2599 O O . ASP B 1 56 ? 13.188 27.359 15.945 1 97 56 ASP B O 1
ATOM 2603 N N . GLU B 1 57 ? 14.242 27.781 14.039 1 97 57 GLU B N 1
ATOM 2604 C CA . GLU B 1 57 ? 13.914 29.203 14.008 1 97 57 GLU B CA 1
ATOM 2605 C C . GLU B 1 57 ? 12.406 29.438 14.062 1 97 57 GLU B C 1
ATOM 2607 O O . GLU B 1 57 ? 11.938 30.359 14.711 1 97 57 GLU B O 1
ATOM 2612 N N . TYR B 1 58 ? 11.633 28.609 13.477 1 98.06 58 TYR B N 1
ATOM 2613 C CA . TYR B 1 58 ? 10.203 28.844 13.312 1 98.06 58 TYR B CA 1
ATOM 2614 C C . TYR B 1 58 ? 9.398 28.016 14.32 1 98.06 58 TYR B C 1
ATOM 2616 O O . TYR B 1 58 ? 8.172 28.109 14.367 1 98.06 58 TYR B O 1
ATOM 2624 N N . SER B 1 59 ? 10.047 27.234 15.102 1 98.56 59 SER B N 1
ATOM 2625 C CA . SER B 1 59 ? 9.359 26.312 16.016 1 98.56 59 SER B CA 1
ATOM 2626 C C . SER B 1 59 ? 8.594 27.078 17.078 1 98.56 59 SER B C 1
ATOM 2628 O O . SER B 1 59 ? 8.938 28.203 17.422 1 98.56 59 SER B O 1
ATOM 2630 N N . GLU B 1 60 ? 7.527 26.5 17.484 1 98.56 60 GLU B N 1
ATOM 2631 C CA . GLU B 1 60 ? 6.707 26.984 18.594 1 98.56 60 GLU B CA 1
ATOM 2632 C C . GLU B 1 60 ? 6.359 25.844 19.547 1 98.56 60 GLU B C 1
ATOM 2634 O O . GLU B 1 60 ? 6.297 24.688 19.156 1 98.56 60 GLU B O 1
ATOM 2639 N N . SER B 1 61 ? 6.137 26.219 20.812 1 98.5 61 SER B N 1
ATOM 2640 C CA . SER B 1 61 ? 5.453 25.266 21.688 1 98.5 61 SER B CA 1
ATOM 2641 C C . SER B 1 61 ? 3.99 25.109 21.297 1 98.5 61 SER B C 1
ATOM 2643 O O . SER B 1 61 ? 3.367 26.047 20.797 1 98.5 61 SER B O 1
ATOM 2645 N N . LEU B 1 62 ? 3.428 23.953 21.5 1 98.62 62 LEU B N 1
ATOM 2646 C CA . LEU B 1 62 ? 2.035 23.703 21.156 1 98.62 62 LEU B CA 1
ATOM 2647 C C . LEU B 1 62 ? 1.118 23.953 22.344 1 98.62 62 LEU B C 1
ATOM 2649 O O . LEU B 1 62 ? 0.502 23.016 22.859 1 98.62 62 LEU B O 1
ATOM 2653 N N . ALA B 1 63 ? 1.029 25.188 22.703 1 98.19 63 ALA B N 1
ATOM 2654 C CA . ALA B 1 63 ? 0.242 25.578 23.859 1 98.19 63 ALA B CA 1
ATOM 2655 C C . ALA B 1 63 ? -0.279 27.016 23.719 1 98.19 63 ALA B C 1
ATOM 2657 O O . ALA B 1 63 ? 0.252 27.797 22.938 1 98.19 63 ALA B O 1
ATOM 2658 N N . PRO B 1 64 ? -1.358 27.25 24.5 1 98.31 64 PRO B N 1
ATOM 2659 C CA . PRO B 1 64 ? -1.822 28.641 24.5 1 98.31 64 PRO B CA 1
ATOM 2660 C C . PRO B 1 64 ? -0.699 29.641 24.781 1 98.31 64 PRO B C 1
ATOM 2662 O O . PRO B 1 64 ? 0.185 29.375 25.594 1 98.31 64 PRO B O 1
ATOM 2665 N N . GLY B 1 65 ? -0.771 30.719 24.188 1 98.25 65 GLY B N 1
ATOM 2666 C CA . GLY B 1 65 ? 0.257 31.734 24.328 1 98.25 65 GLY B CA 1
ATOM 2667 C C . GLY B 1 65 ? 1.211 31.797 23.156 1 98.25 65 GLY B C 1
ATOM 2668 O O . GLY B 1 65 ? 2.002 32.75 23.031 1 98.25 65 GLY B O 1
ATOM 2669 N N . ASN B 1 66 ? 1.13 30.875 22.312 1 98.5 66 ASN B N 1
ATOM 2670 C CA . ASN B 1 66 ? 1.942 30.844 21.094 1 98.5 66 ASN B CA 1
ATOM 2671 C C . ASN B 1 66 ? 1.126 31.234 19.875 1 98.5 66 ASN B C 1
ATOM 2673 O O . ASN B 1 66 ? -0.047 30.875 19.766 1 98.5 66 ASN B O 1
ATOM 2677 N N . PRO B 1 67 ? 1.71 31.953 18.953 1 98.56 67 PRO B N 1
ATOM 2678 C CA . PRO B 1 67 ? 0.96 32.594 17.875 1 98.56 67 PRO B CA 1
ATOM 2679 C C . PRO B 1 67 ? 0.164 31.594 17.031 1 98.56 67 PRO B C 1
ATOM 2681 O O . PRO B 1 67 ? -1.024 31.812 16.781 1 98.56 67 PRO B O 1
ATOM 2684 N N . THR B 1 68 ? 0.784 30.531 16.562 1 98.88 68 THR B N 1
ATOM 2685 C CA . THR B 1 68 ? 0.092 29.609 15.672 1 98.88 68 THR B CA 1
ATOM 2686 C C . THR B 1 68 ? -1.033 28.891 16.422 1 98.88 68 THR B C 1
ATOM 2688 O O . THR B 1 68 ? -2.143 28.75 15.891 1 98.88 68 THR B O 1
ATOM 2691 N N . TYR B 1 69 ? -0.758 28.391 17.641 1 98.88 69 TYR B N 1
ATOM 2692 C CA . TYR B 1 69 ? -1.764 27.734 18.469 1 98.88 69 TYR B CA 1
ATOM 2693 C C . TYR B 1 69 ? -2.99 28.609 18.656 1 98.88 69 TYR B C 1
ATOM 2695 O O . TYR B 1 69 ? -4.109 28.203 18.344 1 98.88 69 TYR B O 1
ATOM 2703 N N . ASP B 1 70 ? -2.715 29.828 19.141 1 98.88 70 ASP B N 1
ATOM 2704 C CA . ASP B 1 70 ? -3.807 30.734 19.469 1 98.88 70 ASP B CA 1
ATOM 2705 C C . ASP B 1 70 ? -4.617 31.094 18.219 1 98.88 70 ASP B C 1
ATOM 2707 O O . ASP B 1 70 ? -5.848 31.125 18.266 1 98.88 70 ASP B O 1
ATOM 2711 N N . ALA B 1 71 ? -3.916 31.375 17.141 1 98.94 71 ALA B N 1
ATOM 2712 C CA . ALA B 1 71 ? -4.594 31.781 15.906 1 98.94 71 ALA B CA 1
ATOM 2713 C C . ALA B 1 71 ? -5.516 30.672 15.398 1 98.94 71 ALA B C 1
ATOM 2715 O O . ALA B 1 71 ? -6.68 30.922 15.078 1 98.94 71 ALA B O 1
ATOM 2716 N N . VAL B 1 72 ? -5.047 29.469 15.328 1 98.94 72 VAL B N 1
ATOM 2717 C CA . VAL B 1 72 ? -5.824 28.375 14.75 1 98.94 72 VAL B CA 1
ATOM 2718 C C . VAL B 1 72 ? -6.945 27.984 15.719 1 98.94 72 VAL B C 1
ATOM 2720 O O . VAL B 1 72 ? -8.07 27.703 15.289 1 98.94 72 VAL B O 1
ATOM 2723 N N . SER B 1 73 ? -6.648 27.875 17 1 98.94 73 SER B N 1
ATOM 2724 C CA . SER B 1 73 ? -7.656 27.562 18.016 1 98.94 73 SER B CA 1
ATOM 2725 C C . SER B 1 73 ? -8.828 28.547 17.938 1 98.94 73 SER B C 1
ATOM 2727 O O . SER B 1 73 ? -9.984 28.125 17.859 1 98.94 73 SER B O 1
ATOM 2729 N N . ASN B 1 74 ? -8.484 29.812 17.969 1 98.94 74 ASN B N 1
ATOM 2730 C CA . ASN B 1 74 ? -9.516 30.859 17.891 1 98.94 74 ASN B CA 1
ATOM 2731 C C . ASN B 1 74 ? -10.305 30.766 16.594 1 98.94 74 ASN B C 1
ATOM 2733 O O . ASN B 1 74 ? -11.523 30.969 16.594 1 98.94 74 ASN B O 1
ATOM 2737 N N . CYS B 1 75 ? -9.594 30.547 15.531 1 98.94 75 CYS B N 1
ATOM 2738 C CA . CYS B 1 75 ? -10.227 30.453 14.227 1 98.94 75 CYS B CA 1
ATOM 2739 C C . CYS B 1 75 ? -11.219 29.297 14.188 1 98.94 75 CYS B C 1
ATOM 2741 O O . CYS B 1 75 ? -12.328 29.438 13.68 1 98.94 75 CYS B O 1
ATOM 2743 N N . ALA B 1 76 ? -10.773 28.109 14.672 1 98.94 76 ALA B N 1
ATOM 2744 C CA . ALA B 1 76 ? -11.648 26.953 14.727 1 98.94 76 ALA B CA 1
ATOM 2745 C C . ALA B 1 76 ? -12.93 27.266 15.508 1 98.94 76 ALA B C 1
ATOM 2747 O O . ALA B 1 76 ? -14.031 26.969 15.047 1 98.94 76 ALA B O 1
ATOM 2748 N N . LYS B 1 77 ? -12.773 27.875 16.656 1 98.88 77 LYS B N 1
ATOM 2749 C CA . LYS B 1 77 ? -13.891 28.219 17.531 1 98.88 77 LYS B CA 1
ATOM 2750 C C . LYS B 1 77 ? -14.828 29.203 16.859 1 98.88 77 LYS B C 1
ATOM 2752 O O . LYS B 1 77 ? -16.047 29 16.828 1 98.88 77 LYS B O 1
ATOM 2757 N N . SER B 1 78 ? -14.258 30.25 16.344 1 98.81 78 SER B N 1
ATOM 2758 C CA . SER B 1 78 ? -15.047 31.328 15.766 1 98.81 78 SER B CA 1
ATOM 2759 C C . SER B 1 78 ? -15.867 30.828 14.578 1 98.81 78 SER B C 1
ATOM 2761 O O . SER B 1 78 ? -16.969 31.328 14.328 1 98.81 78 SER B O 1
ATOM 2763 N N . ASN B 1 79 ? -15.328 29.828 13.844 1 98.88 79 ASN B N 1
ATOM 2764 C CA . ASN B 1 79 ? -15.984 29.359 12.633 1 98.88 79 ASN B CA 1
ATOM 2765 C C . ASN B 1 79 ? -16.719 28.047 12.875 1 98.88 79 ASN B C 1
ATOM 2767 O O . ASN B 1 79 ? -17.328 27.5 11.961 1 98.88 79 ASN B O 1
ATOM 2771 N N . ASN B 1 80 ? -16.672 27.5 14.125 1 98.75 80 ASN B N 1
ATOM 2772 C CA . ASN B 1 80 ? -17.297 26.234 14.461 1 98.75 80 ASN B CA 1
ATOM 2773 C C . ASN B 1 80 ? -16.906 25.141 13.469 1 98.75 80 ASN B C 1
ATOM 2775 O O . ASN B 1 80 ? -17.766 24.5 12.867 1 98.75 80 ASN B O 1
ATOM 2779 N N . ILE B 1 81 ? -15.664 24.953 13.297 1 98.88 81 ILE B N 1
ATOM 2780 C CA . ILE B 1 81 ? -15.133 24.031 12.297 1 98.88 81 ILE B CA 1
ATOM 2781 C C . ILE B 1 81 ? -13.992 23.219 12.891 1 98.88 81 ILE B C 1
ATOM 2783 O O . ILE B 1 81 ? -13.242 23.703 13.734 1 98.88 81 ILE B O 1
ATOM 2787 N N . TRP B 1 82 ? -13.867 21.906 12.508 1 98.94 82 TRP B N 1
ATOM 2788 C CA . TRP B 1 82 ? -12.672 21.125 12.789 1 98.94 82 TRP B CA 1
ATOM 2789 C C . TRP B 1 82 ? -11.492 21.625 11.953 1 98.94 82 TRP B C 1
ATOM 2791 O O . TRP B 1 82 ? -11.648 21.953 10.773 1 98.94 82 TRP B O 1
ATOM 2801 N N . VAL B 1 83 ? -10.297 21.688 12.562 1 99 83 VAL B N 1
ATOM 2802 C CA . VAL B 1 83 ? -9.109 22.062 11.82 1 99 83 VAL B CA 1
ATOM 2803 C C . VAL B 1 83 ? -7.988 21.062 12.078 1 99 83 VAL B C 1
ATOM 2805 O O . VAL B 1 83 ? -7.609 20.828 13.227 1 99 83 VAL B O 1
ATOM 2808 N N . ILE B 1 84 ? -7.543 20.375 11.094 1 98.94 84 ILE B N 1
ATOM 2809 C CA . ILE B 1 84 ? -6.234 19.734 11.117 1 98.94 84 ILE B CA 1
ATOM 2810 C C . ILE B 1 84 ? -5.172 20.703 10.609 1 98.94 84 ILE B C 1
ATOM 2812 O O . ILE B 1 84 ? -5.09 20.984 9.414 1 98.94 84 ILE B O 1
ATOM 2816 N N . ALA B 1 85 ? -4.441 21.203 11.492 1 98.88 85 ALA B N 1
ATOM 2817 C CA . ALA B 1 85 ? -3.535 22.312 11.219 1 98.88 85 ALA B CA 1
ATOM 2818 C C . ALA B 1 85 ? -2.234 21.828 10.594 1 98.88 85 ALA B C 1
ATOM 2820 O O . ALA B 1 85 ? -1.146 22.109 11.094 1 98.88 85 ALA B O 1
ATOM 2821 N N . GLY B 1 86 ? -2.426 21.078 9.414 1 98.81 86 GLY B N 1
ATOM 2822 C CA . GLY B 1 86 ? -1.2 20.609 8.789 1 98.81 86 GLY B CA 1
ATOM 2823 C C . GLY B 1 86 ? -0.156 20.156 9.797 1 98.81 86 GLY B C 1
ATOM 2824 O O . GLY B 1 86 ? -0.368 19.203 10.539 1 98.81 86 GLY B O 1
ATOM 2825 N N . SER B 1 87 ? 0.944 20.906 9.672 1 98.88 87 SER B N 1
ATOM 2826 C CA . SER B 1 87 ? 1.93 20.734 10.734 1 98.88 87 SER B CA 1
ATOM 2827 C C . SER B 1 87 ? 2.809 21.969 10.883 1 98.88 87 SER B C 1
ATOM 2829 O O . SER B 1 87 ? 2.762 22.875 10.047 1 98.88 87 SER B O 1
ATOM 2831 N N . ILE B 1 88 ? 3.479 22.094 11.984 1 98.88 88 ILE B N 1
ATOM 2832 C CA . ILE B 1 88 ? 4.492 23.109 12.227 1 98.88 88 ILE B CA 1
ATOM 2833 C C . ILE B 1 88 ? 5.684 22.484 12.953 1 98.88 88 ILE B C 1
ATOM 2835 O O . ILE B 1 88 ? 5.555 21.438 13.578 1 98.88 88 ILE B O 1
ATOM 2839 N N . PRO B 1 89 ? 6.848 23.172 12.836 1 98.81 89 PRO B N 1
ATOM 2840 C CA . PRO B 1 89 ? 7.898 22.781 13.781 1 98.81 89 PRO B CA 1
ATOM 2841 C C . PRO B 1 89 ? 7.531 23.094 15.227 1 98.81 89 PRO B C 1
ATOM 2843 O O . PRO B 1 89 ? 7.141 24.219 15.547 1 98.81 89 PRO B O 1
ATOM 2846 N N . GLU B 1 90 ? 7.562 22.109 16.016 1 98.88 90 GLU B N 1
ATOM 2847 C CA . GLU B 1 90 ? 7.277 22.188 17.453 1 98.88 90 GLU B CA 1
ATOM 2848 C C . GLU B 1 90 ? 8.562 22.234 18.266 1 98.88 90 GLU B C 1
ATOM 2850 O O . GLU B 1 90 ? 9.484 21.453 18.031 1 98.88 90 GLU B O 1
ATOM 2855 N N . LYS B 1 91 ? 8.609 23.094 19.188 1 98.56 91 LYS B N 1
ATOM 2856 C CA . LYS B 1 91 ? 9.625 23.062 20.234 1 98.56 91 LYS B CA 1
ATOM 2857 C C . LYS B 1 91 ? 9.047 22.531 21.547 1 98.56 91 LYS B C 1
ATOM 2859 O O . LYS B 1 91 ? 8.344 23.266 22.25 1 98.56 91 LYS B O 1
ATOM 2864 N N . ALA B 1 92 ? 9.453 21.359 21.906 1 97.81 92 ALA B N 1
ATOM 2865 C CA . ALA B 1 92 ? 8.961 20.75 23.141 1 97.81 92 ALA B CA 1
ATOM 2866 C C . ALA B 1 92 ? 9.641 21.344 24.359 1 97.81 92 ALA B C 1
ATOM 2868 O O . ALA B 1 92 ? 10.609 22.094 24.234 1 97.81 92 ALA B O 1
ATOM 2869 N N . ALA B 1 93 ? 9.109 20.984 25.5 1 95.94 93 ALA B N 1
ATOM 2870 C CA . ALA B 1 93 ? 9.586 21.562 26.75 1 95.94 93 ALA B CA 1
ATOM 2871 C C . ALA B 1 93 ? 11.047 21.188 27 1 95.94 93 ALA B C 1
ATOM 2873 O O . ALA B 1 93 ? 11.797 21.984 27.578 1 95.94 93 ALA B O 1
ATOM 2874 N N . ASP B 1 94 ? 11.453 20.031 26.547 1 96.69 94 ASP B N 1
ATOM 2875 C CA . ASP B 1 94 ? 12.82 19.578 26.781 1 96.69 94 ASP B CA 1
ATOM 2876 C C . ASP B 1 94 ? 13.766 20.078 25.703 1 96.69 94 ASP B C 1
ATOM 2878 O O . ASP B 1 94 ? 14.938 19.688 25.672 1 96.69 94 ASP B O 1
ATOM 2882 N N . GLY B 1 95 ? 13.227 20.812 24.781 1 96.56 95 GLY B N 1
ATOM 2883 C CA . GLY B 1 95 ? 14.07 21.422 23.75 1 96.56 95 GLY B CA 1
ATOM 2884 C C . GLY B 1 95 ? 14.078 20.641 22.453 1 96.56 95 GLY B C 1
ATOM 2885 O O . GLY B 1 95 ? 14.547 21.156 21.422 1 96.56 95 GLY B O 1
ATOM 2886 N N . LYS B 1 96 ? 13.508 19.484 22.453 1 98.12 96 LYS B N 1
ATOM 2887 C CA . LYS B 1 96 ? 13.445 18.703 21.234 1 98.12 96 LYS B CA 1
ATOM 2888 C C . LYS B 1 96 ? 12.5 19.344 20.219 1 98.12 96 LYS B C 1
ATOM 2890 O O . LYS B 1 96 ? 11.492 19.938 20.594 1 98.12 96 LYS B O 1
ATOM 2895 N N . LEU B 1 97 ? 12.883 19.172 18.969 1 98.75 97 LEU B N 1
ATOM 2896 C CA . LEU B 1 97 ? 12.055 19.672 17.875 1 98.75 97 LEU B CA 1
ATOM 2897 C C . LEU B 1 97 ? 11.297 18.531 17.203 1 98.75 97 LEU B C 1
ATOM 2899 O O . LEU B 1 97 ? 11.844 17.438 17.016 1 98.75 97 LEU B O 1
ATOM 2903 N N . PHE B 1 98 ? 10.078 18.734 16.922 1 98.81 98 PHE B N 1
ATOM 2904 C CA . PHE B 1 98 ? 9.227 17.781 16.203 1 98.81 98 PHE B CA 1
ATOM 2905 C C . PHE B 1 98 ? 8.531 18.469 15.031 1 98.81 98 PHE B C 1
ATOM 2907 O O . PHE B 1 98 ? 8.469 19.688 14.961 1 98.81 98 PHE B O 1
ATOM 2914 N N . ASN B 1 99 ? 8.164 17.734 14.016 1 98.81 99 ASN B N 1
ATOM 2915 C CA . ASN B 1 99 ? 7.121 18.109 13.07 1 98.81 99 ASN B CA 1
ATOM 2916 C C . ASN B 1 99 ? 5.746 17.625 13.523 1 98.81 99 ASN B C 1
ATOM 2918 O O . ASN B 1 99 ? 5.469 16.422 13.492 1 98.81 99 ASN B O 1
ATOM 2922 N N . SER B 1 100 ? 4.91 18.578 13.938 1 98.88 100 SER B N 1
ATOM 2923 C CA . SER B 1 100 ? 3.715 18.172 14.664 1 98.88 100 SER B CA 1
ATOM 2924 C C . SER B 1 100 ? 2.457 18.781 14.055 1 98.88 100 SER B C 1
ATOM 2926 O O . SER B 1 100 ? 2.469 19.938 13.617 1 98.88 100 SER B O 1
ATOM 2928 N N . SER B 1 101 ? 1.472 18 14 1 98.94 101 SER B N 1
ATOM 2929 C CA . SER B 1 101 ? 0.15 18.422 13.547 1 98.94 101 SER B CA 1
ATOM 2930 C C . SER B 1 101 ? -0.813 18.594 14.711 1 98.94 101 SER B C 1
ATOM 2932 O O . SER B 1 101 ? -1.065 17.641 15.461 1 98.94 101 SER B O 1
ATOM 2934 N N . MET B 1 102 ? -1.372 19.75 14.867 1 98.88 102 MET B N 1
ATOM 2935 C CA . MET B 1 102 ? -2.416 20 15.859 1 98.88 102 MET B CA 1
ATOM 2936 C C . MET B 1 102 ? -3.801 19.828 15.242 1 98.88 102 MET B C 1
ATOM 2938 O O . MET B 1 102 ? -4.047 20.281 14.125 1 98.88 102 MET B O 1
ATOM 2942 N N . THR B 1 103 ? -4.629 19.141 15.938 1 98.94 103 THR B N 1
ATOM 2943 C CA . THR B 1 103 ? -6.039 19.047 15.578 1 98.94 103 THR B CA 1
ATOM 2944 C C . THR B 1 103 ? -6.906 19.797 16.578 1 98.94 103 THR B C 1
ATOM 2946 O O . THR B 1 103 ? -6.863 19.531 17.781 1 98.94 103 THR B O 1
ATOM 2949 N N . PHE B 1 104 ? -7.699 20.766 16.047 1 98.94 104 PHE B N 1
ATOM 2950 C CA . PHE B 1 104 ? -8.609 21.531 16.891 1 98.94 104 PHE B CA 1
ATOM 2951 C C . PHE B 1 104 ? -10.062 21.172 16.562 1 98.94 104 PHE B C 1
ATOM 2953 O O . PHE B 1 104 ? -10.422 21.016 15.398 1 98.94 104 PHE B O 1
ATOM 2960 N N . GLY B 1 105 ? -10.852 21.047 17.625 1 98.81 105 GLY B N 1
ATOM 2961 C CA . GLY B 1 105 ? -12.289 20.891 17.422 1 98.81 105 GLY B CA 1
ATOM 2962 C C . GLY B 1 105 ? -13 22.203 17.203 1 98.81 105 GLY B C 1
ATOM 2963 O O . GLY B 1 105 ? -12.391 23.281 17.297 1 98.81 105 GLY B O 1
ATOM 2964 N N . PRO B 1 106 ? -14.32 22.094 16.891 1 98.69 106 PRO B N 1
ATOM 2965 C CA . PRO B 1 106 ? -15.102 23.297 16.641 1 98.69 106 PRO B CA 1
ATOM 2966 C C . PRO B 1 106 ? -15.203 24.203 17.875 1 98.69 106 PRO B C 1
ATOM 2968 O O . PRO B 1 106 ? -15.562 25.375 17.75 1 98.69 106 PRO B O 1
ATOM 2971 N N . ASP B 1 107 ? -14.883 23.703 19.016 1 98.69 107 ASP B N 1
ATOM 2972 C CA . ASP B 1 107 ? -14.898 24.484 20.25 1 98.69 107 ASP B CA 1
ATOM 2973 C C . ASP B 1 107 ? -13.562 25.188 20.469 1 98.69 107 ASP B C 1
ATOM 2975 O O . ASP B 1 107 ? -13.383 25.891 21.469 1 98.69 107 ASP B O 1
ATOM 2979 N N . GLY B 1 108 ? -12.594 24.938 19.547 1 98.75 108 GLY B N 1
ATOM 2980 C CA . GLY B 1 108 ? -11.289 25.562 19.641 1 98.75 108 GLY B CA 1
ATOM 2981 C C . GLY B 1 108 ? -10.32 24.797 20.516 1 98.75 108 GLY B C 1
ATOM 2982 O O . GLY B 1 108 ? -9.148 25.156 20.625 1 98.75 108 GLY B O 1
ATOM 2983 N N . ALA B 1 109 ? -10.805 23.688 21.156 1 98.75 109 ALA B N 1
ATOM 2984 C CA . ALA B 1 109 ? -9.93 22.891 22.016 1 98.75 109 ALA B CA 1
ATOM 2985 C C . ALA B 1 109 ? -8.977 22.047 21.188 1 98.75 109 ALA B C 1
ATOM 2987 O O . ALA B 1 109 ? -9.352 21.516 20.141 1 98.75 109 ALA B O 1
ATOM 2988 N N . LEU B 1 110 ? -7.77 21.891 21.656 1 98.81 110 LEU B N 1
ATOM 2989 C CA . LEU B 1 110 ? -6.816 20.953 21.078 1 98.81 110 LEU B CA 1
ATOM 2990 C C . LEU B 1 110 ? -7.227 19.516 21.375 1 98.81 110 LEU B C 1
ATOM 2992 O O . LEU B 1 110 ? -7.238 19.094 22.547 1 98.81 110 LEU B O 1
ATOM 2996 N N . LYS B 1 111 ? -7.543 18.797 20.344 1 98.69 111 LYS B N 1
ATOM 2997 C CA . LYS B 1 111 ? -8.078 17.453 20.531 1 98.69 111 LYS B CA 1
ATOM 2998 C C . LYS B 1 111 ? -6.973 16.406 20.406 1 98.69 111 LYS B C 1
ATOM 3000 O O . LYS B 1 111 ? -7.09 15.305 20.938 1 98.69 111 LYS B O 1
ATOM 3005 N N . HIS B 1 112 ? -5.922 16.734 19.656 1 98.56 112 HIS B N 1
ATOM 3006 C CA . HIS B 1 112 ? -4.859 15.773 19.422 1 98.56 112 HIS B CA 1
ATOM 3007 C C . HIS B 1 112 ? -3.619 16.438 18.844 1 98.56 112 HIS B C 1
ATOM 3009 O O . HIS B 1 112 ? -3.727 17.469 18.156 1 98.56 112 HIS B O 1
ATOM 3015 N N . VAL B 1 113 ? -2.502 15.938 19.188 1 98.75 113 VAL B N 1
ATOM 3016 C CA . VAL B 1 113 ? -1.244 16.266 18.531 1 98.75 113 VAL B CA 1
ATOM 3017 C C . VAL B 1 113 ? -0.625 15.008 17.922 1 98.75 113 VAL B C 1
ATOM 3019 O O . VAL B 1 113 ? -0.406 14.016 18.625 1 98.75 113 VAL B O 1
ATOM 3022 N N . HIS B 1 114 ? -0.402 15.016 16.656 1 98.75 114 HIS B N 1
ATOM 3023 C CA . HIS B 1 114 ? 0.378 13.969 16.016 1 98.75 114 HIS B CA 1
ATOM 3024 C C . HIS B 1 114 ? 1.782 14.461 15.672 1 98.75 114 HIS B C 1
ATOM 3026 O O . HIS B 1 114 ? 1.942 15.43 14.922 1 98.75 114 HIS B O 1
ATOM 3032 N N . ARG B 1 115 ? 2.77 13.891 16.234 1 98.81 115 ARG B N 1
ATOM 3033 C CA . ARG B 1 115 ? 4.16 14.133 15.852 1 98.81 115 ARG B CA 1
ATOM 3034 C C . ARG B 1 115 ? 4.613 13.148 14.781 1 98.81 115 ARG B C 1
ATOM 3036 O O . ARG B 1 115 ? 4.391 11.945 14.898 1 98.81 115 ARG B O 1
ATOM 3043 N N . LYS B 1 116 ? 5.227 13.688 13.75 1 98.75 116 LYS B N 1
ATOM 3044 C CA . LYS B 1 116 ? 5.695 12.859 12.648 1 98.75 116 LYS B CA 1
ATOM 3045 C C . LYS B 1 116 ? 6.492 11.664 13.164 1 98.75 116 LYS B C 1
ATOM 3047 O O . LYS B 1 116 ? 7.48 11.828 13.883 1 98.75 116 LYS B O 1
ATOM 3052 N N . VAL B 1 117 ? 6.023 10.516 12.734 1 98.5 117 VAL B N 1
ATOM 3053 C CA . VAL B 1 117 ? 6.594 9.289 13.281 1 98.5 117 VAL B CA 1
ATOM 3054 C C . VAL B 1 117 ? 7.812 8.875 12.461 1 98.5 117 VAL B C 1
ATOM 3056 O O . VAL B 1 117 ? 8.828 8.461 13.016 1 98.5 117 VAL B O 1
ATOM 3059 N N . HIS B 1 118 ? 7.676 8.883 11.18 1 98.62 118 HIS B N 1
ATOM 3060 C CA . HIS B 1 118 ? 8.742 8.508 10.25 1 98.62 118 HIS B CA 1
ATOM 3061 C C . HIS B 1 118 ? 9.367 9.742 9.609 1 98.62 118 HIS B C 1
ATOM 3063 O O . HIS B 1 118 ? 8.742 10.383 8.758 1 98.62 118 HIS B O 1
ATOM 3069 N N . LEU B 1 119 ? 10.594 9.961 9.922 1 98.44 119 LEU B N 1
ATOM 3070 C CA . LEU B 1 119 ? 11.258 11.172 9.453 1 98.44 119 LEU B CA 1
ATOM 3071 C C . LEU B 1 119 ? 11.742 11.008 8.016 1 98.44 119 LEU B C 1
ATOM 3073 O O . LEU B 1 119 ? 12.203 9.93 7.641 1 98.44 119 LEU B O 1
ATOM 3077 N N . PHE B 1 120 ? 11.609 12.055 7.332 1 97.69 120 PHE B N 1
ATOM 3078 C CA . PHE B 1 120 ? 11.891 12.07 5.902 1 97.69 120 PHE B CA 1
ATOM 3079 C C . PHE B 1 120 ? 13.398 12.125 5.648 1 97.69 120 PHE B C 1
ATOM 3081 O O . PHE B 1 120 ? 14.102 12.945 6.234 1 97.69 120 PHE B O 1
ATOM 3088 N N . ARG B 1 121 ? 13.859 11.258 4.828 1 95.5 121 ARG B N 1
ATOM 3089 C CA . ARG B 1 121 ? 15.219 11.234 4.301 1 95.5 121 ARG B CA 1
ATOM 3090 C C . ARG B 1 121 ? 15.227 10.898 2.814 1 95.5 121 ARG B C 1
ATOM 3092 O O . ARG B 1 121 ? 14.5 10.008 2.371 1 95.5 121 ARG B O 1
ATOM 3099 N N . ILE B 1 122 ? 15.945 11.625 2.074 1 94.69 122 ILE B N 1
ATOM 3100 C CA . ILE B 1 122 ? 16.141 11.352 0.655 1 94.69 122 ILE B CA 1
ATOM 3101 C C . ILE B 1 122 ? 17.578 11.688 0.255 1 94.69 122 ILE B C 1
ATOM 3103 O O . ILE B 1 122 ? 18.156 12.664 0.74 1 94.69 122 ILE B O 1
ATOM 3107 N N . ASN B 1 123 ? 18.141 10.852 -0.473 1 94.31 123 ASN B N 1
ATOM 3108 C CA . ASN B 1 123 ? 19.516 11.016 -0.969 1 94.31 123 ASN B CA 1
ATOM 3109 C C . ASN B 1 123 ? 19.609 10.695 -2.459 1 94.31 123 ASN B C 1
ATOM 3111 O O . ASN B 1 123 ? 19.938 9.57 -2.84 1 94.31 123 ASN B O 1
ATOM 3115 N N . THR B 1 124 ? 19.266 11.648 -3.232 1 91.25 124 THR B N 1
ATOM 3116 C CA . THR B 1 124 ? 19.422 11.539 -4.68 1 91.25 124 THR B CA 1
ATOM 3117 C C . THR B 1 124 ? 20.5 12.492 -5.18 1 91.25 124 THR B C 1
ATOM 3119 O O . THR B 1 124 ? 21.047 13.289 -4.402 1 91.25 124 THR B O 1
ATOM 3122 N N . LYS B 1 125 ? 20.859 12.398 -6.469 1 86.12 125 LYS B N 1
ATOM 3123 C CA . LYS B 1 125 ? 21.859 13.281 -7.066 1 86.12 125 LYS B CA 1
ATOM 3124 C C . LYS B 1 125 ? 21.422 14.742 -7 1 86.12 125 LYS B C 1
ATOM 3126 O O . LYS B 1 125 ? 22.25 15.641 -6.855 1 86.12 125 LYS B O 1
ATOM 3131 N N . THR B 1 126 ? 20.062 14.969 -6.914 1 81.19 126 THR B N 1
ATOM 3132 C CA . THR B 1 126 ? 19.531 16.328 -7.035 1 81.19 126 THR B CA 1
ATOM 3133 C C . THR B 1 126 ? 19.031 16.828 -5.688 1 81.19 126 THR B C 1
ATOM 3135 O O . THR B 1 126 ? 18.953 18.047 -5.461 1 81.19 126 THR B O 1
ATOM 3138 N N . VAL B 1 127 ? 18.656 15.93 -4.848 1 84.62 127 VAL B N 1
ATOM 3139 C CA . VAL B 1 127 ? 18.031 16.344 -3.596 1 84.62 127 VAL B CA 1
ATOM 3140 C C . VAL B 1 127 ? 18.609 15.531 -2.439 1 84.62 127 VAL B C 1
ATOM 3142 O O . VAL B 1 127 ? 18.625 14.297 -2.492 1 84.62 127 VAL B O 1
ATOM 3145 N N . ARG B 1 128 ? 19.156 16.141 -1.533 1 89.38 128 ARG B N 1
ATOM 3146 C CA . ARG B 1 128 ? 19.547 15.539 -0.263 1 89.38 128 ARG B CA 1
ATOM 3147 C C . ARG B 1 128 ? 18.844 16.234 0.907 1 89.38 128 ARG B C 1
ATOM 3149 O O . ARG B 1 128 ? 18.906 17.453 1.025 1 89.38 128 ARG B O 1
ATOM 3156 N N . PHE B 1 129 ? 18.188 15.531 1.624 1 92.12 129 PHE B N 1
ATOM 3157 C CA . PHE B 1 129 ? 17.438 16.031 2.766 1 92.12 129 PHE B CA 1
ATOM 3158 C C . PHE B 1 129 ? 17.312 14.977 3.85 1 92.12 129 PHE B C 1
ATOM 3160 O O . PHE B 1 129 ? 17.078 13.805 3.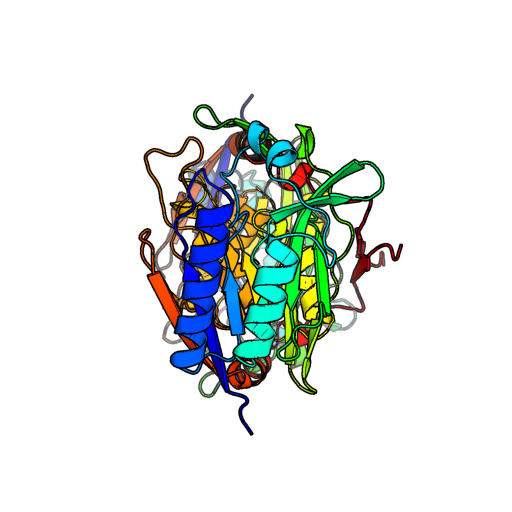553 1 92.12 129 PHE B O 1
ATOM 3167 N N . ASP B 1 130 ? 17.594 15.32 5.078 1 95.62 130 ASP B N 1
ATOM 3168 C CA . ASP B 1 130 ? 17.484 14.422 6.223 1 95.62 130 ASP B CA 1
ATOM 3169 C C . ASP B 1 130 ? 16.891 15.148 7.43 1 95.62 130 ASP B C 1
ATOM 3171 O O . ASP B 1 130 ? 17.609 15.836 8.156 1 95.62 130 ASP B O 1
ATOM 3175 N N . GLU B 1 131 ? 15.594 14.891 7.742 1 96.62 131 GLU B N 1
ATOM 3176 C CA . GLU B 1 131 ? 14.875 15.547 8.836 1 96.62 131 GLU B CA 1
ATOM 3177 C C . GLU B 1 131 ? 15.5 15.203 10.188 1 96.62 131 GLU B C 1
ATOM 3179 O O . GLU B 1 131 ? 15.438 16 11.125 1 96.62 131 GLU B O 1
ATOM 3184 N N . SER B 1 132 ? 16.109 14.039 10.281 1 95.75 132 SER B N 1
ATOM 3185 C CA . SER B 1 132 ? 16.609 13.547 11.562 1 95.75 132 SER B CA 1
ATOM 3186 C C . SER B 1 132 ? 17.797 14.359 12.039 1 95.75 132 SER B C 1
ATOM 3188 O O . SER B 1 132 ? 18.203 14.266 13.203 1 95.75 132 SER B O 1
ATOM 3190 N N . GLU B 1 133 ? 18.312 15.133 11.172 1 95.69 133 GLU B N 1
ATOM 3191 C CA . GLU B 1 133 ? 19.391 16.031 11.57 1 95.69 133 GLU B CA 1
ATOM 3192 C C . GLU B 1 133 ? 18.922 17.047 12.609 1 95.69 133 GLU B C 1
ATOM 3194 O O . GLU B 1 133 ? 19.734 17.547 13.398 1 95.69 133 GLU B O 1
ATOM 3199 N N . VAL B 1 134 ? 17.578 17.328 12.617 1 97.62 134 VAL B N 1
ATOM 3200 C CA . VAL B 1 134 ? 17.109 18.422 13.461 1 97.62 134 VAL B CA 1
ATOM 3201 C C . VAL B 1 134 ? 15.859 17.969 14.227 1 97.62 134 VAL B C 1
ATOM 3203 O O . VAL B 1 134 ? 15.672 18.328 15.391 1 97.62 134 VAL B O 1
ATOM 3206 N N . LEU B 1 135 ? 15.047 17.156 13.594 1 98.56 135 LEU B N 1
ATOM 3207 C CA . LEU B 1 135 ? 13.758 16.797 14.18 1 98.56 135 LEU B CA 1
ATOM 3208 C C . LEU B 1 135 ? 13.859 15.469 14.914 1 98.56 135 LEU B C 1
ATOM 3210 O O . LEU B 1 135 ? 14.664 14.609 14.555 1 98.56 135 LEU B O 1
ATOM 3214 N N . SER B 1 136 ? 13.039 15.391 15.922 1 98.44 136 SER B N 1
ATOM 3215 C CA . SER B 1 136 ? 12.812 14.117 16.609 1 98.44 136 SER B CA 1
ATOM 3216 C C . SER B 1 136 ? 11.555 13.43 16.078 1 98.44 136 SER B C 1
ATOM 3218 O O . SER B 1 136 ? 10.641 14.094 15.578 1 98.44 136 SER B O 1
ATOM 3220 N N . ALA B 1 137 ? 11.555 12.133 16.172 1 98.25 137 ALA B N 1
ATOM 3221 C CA . ALA B 1 137 ? 10.422 11.344 15.695 1 98.25 137 ALA B CA 1
ATOM 3222 C C . ALA B 1 137 ? 9.336 11.234 16.766 1 98.25 137 ALA B C 1
ATOM 3224 O O . ALA B 1 137 ? 9.633 11.102 17.953 1 98.25 137 ALA B O 1
ATOM 3225 N N . GLY B 1 138 ? 8.102 11.336 16.297 1 97.88 138 GLY B N 1
ATOM 3226 C CA . GLY B 1 138 ? 6.996 11.016 17.188 1 97.88 138 GLY B CA 1
ATOM 3227 C C . GLY B 1 138 ? 6.852 9.531 17.453 1 97.88 138 GLY B C 1
ATOM 3228 O O . GLY B 1 138 ? 7.578 8.719 16.875 1 97.88 138 GLY B O 1
ATOM 3229 N N . ASP B 1 139 ? 5.887 9.172 18.344 1 96.19 139 ASP B N 1
ATOM 3230 C CA . ASP B 1 139 ? 5.75 7.77 18.734 1 96.19 139 ASP B CA 1
ATOM 3231 C C . ASP B 1 139 ? 4.281 7.387 18.906 1 96.19 139 ASP B C 1
ATOM 3233 O O . ASP B 1 139 ? 3.967 6.355 19.5 1 96.19 139 ASP B O 1
ATOM 3237 N N . ASP B 1 140 ? 3.457 8.234 18.375 1 92.19 140 ASP B N 1
ATOM 3238 C CA . ASP B 1 140 ? 2.025 8.023 18.562 1 92.19 140 ASP B CA 1
ATOM 3239 C C . ASP B 1 140 ? 1.312 7.832 17.234 1 92.19 140 ASP B C 1
ATOM 3241 O O . ASP B 1 140 ? 1.719 8.406 16.219 1 92.19 140 ASP B O 1
ATOM 3245 N N . ALA B 1 141 ? 0.341 6.926 17.203 1 92.44 141 ALA B N 1
ATOM 3246 C CA . ALA B 1 141 ? -0.551 6.68 16.078 1 92.44 141 ALA B CA 1
ATOM 3247 C C . ALA B 1 141 ? -1.984 6.449 16.547 1 92.44 141 ALA B C 1
ATOM 3249 O O . ALA B 1 141 ? -2.562 5.387 16.297 1 92.44 141 ALA B O 1
ATOM 3250 N N . THR B 1 142 ? -2.545 7.422 17.156 1 96.62 142 THR B N 1
ATOM 3251 C CA . THR B 1 142 ? -3.871 7.312 17.75 1 96.62 142 THR B CA 1
ATOM 3252 C C . THR B 1 142 ? -4.914 8.008 16.875 1 96.62 142 THR B C 1
ATOM 3254 O O . THR B 1 142 ? -4.695 9.125 16.406 1 96.62 142 THR B O 1
ATOM 3257 N N . ALA B 1 143 ? -6.016 7.293 16.734 1 98.31 143 ALA B N 1
ATOM 3258 C CA . ALA B 1 143 ? -7.133 7.879 16 1 98.31 143 ALA B CA 1
ATOM 3259 C C . ALA B 1 143 ? -7.824 8.961 16.828 1 98.31 143 ALA B C 1
ATOM 3261 O O . ALA B 1 143 ? -7.871 8.875 18.062 1 98.31 143 ALA B O 1
ATOM 3262 N N . VAL B 1 144 ? -8.344 9.953 16.172 1 98.62 144 VAL B N 1
ATOM 3263 C CA . VAL B 1 144 ? -9.094 11.039 16.797 1 98.62 144 VAL B CA 1
ATOM 3264 C C . VAL B 1 144 ? -10.594 10.82 16.594 1 98.62 144 VAL B C 1
ATOM 3266 O O . VAL B 1 144 ? -11.031 10.531 15.477 1 98.62 144 VAL B O 1
ATOM 3269 N N . THR B 1 145 ? -11.391 10.969 17.656 1 98.5 145 THR B N 1
ATOM 3270 C CA . THR B 1 145 ? -12.844 10.844 17.547 1 98.5 145 THR B CA 1
ATOM 3271 C C . THR B 1 145 ? -13.477 12.188 17.188 1 98.5 145 THR B C 1
ATOM 3273 O O . THR B 1 145 ? -13.359 13.164 17.938 1 98.5 145 THR B O 1
ATOM 3276 N N . MET B 1 146 ? -14.055 12.25 16.078 1 97.88 146 MET B N 1
ATOM 3277 C CA . MET B 1 146 ? -14.734 13.453 15.617 1 97.88 146 MET B CA 1
ATOM 3278 C C . MET B 1 146 ? -16.156 13.516 16.156 1 97.88 146 MET B C 1
ATOM 3280 O O . MET B 1 146 ? -16.594 14.562 16.641 1 97.88 146 MET B O 1
ATOM 3284 N N . ASP B 1 147 ? -16.844 12.453 16.094 1 95.56 147 ASP B N 1
ATOM 3285 C CA . ASP B 1 147 ? -18.172 12.25 16.656 1 95.56 147 ASP B CA 1
ATOM 3286 C C . ASP B 1 147 ? -18.453 10.766 16.891 1 95.56 147 ASP B C 1
ATOM 3288 O O . ASP B 1 147 ? -17.547 9.938 16.828 1 95.56 147 ASP B O 1
ATOM 3292 N N . GLU B 1 148 ? -19.609 10.414 17.188 1 93.62 148 GLU B N 1
ATOM 3293 C CA . GLU B 1 148 ? -19.969 9.055 17.578 1 93.62 148 GLU B CA 1
ATOM 3294 C C . GLU B 1 148 ? -19.688 8.062 16.469 1 93.62 148 GLU B C 1
ATOM 3296 O O . GLU B 1 148 ? -19.391 6.891 16.719 1 93.62 148 GLU B O 1
ATOM 3301 N N . HIS B 1 149 ? -19.625 8.523 15.242 1 93.75 149 HIS B N 1
ATOM 3302 C CA . HIS B 1 149 ? -19.562 7.582 14.133 1 93.75 149 HIS B CA 1
ATOM 3303 C C . HIS B 1 149 ? -18.312 7.82 13.281 1 93.75 149 HIS B C 1
ATOM 3305 O O . HIS B 1 149 ? -18.078 7.086 12.32 1 93.75 149 HIS B O 1
ATOM 3311 N N . THR B 1 150 ? -17.594 8.836 13.602 1 97.62 150 THR B N 1
ATOM 3312 C CA . THR B 1 150 ? -16.5 9.227 12.711 1 97.62 150 THR B CA 1
ATOM 3313 C C . THR B 1 150 ? -15.195 9.398 13.492 1 97.62 150 THR B C 1
ATOM 3315 O O . THR B 1 150 ? -15.133 10.18 14.445 1 97.62 150 THR B O 1
ATOM 3318 N N . LYS B 1 151 ? -14.242 8.602 13.156 1 98.5 151 LYS B N 1
ATOM 3319 C CA . LYS B 1 151 ? -12.867 8.758 13.625 1 98.5 151 LYS B CA 1
ATOM 3320 C C . LYS B 1 151 ? -11.906 9 12.461 1 98.5 151 LYS B C 1
ATOM 3322 O O . LYS B 1 151 ? -12.211 8.648 11.32 1 98.5 151 LYS B O 1
ATOM 3327 N N . PHE B 1 152 ? -10.812 9.625 12.734 1 98.81 152 PHE B N 1
ATOM 3328 C CA . PHE B 1 152 ? -9.82 9.828 11.688 1 98.81 152 PHE B CA 1
ATOM 3329 C C . PHE B 1 152 ? -8.406 9.75 12.258 1 98.81 152 PHE B C 1
ATOM 3331 O O . PHE B 1 152 ? -8.219 9.836 13.469 1 98.81 152 PHE B O 1
ATOM 3338 N N . GLY B 1 153 ? -7.469 9.406 11.391 1 98.81 153 GLY B N 1
ATOM 3339 C CA . GLY B 1 153 ? -6.051 9.438 11.711 1 98.81 153 GLY B CA 1
ATOM 3340 C C . GLY B 1 153 ? -5.301 10.555 11.016 1 98.81 153 GLY B C 1
ATOM 3341 O O . GLY B 1 153 ? -5.793 11.125 10.039 1 98.81 153 GLY B O 1
ATOM 3342 N N . VAL B 1 154 ? -4.176 10.898 11.562 1 98.94 154 VAL B N 1
ATOM 3343 C CA . VAL B 1 154 ? -3.281 11.867 10.953 1 98.94 154 VAL B CA 1
ATOM 3344 C C . VAL B 1 154 ? -1.894 11.258 10.773 1 98.94 154 VAL B C 1
ATOM 3346 O O . VAL B 1 154 ? -1.388 10.578 11.672 1 98.94 154 VAL B O 1
ATOM 3349 N N . GLY B 1 155 ? -1.319 11.297 9.648 1 98.88 155 GLY B N 1
ATOM 3350 C CA . GLY B 1 155 ? 0.081 11.078 9.32 1 98.88 155 GLY B CA 1
ATOM 3351 C C . GLY B 1 155 ? 0.7 12.234 8.562 1 98.88 155 GLY B C 1
ATOM 3352 O O . GLY B 1 155 ? 0.042 12.852 7.723 1 98.88 155 GLY B O 1
ATOM 3353 N N . ILE B 1 156 ? 1.937 12.516 8.805 1 98.88 156 ILE B N 1
ATOM 3354 C CA . ILE B 1 156 ? 2.547 13.672 8.156 1 98.88 156 ILE B CA 1
ATOM 3355 C C . ILE B 1 156 ? 3.52 13.203 7.078 1 98.88 156 ILE B C 1
ATOM 3357 O O . ILE B 1 156 ? 4.516 12.539 7.375 1 98.88 156 ILE B O 1
ATOM 3361 N N . CYS B 1 157 ? 3.254 13.523 5.863 1 98.69 157 CYS B N 1
ATOM 3362 C CA . CYS B 1 157 ? 4.141 13.414 4.711 1 98.69 157 CYS B CA 1
ATOM 3363 C C . CYS B 1 157 ? 4.738 12.016 4.609 1 98.69 157 CYS B C 1
ATOM 3365 O O . CYS B 1 157 ? 4.035 11.062 4.285 1 98.69 157 CYS B O 1
ATOM 3367 N N . PHE B 1 158 ? 5.98 11.82 5.094 1 98.69 158 PHE B N 1
ATOM 3368 C CA . PHE B 1 158 ? 6.711 10.57 4.953 1 98.69 158 PHE B CA 1
ATOM 3369 C C . PHE B 1 158 ? 5.984 9.438 5.668 1 98.69 158 PHE B C 1
ATOM 3371 O O . PHE B 1 158 ? 6.191 8.266 5.348 1 98.69 158 PHE B O 1
ATOM 3378 N N . ASP B 1 159 ? 5.105 9.695 6.609 1 98.81 159 ASP B N 1
ATOM 3379 C CA . ASP B 1 159 ? 4.305 8.703 7.32 1 98.81 159 ASP B CA 1
ATOM 3380 C C . ASP B 1 159 ? 3.469 7.875 6.348 1 98.81 159 ASP B C 1
ATOM 3382 O O . ASP B 1 159 ? 3.178 6.707 6.613 1 98.81 159 ASP B O 1
ATOM 3386 N N . ILE B 1 160 ? 3.141 8.469 5.172 1 98.88 160 ILE B N 1
ATOM 3387 C CA . ILE B 1 160 ? 2.229 7.789 4.258 1 98.88 160 ILE B CA 1
ATOM 3388 C C . ILE B 1 160 ? 2.926 6.586 3.633 1 98.88 160 ILE B C 1
ATOM 3390 O O . ILE B 1 160 ? 2.27 5.688 3.1 1 98.88 160 ILE B O 1
ATOM 3394 N N . ARG B 1 161 ? 4.25 6.59 3.676 1 98.81 161 ARG B N 1
ATOM 3395 C CA . ARG B 1 161 ? 5.02 5.523 3.047 1 98.81 161 ARG B CA 1
ATOM 3396 C C . ARG B 1 161 ? 5.012 4.262 3.906 1 98.81 161 ARG B C 1
ATOM 3398 O O . ARG B 1 161 ? 5.531 3.223 3.498 1 98.81 161 ARG B O 1
ATOM 3405 N N . TYR B 1 162 ? 4.418 4.277 5.035 1 98.5 162 TYR B N 1
ATOM 3406 C CA . TYR B 1 162 ? 4.441 3.15 5.961 1 98.5 162 TYR B CA 1
ATOM 3407 C C . TYR B 1 162 ? 3.045 2.572 6.156 1 98.5 162 TYR B C 1
ATOM 3409 O O . TYR B 1 162 ? 2.295 3.021 7.023 1 98.5 162 TYR B O 1
ATOM 3417 N N . PRO B 1 163 ? 2.73 1.488 5.398 1 98.06 163 PRO B N 1
ATOM 3418 C CA . PRO B 1 163 ? 1.39 0.901 5.43 1 98.06 163 PRO B CA 1
ATOM 3419 C C . PRO B 1 163 ? 0.997 0.405 6.82 1 98.06 163 PRO B C 1
ATOM 3421 O O . PRO B 1 163 ? -0.189 0.384 7.16 1 98.06 163 PRO B O 1
ATOM 3424 N N . LEU B 1 164 ? 1.929 0.058 7.691 1 97.12 164 LEU B N 1
ATOM 3425 C CA . LEU B 1 164 ? 1.621 -0.451 9.023 1 97.12 164 LEU B CA 1
ATOM 3426 C C . LEU B 1 164 ? 1.021 0.644 9.898 1 97.12 164 LEU B C 1
ATOM 3428 O O . LEU B 1 164 ? 0.177 0.367 10.758 1 97.12 164 LEU B O 1
ATOM 3432 N N . LEU B 1 165 ? 1.505 1.866 9.688 1 97.81 165 LEU B N 1
ATOM 3433 C CA . LEU B 1 165 ? 0.912 2.982 10.414 1 97.81 165 LEU B CA 1
ATOM 3434 C C . LEU B 1 165 ? -0.544 3.186 10.008 1 97.81 165 LEU B C 1
ATOM 3436 O O . LEU B 1 165 ? -1.414 3.352 10.867 1 97.81 165 LEU B O 1
ATOM 3440 N N . ALA B 1 166 ? -0.807 3.18 8.711 1 98.25 166 ALA B N 1
ATOM 3441 C CA . ALA B 1 166 ? -2.17 3.33 8.203 1 98.25 166 ALA B CA 1
ATOM 3442 C C . ALA B 1 166 ? -3.064 2.195 8.695 1 98.25 166 ALA B C 1
ATOM 3444 O O . ALA B 1 166 ? -4.211 2.426 9.086 1 98.25 166 ALA B O 1
ATOM 3445 N N . TRP B 1 167 ? -2.525 1.006 8.641 1 97.19 167 TRP B N 1
ATOM 3446 C CA . TRP B 1 167 ? -3.277 -0.16 9.086 1 97.19 167 TRP B CA 1
ATOM 3447 C C . TRP B 1 167 ? -3.637 -0.039 10.562 1 97.19 167 TRP B C 1
ATOM 3449 O O . TRP B 1 167 ? -4.766 -0.334 10.961 1 97.19 167 TRP B O 1
ATOM 3459 N N . ASN B 1 168 ? -2.682 0.363 11.367 1 96.88 168 ASN B N 1
ATOM 3460 C CA . ASN B 1 168 ? -2.934 0.549 12.797 1 96.88 168 ASN B CA 1
ATOM 3461 C C . ASN B 1 168 ? -4.078 1.53 13.039 1 96.88 168 ASN B C 1
ATOM 3463 O O . ASN B 1 168 ? -4.953 1.276 13.867 1 96.88 168 ASN B O 1
ATOM 3467 N N . LEU B 1 169 ? -4.082 2.623 12.344 1 97.88 169 LEU B N 1
ATOM 3468 C CA . LEU B 1 169 ? -5.145 3.617 12.461 1 97.88 169 LEU B CA 1
ATOM 3469 C C . LEU B 1 169 ? -6.48 3.041 12 1 97.88 169 LEU B C 1
ATOM 3471 O O . LEU B 1 169 ? -7.5 3.227 12.664 1 97.88 169 LEU B O 1
ATOM 3475 N N . ALA B 1 170 ? -6.457 2.322 10.914 1 97.19 170 ALA B N 1
ATOM 3476 C CA . ALA B 1 170 ? -7.684 1.735 10.383 1 97.19 170 ALA B CA 1
ATOM 3477 C C . ALA B 1 170 ? -8.305 0.755 11.375 1 97.19 170 ALA B C 1
ATOM 3479 O O . ALA B 1 170 ? -9.531 0.688 11.5 1 97.19 170 ALA B O 1
ATOM 3480 N N . THR B 1 171 ? -7.492 -0.006 12.062 1 95.69 171 THR B N 1
ATOM 3481 C CA . THR B 1 171 ? -7.98 -0.996 13.016 1 95.69 171 THR B CA 1
ATOM 3482 C C . THR B 1 171 ? -8.648 -0.315 14.211 1 95.69 171 THR B C 1
ATOM 3484 O O . THR B 1 171 ? -9.367 -0.96 14.977 1 95.69 171 THR B O 1
ATOM 3487 N N . GLN B 1 172 ? -8.375 0.968 14.383 1 97 172 GLN B N 1
ATOM 3488 C CA . GLN B 1 172 ? -9.016 1.731 15.453 1 97 172 GLN B CA 1
ATOM 3489 C C . GLN B 1 172 ? -10.367 2.275 15.008 1 97 172 GLN B C 1
ATOM 3491 O O . GLN B 1 172 ? -11.047 2.973 15.766 1 97 172 GLN B O 1
ATOM 3496 N N . GLY B 1 173 ? -10.719 2.062 13.727 1 97.5 173 GLY B N 1
ATOM 3497 C CA . GLY B 1 173 ? -12.055 2.402 13.25 1 97.5 173 GLY B CA 1
ATOM 3498 C C . GLY B 1 173 ? -12.102 3.725 12.508 1 97.5 173 GLY B C 1
ATOM 3499 O O . GLY B 1 173 ? -13.156 4.363 12.438 1 97.5 173 GLY B O 1
ATOM 3500 N N . THR B 1 174 ? -11.016 4.102 11.938 1 98.56 174 THR B N 1
ATOM 3501 C CA . THR B 1 174 ? -11 5.387 11.242 1 98.56 174 THR B CA 1
ATOM 3502 C C . THR B 1 174 ? -11.82 5.32 9.961 1 98.56 174 THR B C 1
ATOM 3504 O O . THR B 1 174 ? -11.828 4.293 9.281 1 98.56 174 THR B O 1
ATOM 3507 N N . SER B 1 175 ? -12.438 6.469 9.672 1 98.69 175 SER B N 1
ATOM 3508 C CA . SER B 1 175 ? -13.164 6.656 8.422 1 98.69 175 SER B CA 1
ATOM 3509 C C . SER B 1 175 ? -12.273 7.262 7.348 1 98.69 175 SER B C 1
ATOM 3511 O O . SER B 1 175 ? -12.539 7.102 6.152 1 98.69 175 SER B O 1
ATOM 3513 N N . PHE B 1 176 ? -11.281 8.016 7.734 1 98.88 176 PHE B N 1
ATOM 3514 C CA . PHE B 1 176 ? -10.312 8.602 6.809 1 98.88 176 PHE B CA 1
ATOM 3515 C C . PHE B 1 176 ? -8.992 8.875 7.512 1 98.88 176 PHE B C 1
ATOM 3517 O O . PHE B 1 176 ? -8.938 8.945 8.742 1 98.88 176 PHE B O 1
ATOM 3524 N N . ILE B 1 177 ? -7.965 8.906 6.781 1 98.94 177 ILE B N 1
ATOM 3525 C CA . ILE B 1 177 ? -6.656 9.359 7.238 1 98.94 177 ILE B CA 1
ATOM 3526 C C . ILE B 1 177 ? -6.246 10.609 6.469 1 98.94 177 ILE B C 1
ATOM 3528 O O . ILE B 1 177 ? -6.441 10.688 5.254 1 98.94 177 ILE B O 1
ATOM 3532 N N . VAL B 1 178 ? -5.77 11.586 7.145 1 98.94 178 VAL B N 1
ATOM 3533 C CA . VAL B 1 178 ? -5.309 12.836 6.555 1 98.94 178 VAL B CA 1
ATOM 3534 C C . VAL B 1 178 ? -3.783 12.883 6.559 1 98.94 178 VAL B C 1
ATOM 3536 O O . VAL B 1 178 ? -3.152 12.57 7.57 1 98.94 178 VAL B O 1
ATOM 3539 N N . TYR B 1 179 ? -3.234 13.242 5.387 1 98.94 179 TYR B N 1
ATOM 3540 C CA . TYR B 1 179 ? -1.787 13.391 5.273 1 98.94 179 TYR B CA 1
ATOM 3541 C C . TYR B 1 179 ? -1.419 14.797 4.805 1 98.94 179 TYR B C 1
ATOM 3543 O O . TYR B 1 179 ? -1.316 15.055 3.604 1 98.94 179 TYR B O 1
ATOM 3551 N N . PRO B 1 180 ? -1.218 15.75 5.75 1 98.94 180 PRO B N 1
ATOM 3552 C CA . PRO B 1 180 ? -0.436 16.906 5.312 1 98.94 180 PRO B CA 1
ATOM 3553 C C . PRO B 1 180 ? 0.965 16.531 4.84 1 98.94 180 PRO B C 1
ATOM 3555 O O . PRO B 1 180 ? 1.697 15.844 5.555 1 98.94 180 PRO B O 1
ATOM 3558 N N . GLY B 1 181 ? 1.271 16.859 3.605 1 98.81 181 GLY B N 1
ATOM 3559 C CA . GLY B 1 181 ? 2.562 16.422 3.102 1 98.81 181 GLY B CA 1
ATOM 3560 C C . GLY B 1 181 ? 3.113 17.312 2.006 1 98.81 181 GLY B C 1
ATOM 3561 O O . GLY B 1 181 ? 2.375 17.734 1.111 1 98.81 181 GLY B O 1
ATOM 3562 N N . ALA B 1 182 ? 4.367 17.594 2.057 1 98.25 182 ALA B N 1
ATOM 3563 C CA . ALA B 1 182 ? 5.09 18.359 1.036 1 98.25 182 ALA B CA 1
ATOM 3564 C C . ALA B 1 182 ? 6.027 17.453 0.244 1 98.25 182 ALA B C 1
ATOM 3566 O O . ALA B 1 182 ? 7.25 17.594 0.323 1 98.25 182 ALA B O 1
ATOM 3567 N N . PHE B 1 183 ? 5.457 16.594 -0.599 1 98.19 183 PHE B N 1
ATOM 3568 C CA . PHE B 1 183 ? 6.305 15.805 -1.484 1 98.19 183 PHE B CA 1
ATOM 3569 C C . PHE B 1 183 ? 7.051 16.703 -2.461 1 98.19 183 PHE B C 1
ATOM 3571 O O . PHE B 1 183 ? 6.5 17.688 -2.951 1 98.19 183 PHE B O 1
ATOM 3578 N N . ASN B 1 184 ? 8.25 16.344 -2.74 1 96.38 184 ASN B N 1
ATOM 3579 C CA . ASN B 1 184 ? 9.055 17.125 -3.67 1 96.38 184 ASN B CA 1
ATOM 3580 C C . ASN B 1 184 ? 8.805 16.719 -5.117 1 96.38 184 ASN B C 1
ATOM 3582 O O . ASN B 1 184 ? 7.945 15.875 -5.387 1 96.38 184 ASN B O 1
ATOM 3586 N N . MET B 1 185 ? 9.586 17.266 -6 1 96 185 MET B N 1
ATOM 3587 C CA . MET B 1 185 ? 9.359 17.094 -7.434 1 96 185 MET B CA 1
ATOM 3588 C C . MET B 1 185 ? 9.914 15.75 -7.906 1 96 185 MET B C 1
ATOM 3590 O O . MET B 1 185 ? 9.625 15.32 -9.023 1 96 185 MET B O 1
ATOM 3594 N N . VAL B 1 186 ? 10.664 15.102 -7.062 1 94.44 186 VAL B N 1
ATOM 3595 C CA . VAL B 1 186 ? 11.188 13.789 -7.422 1 94.44 186 VAL B CA 1
ATOM 3596 C C . VAL B 1 186 ? 10.141 12.719 -7.137 1 94.44 186 VAL B C 1
ATOM 3598 O O . VAL B 1 186 ? 9.773 11.945 -8.023 1 94.44 186 VAL B O 1
ATOM 3601 N N . THR B 1 187 ? 9.602 12.695 -5.957 1 96.5 187 THR B N 1
ATOM 3602 C CA . THR B 1 187 ? 8.688 11.625 -5.562 1 96.5 187 THR B CA 1
ATOM 3603 C C . THR B 1 187 ? 7.234 12.055 -5.75 1 96.5 187 THR B C 1
ATOM 3605 O O . THR B 1 187 ? 6.34 11.219 -5.855 1 96.5 187 THR B O 1
ATOM 3608 N N . GLY B 1 188 ? 7.008 13.336 -5.789 1 97.75 188 GLY B N 1
ATOM 3609 C CA . GLY B 1 188 ? 5.652 13.828 -5.996 1 97.75 188 GLY B CA 1
ATOM 3610 C C . GLY B 1 188 ? 4.977 13.219 -7.211 1 97.75 188 GLY B C 1
ATOM 3611 O O . GLY B 1 188 ? 3.959 12.531 -7.082 1 97.75 188 GLY B O 1
ATOM 3612 N N . PRO B 1 189 ? 5.586 13.359 -8.383 1 97.62 189 PRO B N 1
ATOM 3613 C CA . PRO B 1 189 ? 4.941 12.875 -9.609 1 97.62 189 PRO B CA 1
ATOM 3614 C C . PRO B 1 189 ? 4.711 11.367 -9.602 1 97.62 189 PRO B C 1
ATOM 3616 O O . PRO B 1 189 ? 3.732 10.883 -10.172 1 97.62 189 PRO B O 1
ATOM 3619 N N . THR B 1 190 ? 5.539 10.609 -8.898 1 97.19 190 THR B N 1
ATOM 3620 C CA . THR B 1 190 ? 5.492 9.156 -9.047 1 97.19 190 THR B CA 1
ATOM 3621 C C . THR B 1 190 ? 4.77 8.508 -7.871 1 97.19 190 THR B C 1
ATOM 3623 O O . THR B 1 190 ? 4.121 7.473 -8.023 1 97.19 190 THR B O 1
ATOM 3626 N N . HIS B 1 191 ? 4.82 9.188 -6.672 1 98.75 191 HIS B N 1
ATOM 3627 C CA . HIS B 1 191 ? 4.402 8.414 -5.504 1 98.75 191 HIS B CA 1
ATOM 3628 C C . HIS B 1 191 ? 3.27 9.109 -4.758 1 98.75 191 HIS B C 1
ATOM 3630 O O . HIS B 1 191 ? 2.578 8.492 -3.949 1 98.75 191 HIS B O 1
ATOM 3636 N N . TRP B 1 192 ? 3.031 10.43 -4.996 1 98.88 192 TRP B N 1
ATOM 3637 C CA . TRP B 1 192 ? 2.027 11.172 -4.238 1 98.88 192 TRP B CA 1
ATOM 3638 C C . TRP B 1 192 ? 0.648 10.539 -4.398 1 98.88 192 TRP B C 1
ATOM 3640 O O . TRP B 1 192 ? 0.078 10.031 -3.432 1 98.88 192 TRP B O 1
ATOM 3650 N N . GLU B 1 193 ? 0.214 10.438 -5.602 1 98.94 193 GLU B N 1
ATOM 3651 C CA . GLU B 1 193 ? -1.086 9.836 -5.891 1 98.94 193 GLU B CA 1
ATOM 3652 C C . GLU B 1 193 ? -1.084 8.344 -5.59 1 98.94 193 GLU B C 1
ATOM 3654 O O . GLU B 1 193 ? -2.033 7.82 -5.004 1 98.94 193 GLU B O 1
ATOM 3659 N N . LEU B 1 194 ? -0.05 7.645 -5.973 1 98.94 194 LEU B N 1
ATOM 3660 C CA . LEU B 1 194 ? 0.059 6.207 -5.773 1 98.94 194 LEU B CA 1
ATOM 3661 C C . LEU B 1 194 ? -0.099 5.848 -4.297 1 98.94 194 LEU B C 1
ATOM 3663 O O . LEU B 1 194 ? -0.875 4.957 -3.949 1 98.94 194 LEU B O 1
ATOM 3667 N N . ASN B 1 195 ? 0.639 6.566 -3.443 1 98.94 195 ASN B N 1
ATOM 3668 C CA . ASN B 1 195 ? 0.577 6.285 -2.014 1 98.94 195 ASN B CA 1
ATOM 3669 C C . ASN B 1 195 ? -0.822 6.531 -1.455 1 98.94 195 ASN B C 1
ATOM 3671 O O . ASN B 1 195 ? -1.333 5.727 -0.673 1 98.94 195 ASN B O 1
ATOM 3675 N N . GLY B 1 196 ? -1.386 7.668 -1.843 1 98.94 196 GLY B N 1
ATOM 3676 C CA . GLY B 1 196 ? -2.727 7.969 -1.368 1 98.94 196 GLY B CA 1
ATOM 3677 C C . GLY B 1 196 ? -3.748 6.914 -1.752 1 98.94 196 GLY B C 1
ATOM 3678 O O . GLY B 1 196 ? -4.516 6.449 -0.907 1 98.94 196 GLY B O 1
ATOM 3679 N N . ARG B 1 197 ? -3.725 6.535 -3.014 1 98.94 197 ARG B N 1
ATOM 3680 C CA . ARG B 1 197 ? -4.668 5.531 -3.498 1 98.94 197 ARG B CA 1
ATOM 3681 C C . ARG B 1 197 ? -4.43 4.184 -2.822 1 98.94 197 ARG B C 1
ATOM 3683 O O . ARG B 1 197 ? -5.379 3.486 -2.469 1 98.94 197 ARG B O 1
ATOM 3690 N N . ALA B 1 198 ? -3.197 3.814 -2.666 1 98.94 198 ALA B N 1
ATOM 3691 C CA . ALA B 1 198 ? -2.861 2.547 -2.025 1 98.94 198 ALA B CA 1
ATOM 3692 C C . ALA B 1 198 ? -3.379 2.502 -0.59 1 98.94 198 ALA B C 1
ATOM 3694 O O . ALA B 1 198 ? -3.961 1.503 -0.163 1 98.94 198 ALA B O 1
ATOM 3695 N N . ARG B 1 199 ? -3.141 3.625 0.176 1 98.94 199 ARG B N 1
ATOM 3696 C CA . ARG B 1 199 ? -3.607 3.67 1.557 1 98.94 199 ARG B CA 1
ATOM 3697 C C . ARG B 1 199 ? -5.129 3.586 1.623 1 98.94 199 ARG B C 1
ATOM 3699 O O . ARG B 1 199 ? -5.684 2.955 2.525 1 98.94 199 ARG B O 1
ATOM 3706 N N . ALA B 1 200 ? -5.773 4.219 0.685 1 98.94 200 ALA B N 1
ATOM 3707 C CA . ALA B 1 200 ? -7.234 4.18 0.656 1 98.94 200 ALA B CA 1
ATOM 3708 C C . ALA B 1 200 ? -7.742 2.766 0.4 1 98.94 200 ALA B C 1
ATOM 3710 O O . ALA B 1 200 ? -8.625 2.277 1.109 1 98.94 200 ALA B O 1
ATOM 3711 N N . VAL B 1 201 ? -7.164 2.086 -0.551 1 98.81 201 VAL B N 1
ATOM 3712 C CA . VAL B 1 201 ? -7.625 0.771 -0.979 1 98.81 201 VAL B CA 1
ATOM 3713 C C . VAL B 1 201 ? -7.266 -0.272 0.078 1 98.81 201 VAL B C 1
ATOM 3715 O O . VAL B 1 201 ? -8.102 -1.106 0.444 1 98.81 201 VAL B O 1
ATOM 3718 N N . ASP B 1 202 ? -6.062 -0.215 0.64 1 98.69 202 ASP B N 1
ATOM 3719 C CA . ASP B 1 202 ? -5.59 -1.198 1.608 1 98.69 202 ASP B CA 1
ATOM 3720 C C . ASP B 1 202 ? -6.469 -1.207 2.857 1 98.69 202 ASP B C 1
ATOM 3722 O O . ASP B 1 202 ? -6.66 -2.254 3.48 1 98.69 202 ASP B O 1
ATOM 3726 N N . ASN B 1 203 ? -6.941 -0.012 3.162 1 98.38 203 ASN B N 1
ATOM 3727 C CA . ASN B 1 203 ? -7.672 0.105 4.418 1 98.38 203 ASN B CA 1
ATOM 3728 C C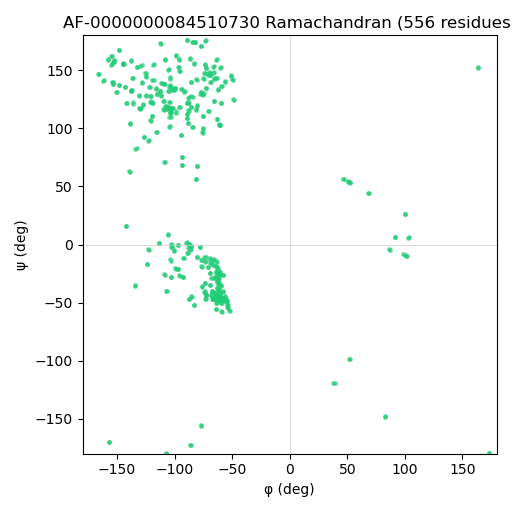 . ASN B 1 203 ? -9.148 0.425 4.184 1 98.38 203 ASN B C 1
ATOM 3730 O O . ASN B 1 203 ? -9.898 0.645 5.137 1 98.38 203 ASN B O 1
ATOM 3734 N N . GLN B 1 204 ? -9.539 0.513 2.939 1 98.56 204 GLN B N 1
ATOM 3735 C CA . GLN B 1 204 ? -10.898 0.766 2.486 1 98.56 204 GLN B CA 1
ATOM 3736 C C . GLN B 1 204 ? -11.531 1.922 3.26 1 98.56 204 GLN B C 1
ATOM 3738 O O . GLN B 1 204 ? -12.617 1.78 3.82 1 98.56 204 GLN B O 1
ATOM 3743 N N . GLN B 1 205 ? -10.883 3.043 3.227 1 98.81 205 GLN B N 1
ATOM 3744 C CA . GLN B 1 205 ? -11.312 4.301 3.836 1 98.81 205 GLN B CA 1
ATOM 3745 C C . GLN B 1 205 ? -10.828 5.496 3.023 1 98.81 205 GLN B C 1
ATOM 3747 O O . GLN B 1 205 ? -10.055 5.34 2.078 1 98.81 205 GLN B O 1
ATOM 3752 N N . PHE B 1 206 ? -11.344 6.695 3.307 1 98.94 206 PHE B N 1
ATOM 3753 C CA . PHE B 1 206 ? -10.93 7.887 2.572 1 98.94 206 PHE B CA 1
ATOM 3754 C C . PHE B 1 206 ? -9.516 8.305 2.967 1 98.94 206 PHE B C 1
ATOM 3756 O O . PHE B 1 206 ? -9.078 8.039 4.086 1 98.94 206 PHE B O 1
ATOM 3763 N N . VAL B 1 207 ? -8.859 8.93 2.047 1 98.94 207 VAL B N 1
ATOM 3764 C CA . VAL B 1 207 ? -7.555 9.531 2.299 1 98.94 207 VAL B CA 1
ATOM 3765 C C . VAL B 1 207 ? -7.535 10.961 1.774 1 98.94 207 VAL B C 1
ATOM 3767 O O . VAL B 1 207 ? -7.984 11.227 0.658 1 98.94 207 VAL B O 1
ATOM 3770 N N . PHE B 1 208 ? -7.137 11.898 2.625 1 99 208 PHE B N 1
ATOM 3771 C CA . PHE B 1 208 ? -6.945 13.297 2.258 1 99 208 PHE B CA 1
ATOM 3772 C C . PHE B 1 208 ? -5.465 13.656 2.213 1 99 208 PHE B C 1
ATOM 3774 O O . PHE B 1 208 ? -4.754 13.5 3.209 1 99 208 PHE B O 1
ATOM 3781 N N . LEU B 1 209 ? -5.012 14.055 1.059 1 99 209 LEU B N 1
ATOM 3782 C CA . LEU B 1 209 ? -3.648 14.539 0.909 1 99 209 LEU B CA 1
ATOM 3783 C C . LEU B 1 209 ? -3.629 16.062 0.745 1 99 209 LEU B C 1
ATOM 3785 O O . LEU B 1 209 ? -4.191 16.594 -0.215 1 99 209 LEU B O 1
ATOM 3789 N N . CYS B 1 210 ? -2.996 16.75 1.668 1 99 210 CYS B N 1
ATOM 3790 C CA . CYS B 1 210 ? -2.969 18.203 1.609 1 99 210 CYS B CA 1
ATOM 3791 C C . CYS B 1 210 ? -1.539 18.719 1.492 1 99 210 CYS B C 1
ATOM 3793 O O . CYS B 1 210 ? -0.758 18.625 2.439 1 99 210 CYS B O 1
ATOM 3795 N N . SER B 1 211 ? -1.22 19.25 0.376 1 98.94 211 SER B N 1
ATOM 3796 C CA . SER B 1 211 ? 0.114 19.766 0.073 1 98.94 211 SER B CA 1
ATOM 3797 C C . SER B 1 211 ? 0.141 21.297 0.094 1 98.94 211 SER B C 1
ATOM 3799 O O . SER B 1 211 ? -0.884 21.938 -0.13 1 98.94 211 SER B O 1
ATOM 3801 N N . PRO B 1 212 ? 1.306 21.891 0.441 1 98.88 212 PRO B N 1
ATOM 3802 C CA . PRO B 1 212 ? 1.449 23.297 0.077 1 98.88 212 PRO B CA 1
ATOM 3803 C C . PRO B 1 212 ? 1.42 23.516 -1.433 1 98.88 212 PRO B C 1
ATOM 3805 O O . PRO B 1 212 ? 1.596 22.578 -2.205 1 98.88 212 PRO B O 1
ATOM 3808 N N . ALA B 1 213 ? 1.114 24.766 -1.785 1 98.88 213 ALA B N 1
ATOM 3809 C CA . ALA B 1 213 ? 1.241 25.141 -3.191 1 98.88 213 ALA B CA 1
ATOM 3810 C C . ALA B 1 213 ? 2.701 25.109 -3.635 1 98.88 213 ALA B C 1
ATOM 3812 O O . ALA B 1 213 ? 3.607 25.281 -2.816 1 98.88 213 ALA B O 1
ATOM 3813 N N . ARG B 1 214 ? 2.914 24.891 -4.918 1 98.69 214 ARG B N 1
ATOM 3814 C CA . ARG B 1 214 ? 4.277 24.844 -5.434 1 98.69 214 ARG B CA 1
ATOM 3815 C C . ARG B 1 214 ? 4.867 26.25 -5.543 1 98.69 214 ARG B C 1
ATOM 3817 O O . ARG B 1 214 ? 4.191 27.172 -5.996 1 98.69 214 ARG B O 1
ATOM 3824 N N . ASP B 1 215 ? 6.008 26.406 -5 1 97.94 215 ASP B N 1
ATOM 3825 C CA . ASP B 1 215 ? 6.844 27.594 -5.188 1 97.94 215 ASP B CA 1
ATOM 3826 C C . ASP B 1 215 ? 8.188 27.234 -5.801 1 97.94 215 ASP B C 1
ATOM 3828 O O . ASP B 1 215 ? 9.086 26.734 -5.109 1 97.94 215 ASP B O 1
ATOM 3832 N N . THR B 1 216 ? 8.375 27.547 -7.062 1 96.69 216 THR B N 1
ATOM 3833 C CA . THR B 1 216 ? 9.57 27.141 -7.789 1 96.69 216 THR B CA 1
ATOM 3834 C C . THR B 1 216 ? 10.781 27.953 -7.344 1 96.69 216 THR B C 1
ATOM 3836 O O . THR B 1 216 ? 11.922 27.594 -7.656 1 96.69 216 THR B O 1
ATOM 3839 N N . SER B 1 217 ? 10.531 28.984 -6.578 1 95.75 217 SER B N 1
ATOM 3840 C CA . SER B 1 217 ? 11.633 29.812 -6.09 1 95.75 217 SER B CA 1
ATOM 3841 C C . SER B 1 217 ? 12.117 29.344 -4.723 1 95.75 217 SER B C 1
ATOM 3843 O O . SER B 1 217 ? 13.148 29.797 -4.23 1 95.75 217 SER B O 1
ATOM 3845 N N . ALA B 1 218 ? 11.367 28.469 -4.098 1 93.81 218 ALA B N 1
ATOM 3846 C CA . ALA B 1 218 ? 11.734 27.953 -2.777 1 93.81 218 ALA B CA 1
ATOM 3847 C C . ALA B 1 218 ? 12.898 26.969 -2.875 1 93.81 218 ALA B C 1
ATOM 3849 O O . ALA B 1 218 ? 13.125 26.375 -3.93 1 93.81 218 ALA B O 1
ATOM 3850 N N . GLU B 1 219 ? 13.641 26.828 -1.817 1 90.38 219 GLU B N 1
ATOM 3851 C CA . GLU B 1 219 ? 14.711 25.844 -1.758 1 90.38 219 GLU B CA 1
ATOM 3852 C C . GLU B 1 219 ? 14.164 24.422 -1.855 1 90.38 219 GLU B C 1
ATOM 3854 O O . GLU B 1 219 ? 14.773 23.547 -2.479 1 90.38 219 GLU B O 1
ATOM 3859 N N . TYR B 1 220 ? 13.133 24.25 -1.168 1 93.19 220 TYR B N 1
ATOM 3860 C CA . TYR B 1 220 ? 12.367 23.016 -1.276 1 93.19 220 TYR B CA 1
ATOM 3861 C C . TYR B 1 220 ? 11.102 23.234 -2.102 1 93.19 220 TYR B C 1
ATOM 3863 O O . TYR B 1 220 ? 10.211 23.984 -1.701 1 93.19 220 TYR B O 1
ATOM 3871 N N . VAL B 1 221 ? 11.016 22.547 -3.236 1 96.25 221 VAL B N 1
ATOM 3872 C CA . VAL B 1 221 ? 9.898 22.75 -4.148 1 96.25 221 VAL B CA 1
ATOM 3873 C C . VAL B 1 221 ? 8.883 21.625 -3.998 1 96.25 221 VAL B C 1
ATOM 3875 O O . VAL B 1 221 ? 9.188 20.469 -4.297 1 96.25 221 VAL B O 1
ATOM 3878 N N . ALA B 1 222 ? 7.703 21.922 -3.598 1 97.38 222 ALA B N 1
ATOM 3879 C CA . ALA B 1 222 ? 6.645 20.938 -3.355 1 97.38 222 ALA B CA 1
ATOM 3880 C C . ALA B 1 222 ? 5.934 20.562 -4.652 1 97.38 222 ALA B C 1
ATOM 3882 O O . ALA B 1 222 ? 5.867 21.375 -5.582 1 97.38 222 ALA B O 1
ATOM 3883 N N . TRP B 1 223 ? 5.367 19.469 -4.691 1 98.31 223 TRP B N 1
ATOM 3884 C CA . TRP B 1 223 ? 4.641 18.906 -5.824 1 98.31 223 TRP B CA 1
ATOM 3885 C C . TRP B 1 223 ? 3.287 19.594 -6 1 98.31 223 TRP B C 1
ATOM 3887 O O . TRP B 1 223 ? 2.912 19.953 -7.113 1 98.31 223 TRP B O 1
ATOM 3897 N N . GLY B 1 224 ? 2.596 19.875 -4.848 1 98.75 224 GLY B N 1
ATOM 3898 C CA . GLY B 1 224 ? 1.21 20.312 -4.879 1 98.75 224 GLY B CA 1
ATOM 3899 C C . GLY B 1 224 ? 0.221 19.172 -4.996 1 98.75 224 GLY B C 1
ATOM 3900 O O . GLY B 1 224 ? 0.321 18.188 -4.266 1 98.75 224 GLY B O 1
ATOM 3901 N N . HIS B 1 225 ? -0.862 19.406 -5.645 1 98.88 225 HIS B N 1
ATOM 3902 C CA . HIS B 1 225 ? -1.825 18.375 -6.031 1 98.88 225 HIS B CA 1
ATOM 3903 C C . HIS B 1 225 ? -2.527 17.797 -4.812 1 98.88 225 HIS B C 1
ATOM 3905 O O . HIS B 1 225 ? -2.658 16.562 -4.695 1 98.88 225 HIS B O 1
ATOM 3911 N N . SER B 1 226 ? -2.955 18.594 -3.9 1 98.94 226 SER B N 1
ATOM 3912 C CA . SER B 1 226 ? -3.836 18.094 -2.854 1 98.94 226 SER B CA 1
ATOM 3913 C C . SER B 1 226 ? -4.992 17.297 -3.445 1 98.94 226 SER B C 1
ATOM 3915 O O . SER B 1 226 ? -5.523 17.641 -4.5 1 98.94 226 SER B O 1
ATOM 3917 N N . MET B 1 227 ? -5.359 16.219 -2.758 1 98.94 227 MET B N 1
ATOM 3918 C CA . MET B 1 227 ? -6.391 15.375 -3.363 1 98.94 227 MET B CA 1
ATOM 3919 C C . MET B 1 227 ? -7.172 14.617 -2.295 1 98.94 227 MET B C 1
ATOM 3921 O O . MET B 1 227 ? -6.703 14.469 -1.166 1 98.94 227 MET B O 1
ATOM 3925 N N . VAL B 1 228 ? -8.383 14.219 -2.637 1 98.94 228 VAL B N 1
ATOM 3926 C CA . VAL B 1 228 ? -9.25 13.359 -1.845 1 98.94 228 VAL B CA 1
ATOM 3927 C C . VAL B 1 228 ? -9.484 12.039 -2.58 1 98.94 228 VAL B C 1
ATOM 3929 O O . VAL B 1 228 ? -9.82 12.039 -3.77 1 98.94 228 VAL B O 1
ATOM 3932 N N . ILE B 1 229 ? -9.281 10.953 -1.916 1 98.94 229 ILE B N 1
ATOM 3933 C CA . ILE B 1 229 ? -9.367 9.617 -2.51 1 98.94 229 ILE B CA 1
ATOM 3934 C C . ILE B 1 229 ? -10.414 8.789 -1.767 1 98.94 229 ILE B C 1
ATOM 3936 O O . ILE B 1 229 ? -10.453 8.789 -0.534 1 98.94 229 ILE B O 1
ATOM 3940 N N . ASP B 1 230 ? -11.25 8.094 -2.488 1 98.88 230 ASP B N 1
ATOM 3941 C CA . ASP B 1 230 ? -12.305 7.309 -1.852 1 98.88 230 ASP B CA 1
ATOM 3942 C C . ASP B 1 230 ? -11.82 5.895 -1.53 1 98.88 230 ASP B C 1
ATOM 3944 O O . ASP B 1 230 ? -10.672 5.543 -1.835 1 98.88 230 ASP B O 1
ATOM 3948 N N . PRO B 1 231 ? -12.633 5.078 -0.872 1 98.75 231 PRO B N 1
ATOM 3949 C CA . PRO B 1 231 ? -12.195 3.766 -0.387 1 98.75 231 PRO B CA 1
ATOM 3950 C C . PRO B 1 231 ? -11.867 2.797 -1.521 1 98.75 231 PRO B C 1
ATOM 3952 O O . PRO B 1 231 ? -11.25 1.758 -1.288 1 98.75 231 PRO B O 1
ATOM 3955 N N . MET B 1 232 ? -12.227 3.088 -2.74 1 98.31 232 MET B N 1
ATOM 3956 C CA . MET B 1 232 ? -11.938 2.234 -3.889 1 98.31 232 MET B CA 1
ATOM 3957 C C . MET B 1 232 ? -10.688 2.719 -4.621 1 98.31 232 MET B C 1
ATOM 3959 O O . MET B 1 232 ? -10.281 2.127 -5.621 1 98.31 232 MET B O 1
ATOM 3963 N N . GLY B 1 233 ? -10.141 3.801 -4.086 1 98.69 233 GLY B N 1
ATOM 3964 C CA . GLY B 1 233 ? -8.914 4.312 -4.668 1 98.69 233 GLY B CA 1
ATOM 3965 C C . GLY B 1 233 ? -9.148 5.352 -5.754 1 98.69 233 GLY B C 1
ATOM 3966 O O . GLY B 1 233 ? -8.211 5.781 -6.426 1 98.69 233 GLY B O 1
ATOM 3967 N N . ASN B 1 234 ? -10.391 5.762 -5.957 1 98.62 234 ASN B N 1
ATOM 3968 C CA . ASN B 1 234 ? -10.664 6.816 -6.93 1 98.62 234 ASN B CA 1
ATOM 3969 C C . ASN B 1 234 ? -10.312 8.195 -6.379 1 98.62 234 ASN B C 1
ATOM 3971 O O . ASN B 1 234 ? -10.672 8.523 -5.25 1 98.62 234 ASN B O 1
ATOM 3975 N N . VAL B 1 235 ? -9.578 8.953 -7.188 1 98.81 235 VAL B N 1
ATOM 3976 C CA . VAL B 1 235 ? -9.383 10.367 -6.863 1 98.81 235 VAL B CA 1
ATOM 3977 C C . VAL B 1 235 ? -10.664 11.141 -7.176 1 98.81 235 VAL B C 1
ATOM 3979 O O . VAL B 1 235 ? -11.008 11.344 -8.344 1 98.81 235 VAL B O 1
ATOM 3982 N N . ILE B 1 236 ? -11.336 11.609 -6.148 1 98.56 236 ILE B N 1
ATOM 3983 C CA . ILE B 1 236 ? -12.641 12.219 -6.379 1 98.56 236 ILE B CA 1
ATOM 3984 C C . ILE B 1 236 ? -12.516 13.742 -6.363 1 98.56 236 ILE B C 1
ATOM 3986 O O . ILE B 1 236 ? 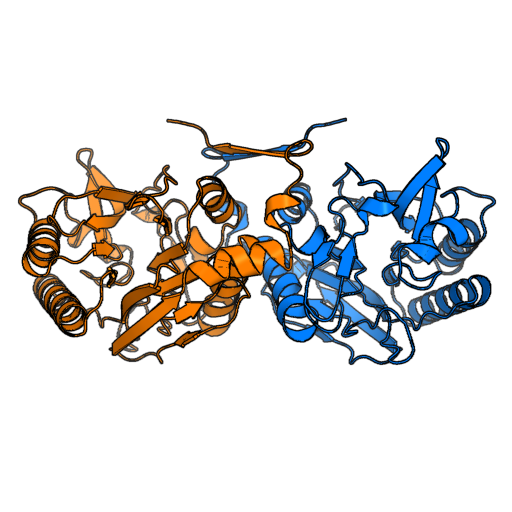-13.484 14.453 -6.625 1 98.56 236 ILE B O 1
ATOM 3990 N N . GLY B 1 237 ? -11.328 14.328 -6.062 1 98.81 237 GLY B N 1
ATOM 3991 C CA . GLY B 1 237 ? -10.945 15.734 -6.141 1 98.81 237 GLY B CA 1
ATOM 3992 C C . GLY B 1 237 ? -9.438 15.938 -6.145 1 98.81 237 GLY B C 1
ATOM 3993 O O . GLY B 1 237 ? -8.711 15.242 -5.438 1 98.81 237 GLY B O 1
ATOM 3994 N N . GLU B 1 238 ? -9.008 16.844 -6.91 1 98.88 238 GLU B N 1
ATOM 3995 C CA . GLU B 1 238 ? -7.586 17.156 -6.996 1 98.88 238 GLU B CA 1
ATOM 3996 C C . GLU B 1 238 ? -7.355 18.594 -7.426 1 98.88 238 GLU B C 1
ATOM 3998 O O . GLU B 1 238 ? -8.062 19.109 -8.297 1 98.88 238 GLU B O 1
ATOM 4003 N N . LEU B 1 239 ? -6.414 19.219 -6.832 1 98.94 239 LEU B N 1
ATOM 4004 C CA . LEU B 1 239 ? -5.922 20.516 -7.305 1 98.94 239 LEU B CA 1
ATOM 4005 C C . LEU B 1 239 ? -4.691 20.328 -8.188 1 98.94 239 LEU B C 1
ATOM 4007 O O . LEU B 1 239 ? -4.055 19.281 -8.164 1 98.94 239 LEU B O 1
ATOM 4011 N N . ASP B 1 240 ? -4.426 21.375 -9 1 98.62 240 ASP B N 1
ATOM 4012 C CA . ASP B 1 240 ? -3.092 21.453 -9.594 1 98.62 240 ASP B CA 1
ATOM 4013 C C . ASP B 1 240 ? -2.07 21.953 -8.578 1 98.62 240 ASP B C 1
ATOM 4015 O O . ASP B 1 240 ? -2.225 21.734 -7.371 1 98.62 240 ASP B O 1
ATOM 4019 N N . GLU B 1 241 ? -0.982 22.547 -8.961 1 98.81 241 GLU B N 1
ATOM 4020 C CA . GLU B 1 241 ? 0.124 22.875 -8.07 1 98.81 241 GLU B CA 1
ATOM 4021 C C . GLU B 1 241 ? -0.067 24.25 -7.441 1 98.81 241 GLU B C 1
ATOM 4023 O O . GLU B 1 241 ? 0.636 24.609 -6.496 1 98.81 241 GLU B O 1
ATOM 4028 N N . LYS B 1 242 ? -1.054 25 -7.863 1 98.81 242 LYS B N 1
ATOM 4029 C CA . LYS B 1 242 ? -1.222 26.375 -7.43 1 98.81 242 LYS B CA 1
ATOM 4030 C C . LYS B 1 242 ? -2.016 26.453 -6.125 1 98.81 242 LYS B C 1
ATOM 4032 O O . LYS B 1 242 ? -2.707 25.5 -5.762 1 98.81 242 LYS B O 1
ATOM 4037 N N . GLU B 1 243 ? -1.865 27.578 -5.453 1 98.88 243 GLU B N 1
ATOM 4038 C CA . GLU B 1 243 ? -2.664 27.812 -4.254 1 98.88 243 GLU B CA 1
ATOM 4039 C C . GLU B 1 243 ? -4.156 27.703 -4.551 1 98.88 243 GLU B C 1
ATOM 4041 O O . GLU B 1 243 ? -4.625 28.156 -5.594 1 98.88 243 GLU B O 1
ATOM 4046 N N . GLY B 1 244 ? -4.867 27.109 -3.637 1 98.81 244 GLY B N 1
ATOM 4047 C CA . GLY B 1 244 ? -6.297 26.953 -3.848 1 98.81 244 GLY B CA 1
ATOM 4048 C C . GLY B 1 244 ? -6.973 26.109 -2.787 1 98.81 244 GLY B C 1
ATOM 4049 O O . GLY B 1 244 ? -6.352 25.75 -1.782 1 98.81 244 GLY B O 1
ATOM 4050 N N . PHE B 1 245 ? -8.258 25.953 -2.979 1 98.88 245 PHE B N 1
ATOM 4051 C CA . PHE B 1 245 ? -9.102 25.141 -2.109 1 98.88 245 PHE B CA 1
ATOM 4052 C C . PHE B 1 245 ? -9.609 23.906 -2.846 1 98.88 245 PHE B C 1
ATOM 4054 O O . PHE B 1 245 ? -10.023 24 -4.004 1 98.88 245 PHE B O 1
ATOM 4061 N N . LEU B 1 246 ? -9.5 22.797 -2.244 1 98.94 246 LEU B N 1
ATOM 4062 C CA . LEU B 1 246 ? -10.25 21.641 -2.707 1 98.94 246 LEU B CA 1
ATOM 4063 C C . LEU B 1 246 ? -11.438 21.359 -1.791 1 98.94 246 LEU B C 1
ATOM 4065 O O . LEU B 1 246 ? -11.266 20.812 -0.693 1 98.94 246 LEU B O 1
ATOM 4069 N N . ASP B 1 247 ? -12.617 21.734 -2.211 1 98.81 247 ASP B N 1
ATOM 4070 C CA . ASP B 1 247 ? -13.859 21.422 -1.507 1 98.81 247 ASP B CA 1
ATOM 4071 C C . ASP B 1 247 ? -14.422 20.078 -1.947 1 98.81 247 ASP B C 1
ATOM 4073 O O . ASP B 1 247 ? -14.578 19.828 -3.143 1 98.81 247 ASP B O 1
ATOM 4077 N N . CYS B 1 248 ? -14.664 19.234 -0.989 1 98.5 248 CYS B N 1
ATOM 4078 C CA . CYS B 1 248 ? -15.18 17.922 -1.322 1 98.5 248 CYS B CA 1
ATOM 4079 C C . CYS B 1 248 ? -16.281 17.5 -0.357 1 98.5 248 CYS B C 1
ATOM 4081 O O . CYS B 1 248 ? -16.156 17.688 0.854 1 98.5 248 CYS B O 1
ATOM 4083 N N . LYS B 1 249 ? -17.375 17.016 -0.905 1 97.75 249 LYS B N 1
ATOM 4084 C CA . LYS B 1 249 ? -18.391 16.328 -0.125 1 97.75 249 LYS B CA 1
ATOM 4085 C C . LYS B 1 249 ? -18.094 14.828 -0.049 1 97.75 249 LYS B C 1
ATOM 4087 O O . LYS B 1 249 ? -18.188 14.125 -1.057 1 97.75 249 LYS B O 1
ATOM 4092 N N . VAL B 1 250 ? -17.781 14.398 1.121 1 97.56 250 VAL B N 1
ATOM 4093 C CA . VAL B 1 250 ? -17.359 13.016 1.313 1 97.56 250 VAL B CA 1
ATOM 4094 C C . VAL B 1 250 ? -18.484 12.203 1.928 1 97.56 250 VAL B C 1
ATOM 4096 O O . VAL B 1 250 ? -18.859 12.414 3.084 1 97.56 250 VAL B O 1
ATOM 4099 N N . ASP B 1 251 ? -19.031 11.234 1.19 1 97.69 251 ASP B N 1
ATOM 4100 C CA . ASP B 1 251 ? -20.062 10.328 1.692 1 97.69 251 ASP B CA 1
ATOM 4101 C C . ASP B 1 251 ? -19.438 9.148 2.436 1 97.69 251 ASP B C 1
ATOM 4103 O O . ASP B 1 251 ? -19.016 8.172 1.817 1 97.69 251 ASP B O 1
ATOM 4107 N N . LEU B 1 252 ? -19.469 9.234 3.742 1 97.5 252 LEU B N 1
ATOM 4108 C CA . LEU B 1 252 ? -18.797 8.227 4.551 1 97.5 252 LEU B CA 1
ATOM 4109 C C . LEU B 1 252 ? -19.5 6.879 4.445 1 97.5 252 LEU B C 1
ATOM 4111 O O . LEU B 1 252 ? -18.922 5.848 4.809 1 97.5 252 LEU B O 1
ATOM 4115 N N . GLY B 1 253 ? -20.688 6.828 3.953 1 96.19 253 GLY B N 1
ATOM 4116 C CA . GLY B 1 253 ? -21.406 5.582 3.738 1 96.19 253 GLY B CA 1
ATOM 4117 C C . GLY B 1 253 ? -20.75 4.68 2.713 1 96.19 253 GLY B C 1
ATOM 4118 O O . GLY B 1 253 ? -20.969 3.467 2.709 1 96.19 253 GLY B O 1
ATOM 4119 N N . VAL B 1 254 ? -19.953 5.273 1.846 1 97.31 254 VAL B N 1
ATOM 4120 C CA . VAL B 1 254 ? -19.266 4.539 0.789 1 97.31 254 VAL B CA 1
ATOM 4121 C C . VAL B 1 254 ? -18.312 3.518 1.405 1 97.31 254 VAL B C 1
ATOM 4123 O O . VAL B 1 254 ? -18.031 2.482 0.801 1 97.31 254 VAL B O 1
ATOM 4126 N N . ILE B 1 255 ? -17.875 3.805 2.627 1 98.06 255 ILE B N 1
ATOM 4127 C CA . ILE B 1 255 ? -16.922 2.926 3.293 1 98.06 255 ILE B CA 1
ATOM 4128 C C . ILE B 1 255 ? -17.562 1.562 3.543 1 98.06 255 ILE B C 1
ATOM 4130 O O . ILE B 1 255 ? -17.031 0.532 3.129 1 98.06 255 ILE B O 1
ATOM 4134 N N . ALA B 1 256 ? -18.719 1.58 4.234 1 96.69 256 ALA B N 1
ATOM 4135 C CA . ALA B 1 256 ? -19.406 0.328 4.527 1 96.69 256 ALA B CA 1
ATOM 4136 C C . ALA B 1 256 ? -19.734 -0.43 3.244 1 96.69 256 ALA B C 1
ATOM 4138 O O . ALA B 1 256 ? -19.625 -1.656 3.191 1 96.69 256 ALA B O 1
ATOM 4139 N N . ASP B 1 257 ? -20.156 0.298 2.246 1 96.5 257 ASP B N 1
ATOM 4140 C CA . ASP B 1 257 ? -20.484 -0.307 0.959 1 96.5 257 ASP B CA 1
ATOM 4141 C C . ASP B 1 257 ? -19.266 -0.999 0.348 1 96.5 257 ASP B C 1
ATOM 4143 O O . ASP B 1 257 ? -19.359 -2.137 -0.117 1 96.5 257 ASP B O 1
ATOM 4147 N N . THR B 1 258 ? -18.141 -0.315 0.333 1 97.75 258 THR B N 1
ATOM 4148 C CA . THR B 1 258 ? -16.906 -0.856 -0.216 1 97.75 258 THR B CA 1
ATOM 4149 C C . THR B 1 258 ? -16.484 -2.109 0.544 1 97.75 258 THR B C 1
ATOM 4151 O O . THR B 1 258 ? -16.141 -3.123 -0.065 1 97.75 258 THR B O 1
ATOM 4154 N N . ARG B 1 259 ? -16.547 -2.068 1.858 1 97.69 259 ARG B N 1
ATOM 4155 C CA . ARG B 1 259 ? -16.125 -3.17 2.713 1 97.69 259 ARG B CA 1
ATOM 4156 C C . ARG B 1 259 ? -17.031 -4.383 2.543 1 97.69 259 ARG B C 1
ATOM 4158 O O . ARG B 1 259 ? -16.594 -5.523 2.699 1 97.69 259 ARG B O 1
ATOM 4165 N N . ASN B 1 260 ? -18.25 -4.129 2.207 1 96.31 260 ASN B N 1
ATOM 4166 C CA . ASN B 1 260 ? -19.172 -5.227 1.945 1 96.31 260 ASN B CA 1
ATOM 4167 C C . ASN B 1 260 ? -18.922 -5.859 0.58 1 96.31 260 ASN B C 1
ATOM 4169 O O . ASN B 1 260 ? -19.047 -7.074 0.423 1 96.31 260 ASN B O 1
ATOM 4173 N N . ARG B 1 261 ? -18.578 -5.043 -0.35 1 96.44 261 ARG B N 1
ATOM 4174 C CA . ARG B 1 261 ? -18.359 -5.523 -1.713 1 96.44 261 ARG B CA 1
ATOM 4175 C C . ARG B 1 261 ? -17.062 -6.32 -1.819 1 96.44 261 ARG B C 1
ATOM 4177 O O . ARG B 1 261 ? -17.016 -7.355 -2.482 1 96.44 261 ARG B O 1
ATOM 4184 N N . ILE B 1 262 ? -16.047 -5.84 -1.301 1 97.44 262 ILE B N 1
ATOM 4185 C CA . ILE B 1 262 ? -14.734 -6.484 -1.261 1 97.44 262 ILE B CA 1
ATOM 4186 C C . ILE B 1 262 ? -14.227 -6.527 0.178 1 97.44 262 ILE B C 1
ATOM 4188 O O . ILE B 1 262 ? -13.531 -5.609 0.628 1 97.44 262 ILE B O 1
ATOM 4192 N N . PRO B 1 263 ? -14.469 -7.57 0.909 1 96.88 263 PRO B N 1
ATOM 4193 C CA . PRO B 1 263 ? -14.234 -7.574 2.355 1 96.88 263 PRO B CA 1
ATOM 4194 C C . PRO B 1 263 ? -12.766 -7.809 2.713 1 96.88 263 PRO B C 1
ATOM 4196 O O . PRO B 1 263 ? -12.438 -8.812 3.352 1 96.88 263 PRO B O 1
ATOM 4199 N N . ILE B 1 264 ? -11.922 -6.867 2.4 1 97.56 264 ILE B N 1
ATOM 4200 C CA . ILE B 1 264 ? -10.492 -6.926 2.693 1 97.56 264 ILE B CA 1
ATOM 4201 C C . ILE B 1 264 ? -10.273 -6.867 4.203 1 97.56 264 ILE B C 1
ATOM 4203 O O . ILE B 1 264 ? -9.555 -7.695 4.766 1 97.56 264 ILE B O 1
ATOM 4207 N N . MET B 1 265 ? -10.938 -5.941 4.895 1 95.88 265 MET B N 1
ATOM 4208 C CA . MET B 1 265 ? -10.734 -5.734 6.328 1 95.88 265 MET B CA 1
ATOM 4209 C C . MET B 1 265 ? -11.227 -6.938 7.125 1 95.88 265 MET B C 1
ATOM 4211 O O . MET B 1 265 ? -10.586 -7.352 8.094 1 95.88 265 MET B O 1
ATOM 4215 N N . LYS B 1 266 ? -12.359 -7.488 6.691 1 94.25 266 LYS B N 1
ATOM 4216 C CA . LYS B 1 266 ? -12.906 -8.664 7.363 1 94.25 266 LYS B CA 1
ATOM 4217 C C . LYS B 1 266 ? -12.023 -9.891 7.133 1 94.25 266 LYS B C 1
ATOM 4219 O O . LYS B 1 266 ? -12.039 -10.828 7.934 1 94.25 266 LYS B O 1
ATOM 4224 N N . GLY B 1 267 ? -11.258 -9.891 6.031 1 95.81 267 GLY B N 1
ATOM 4225 C CA . GLY B 1 267 ? -10.445 -11.031 5.652 1 95.81 267 GLY B CA 1
ATOM 4226 C C . GLY B 1 267 ? -9.078 -11.039 6.316 1 95.81 267 GLY B C 1
ATOM 4227 O O . GLY B 1 267 ? -8.281 -11.953 6.094 1 95.81 267 GLY B O 1
ATOM 4228 N N . VAL B 1 268 ? -8.773 -10.039 7.117 1 96.38 268 VAL B N 1
ATOM 4229 C CA . VAL B 1 268 ? -7.5 -9.992 7.828 1 96.38 268 VAL B CA 1
ATOM 4230 C C . VAL B 1 268 ? -7.359 -11.227 8.719 1 96.38 268 VAL B C 1
ATOM 4232 O O . VAL B 1 268 ? -8.312 -11.617 9.406 1 96.38 268 VAL B O 1
ATOM 4235 N N . ARG B 1 269 ? -6.211 -11.82 8.719 1 96.88 269 ARG B N 1
ATOM 4236 C CA . ARG B 1 269 ? -5.957 -13.062 9.445 1 96.88 269 ARG B CA 1
ATOM 4237 C C . ARG B 1 269 ? -5.391 -12.773 10.828 1 96.88 269 ARG B C 1
ATOM 4239 O O . ARG B 1 269 ? -4.227 -13.07 11.109 1 96.88 269 ARG B O 1
ATOM 4246 N N . ASN B 1 270 ? -6.254 -12.344 11.703 1 94.69 270 ASN B N 1
ATOM 4247 C CA . ASN B 1 270 ? -5.867 -12.031 13.07 1 94.69 270 ASN B CA 1
ATOM 4248 C C . ASN B 1 270 ? -5.398 -13.281 13.82 1 94.69 270 ASN B C 1
ATOM 4250 O O . ASN B 1 270 ? -4.715 -13.18 14.844 1 94.69 270 ASN B O 1
ATOM 4254 N N . ASP B 1 271 ? -5.773 -14.414 13.281 1 95.25 271 ASP B N 1
ATOM 4255 C CA . ASP B 1 271 ? -5.324 -15.672 13.867 1 95.25 271 ASP B CA 1
ATOM 4256 C C . ASP B 1 271 ? -3.869 -15.953 13.516 1 95.25 271 ASP B C 1
ATOM 4258 O O . ASP B 1 271 ? -3.215 -16.766 14.164 1 95.25 271 ASP B O 1
ATOM 4262 N N . LEU B 1 272 ? -3.387 -15.289 12.477 1 96.06 272 LEU B N 1
ATOM 4263 C CA . LEU B 1 272 ? -2.068 -15.625 11.945 1 96.06 272 LEU B CA 1
ATOM 4264 C C . LEU B 1 272 ? -1.052 -14.547 12.297 1 96.06 272 LEU B C 1
ATOM 4266 O O . LEU B 1 272 ? 0.108 -14.852 12.586 1 96.06 272 LEU B O 1
ATOM 4270 N N . TYR B 1 273 ? -1.48 -13.266 12.219 1 95.5 273 TYR B N 1
ATOM 4271 C CA . TYR B 1 273 ? -0.539 -12.188 12.508 1 95.5 273 TYR B CA 1
ATOM 4272 C C . TYR B 1 273 ? -1.233 -11.031 13.211 1 95.5 273 TYR B C 1
ATOM 4274 O O . TYR B 1 273 ? -2.451 -10.867 13.102 1 95.5 273 TYR B O 1
ATOM 4282 N N . HIS B 1 274 ? -0.446 -10.258 13.953 1 94.19 274 HIS B N 1
ATOM 4283 C CA . HIS B 1 274 ? -0.901 -9.055 14.648 1 94.19 274 HIS B CA 1
ATOM 4284 C C . HIS B 1 274 ? 0.208 -8.016 14.734 1 94.19 274 HIS B C 1
ATOM 4286 O O . HIS B 1 274 ? 1.379 -8.359 14.914 1 94.19 274 HIS B O 1
ATOM 4292 N N . LEU B 1 275 ? -0.196 -6.766 14.484 1 94.12 275 LEU B N 1
ATOM 4293 C CA . LEU B 1 275 ? 0.731 -5.652 14.656 1 94.12 275 LEU B CA 1
ATOM 4294 C C . LEU B 1 275 ? 0.74 -5.172 16.094 1 94.12 275 LEU B C 1
ATOM 4296 O O . LEU B 1 275 ? -0.28 -4.695 16.609 1 94.12 275 LEU B O 1
ATOM 4300 N N . ASP B 1 276 ? 1.856 -5.254 16.719 1 92.62 276 ASP B N 1
ATOM 4301 C CA . ASP B 1 276 ? 2.004 -4.785 18.094 1 92.62 276 ASP B CA 1
ATOM 4302 C C . ASP B 1 276 ? 2.637 -3.396 18.141 1 92.62 276 ASP B C 1
ATOM 4304 O O . ASP B 1 276 ? 3.785 -3.219 17.719 1 92.62 276 ASP B O 1
ATOM 4308 N N . TRP B 1 277 ? 1.905 -2.406 18.562 1 90.19 277 TRP B N 1
ATOM 4309 C CA . TRP B 1 277 ? 2.422 -1.06 18.766 1 90.19 277 TRP B CA 1
ATOM 4310 C C . TRP B 1 277 ? 2.82 -0.857 20.234 1 90.19 277 TRP B C 1
ATOM 4312 O O . TRP B 1 277 ? 2.047 -1.169 21.141 1 90.19 277 TRP B O 1
ATOM 4322 N N . ARG B 1 278 ? 4.133 -0.587 20.469 1 79.88 278 ARG B N 1
ATOM 4323 C CA . ARG B 1 278 ? 4.629 -0.407 21.828 1 79.88 278 ARG B CA 1
ATOM 4324 C C . ARG B 1 278 ? 3.953 0.782 22.516 1 79.88 278 ARG B C 1
ATOM 4326 O O . ARG B 1 278 ? 3.828 1.853 21.906 1 79.88 278 ARG B O 1
ATOM 4333 N N . LYS B 1 279 ? 2.984 0.385 23.406 1 62.59 279 LYS B N 1
ATOM 4334 C CA . LYS B 1 279 ? 2.346 1.411 24.234 1 62.59 279 LYS B CA 1
ATOM 4335 C C . LYS B 1 279 ? 3.365 2.127 25.109 1 62.59 279 LYS B C 1
ATOM 4337 O O . LYS B 1 279 ? 4.254 1.492 25.672 1 62.59 279 LYS B O 1
ATOM 4342 N N . GLN B 1 280 ? 3.824 3.465 24.734 1 47.66 280 GLN B N 1
ATOM 4343 C CA . GLN B 1 280 ? 4.5 4.125 25.844 1 47.66 280 GLN B CA 1
ATOM 4344 C C . GLN B 1 280 ? 3.588 4.219 27.062 1 47.66 280 GLN B C 1
ATOM 4346 O O . GLN B 1 280 ? 2.365 4.277 26.938 1 47.66 280 GLN B O 1
#

Nearest PDB structures (foldseek):
  2w1v-assembly1_B  TM=9.739E-01  e=1.340E-38  Mus musculus
  1f89-assembly1_B  TM=9.370E-01  e=5.025E-33  Saccharomyces cerevisiae
  1ems-assembly1_A  TM=9.011E-01  e=6.179E-26  Caenorhabditis elegans
  4hgd-assembly1_A  TM=8.599E-01  e=7.378E-26  Saccharomyces cerevisiae S288C
  4hg5-assembly1_C  TM=8.582E-01  e=1.052E-25  Saccharomyces cerevisiae S288C

InterPro domains:
  IPR003010 Carbon-nitrogen hydrolase [PF00795] (7-259)
  IPR003010 Carbon-nitrogen hydrolase [PS50263] (5-252)
  IPR036526 Carbon-nitrogen hydrolase superfamily [G3DSA:3.60.110.10] (4-279)
  IPR036526 Carbon-nitrogen hydrolase superfamily [SSF56317] (1-267)
  IPR045254 Nit1/2, carbon-nitrogen hydrolase domain [cd07572] (7-266)

Sequence (560 aa):
MTSVLNVTLCQMAVAREKAANITKAIRMITEAAKRGSKLAVLPECFNCPYGTKYFDEYSESLAPGNPTYDAVSNCAKSNNIWVIAGSIPEKAADGKLFNSSMTFGPDGALKHVHRKVHLFRINTKTVRFDESEVLSAGDDATAVTMDEHTKFGVGICFDIRYPLLAWNLATQGTSFIVYPGAFNMVTGPTHWELNGRARAVDNQQFVFLCSPARDTSAEYVAWGHSMVIDPMGNVIGELDEKEGFLDCKVDLGVIADTRNRIPIMKGVRNDLYHLDWRKQMTSVLNVTLCQMAVAREKAANITKAIRMITEAAKRGSKLAVLPECFNCPYGTKYFDEYSESLAPGNPTYDAVSNCAKSNNIWVIAGSIPEKAADGKLFNSSMTFGPDGALKHVHRKVHLFRINTKTVRFDESEVLSAGDDATAVTMDEHTKFGVGICFDIRYPLLAWNLATQGTSFIVYPGAFNMVTGPTHWELNGRARAVDNQQFVFLCSPARDTSAEYVAWGHSMVIDPMGNVIGELDEKEGFLDCKVDLGVIADTRNRIPIMKGVRNDLYHLDWRKQ

Radius of gyration: 24.77 Å; Cα contacts (8 Å, |Δi|>4): 1474; chains: 2; bounding box: 56×75×52 Å

Foldseek 3Di:
DFDKAKEKFFQAAADAALVVLLVVVLVSLLVSLVVPHQEYEYAFASRHADAQVCLLVFAEACDPPTDNLVSVLVSLQVSQHKYFHHWHWYQDPVGATFTKTWIAGSNSDTQDIDTAADWDADDDPVDGGGNVVGHDHDQDQEWTDRDPQAIETEHEACRLVDLVSLQVHLVNPHQEYEYRHFAAPVCLVPPVLVSQLCSLQLSLHKYWYHYHAADPPGPTGGQAWTFIAGSNSDTPWTDGRHGDMIIDTGRSVVSVVSCVVPVNVVPDPPVVDDDDRPDD/DFDKAKEKFFQAAADAAQVVLLVVVLVVLLVSLVVPHQEYEYAFASRHADALVCLLVFAEACDPPTDNLVSVLVSLQVSLHKYFHHWHWYQDPVRATFTKIWIAGSNSDTQDIDTAADWDADDDPVDGGTNVVGHDHDQDLEWTDRDPQAIETEHEAVRLVDLVSLQVHLVNPHQEYEYRHFAAPVCLVPPVLVSQLCSLQLSLHKYWYHYHAADPPGPTGGQAWTFIAGSNSDTPWTDGRHGDMIIDTDRSVVSVVSCVVPVNVVPDPPVVDDDDRPDD

Secondary structure (DSSP, 8-state):
---EEEEEEEE----S-HHHHHHHHHHHHHHHHHTT-SEEE--TTTTS-SSHHHHHHH-B-SSTTSHHHHHHHHHHHHHT-EEE---EEEE-TTS-EEEEEEEE-TTS-EEEEEEPSS--EEE-SS-EEEGGGTPPP------EEEETTEEEEE--GGGGG-HHHHHHHHHTT-SEEEEE---BTTTIIIIIHHHHHHHHHHHTSEEEEE-PPP-TTSSSPB----EEE-TTS-EEEE--SSSEEEEEEEETHHHHHHHHHS-TTTT--TTTEEEEE---/---EEEEEEEE----S-HHHHHHHHHHHHHHHHHTT-SEEE--TTTTS-SSHHHHHHH-B-SSTTSHHHHHHHHHHHHHT-EEE---EEEE-TTS-EEEEEEEE-TTS-EEEEEE-SS--EEE-SS-EEEGGGTEEP----PPEEEETTEEEEE--GGGGG-HHHHHHHHHTT-SEEEEE---BTTTIIIIIHHHHHHHHHHHTSEEEEE-PPP-TTSSSPB----EEE-TTS-EEEE--SSSEEEEEEEETHHHHHHHHHS-TTTT--TTTEEEEE---

pLDDT: mean 96.86, std 5.95, range [43.16, 99.0]

Solvent-accessible surface area (backbone atoms only — not comparable to full-atom values): 28013 Å² total; per-residue (Å²): 128,75,54,67,46,35,33,25,34,37,19,41,66,58,44,81,50,40,68,59,19,45,52,50,50,48,50,52,47,49,53,36,35,74,73,58,26,48,32,34,33,33,10,37,36,40,45,29,58,71,52,76,85,37,38,73,78,61,32,38,50,93,38,86,89,28,71,66,45,43,52,49,24,51,47,18,32,75,55,57,16,30,30,40,50,20,16,33,37,26,36,45,94,89,63,50,29,29,48,29,23,46,29,27,34,34,81,24,46,80,73,46,75,42,34,28,51,34,67,49,49,36,45,51,101,88,45,74,47,58,42,67,80,63,38,46,64,29,85,64,75,69,61,44,77,78,53,100,88,39,26,29,28,72,40,41,40,54,30,64,62,38,64,65,60,55,47,54,22,38,75,72,56,34,51,31,38,38,28,21,20,62,43,34,72,76,51,19,84,67,40,48,64,50,41,45,26,38,55,6,44,62,57,41,15,31,26,39,38,19,6,24,18,45,39,89,86,46,94,58,39,32,43,25,45,26,32,36,25,36,32,79,34,47,74,80,43,70,46,64,35,58,63,46,74,45,78,43,80,42,59,57,48,53,30,62,52,49,44,60,26,46,40,60,78,78,50,55,54,68,86,44,38,47,78,46,64,57,77,127,128,75,52,66,46,35,32,24,34,36,21,41,67,57,44,79,51,40,68,59,19,45,51,50,50,49,50,51,46,51,52,36,34,74,73,59,27,48,31,34,34,32,10,38,36,42,45,30,57,71,50,76,86,37,40,73,78,60,33,39,50,92,40,84,89,27,71,65,45,43,52,51,23,51,46,18,32,76,56,58,17,30,30,40,49,22,17,32,36,27,35,45,94,88,64,51,30,29,48,27,23,46,28,26,34,36,80,25,47,79,73,46,75,42,35,28,51,35,68,47,50,36,46,50,100,87,47,73,48,56,40,65,81,63,39,46,64,31,86,64,74,70,61,44,76,77,52,99,87,38,25,29,32,70,39,41,39,53,30,65,62,37,63,65,60,56,46,54,24,39,75,73,56,34,50,30,38,38,28,21,19,62,44,33,71,76,50,20,84,66,39,48,64,51,43,44,26,39,55,5,44,62,59,41,17,31,24,38,39,18,8,25,19,45,39,90,85,46,94,57,39,32,42,25,45,26,32,36,25,37,34,79,34,47,73,79,43,69,46,63,36,57,63,48,74,45,77,43,80,40,58,56,49,54,32,62,53,47,43,59,26,46,39,59,80,79,51,56,55,70,87,44,36,48,78,46,65,57,76,130

Organism: Leptomonas pyrrhocoris (NCBI:txid157538)